Protein AF-A0AAP3MEC4-F1 (afdb_monomer)

Structure (mmCIF, N/CA/C/O backbone):
data_AF-A0AAP3MEC4-F1
#
_entry.id   AF-A0AAP3MEC4-F1
#
loop_
_atom_site.group_PDB
_atom_site.id
_atom_site.type_symbol
_atom_site.label_atom_id
_atom_site.label_alt_id
_atom_site.label_comp_id
_atom_site.label_asym_id
_atom_site.label_entity_id
_atom_site.label_seq_id
_atom_site.pdbx_PDB_ins_code
_atom_site.Cartn_x
_atom_site.Cartn_y
_atom_site.Cartn_z
_atom_site.occupancy
_atom_site.B_iso_or_equiv
_atom_site.auth_seq_id
_atom_site.auth_comp_id
_atom_site.auth_asym_id
_atom_site.auth_atom_id
_atom_site.pdbx_PDB_model_num
ATOM 1 N N . MET A 1 1 ? 10.531 -7.111 -0.355 1.00 53.16 1 MET A N 1
ATOM 2 C CA . MET A 1 1 ? 10.899 -5.673 -0.227 1.00 53.16 1 MET A CA 1
ATOM 3 C C . MET A 1 1 ? 9.683 -4.863 -0.663 1.00 53.16 1 MET A C 1
ATOM 5 O O . MET A 1 1 ? 8.955 -5.371 -1.503 1.00 53.16 1 MET A O 1
ATOM 9 N N . LEU A 1 2 ? 9.410 -3.677 -0.096 1.00 61.38 2 LEU A N 1
ATOM 10 C CA . LEU A 1 2 ? 8.304 -2.836 -0.589 1.00 61.38 2 LEU A CA 1
ATOM 11 C C . LEU A 1 2 ? 8.495 -2.581 -2.088 1.00 61.38 2 LEU A C 1
ATOM 13 O O . LEU A 1 2 ? 9.592 -2.197 -2.493 1.00 61.38 2 LEU A O 1
ATOM 17 N N . SER A 1 3 ? 7.449 -2.799 -2.887 1.00 70.81 3 SER A N 1
ATOM 18 C CA . SER A 1 3 ? 7.512 -2.575 -4.336 1.00 70.81 3 SER A CA 1
ATOM 19 C C . SER A 1 3 ? 7.650 -1.100 -4.692 1.00 70.81 3 SER A C 1
ATOM 21 O O . SER A 1 3 ? 8.146 -0.818 -5.768 1.00 70.81 3 SER A O 1
ATOM 23 N N . LEU A 1 4 ? 7.261 -0.186 -3.798 1.00 84.06 4 LEU A N 1
ATOM 24 C CA . LEU A 1 4 ? 7.435 1.258 -3.927 1.00 84.06 4 LEU A CA 1
ATOM 25 C C . LEU A 1 4 ? 8.267 1.777 -2.751 1.00 84.06 4 LEU A C 1
ATOM 27 O O . LEU A 1 4 ? 7.913 1.544 -1.593 1.00 84.06 4 LEU A O 1
ATOM 31 N N . ARG A 1 5 ? 9.347 2.512 -3.023 1.00 84.81 5 ARG A N 1
ATOM 32 C CA . ARG A 1 5 ? 10.119 3.267 -2.021 1.00 84.81 5 ARG A CA 1
ATOM 33 C C . ARG A 1 5 ? 10.161 4.734 -2.390 1.00 84.81 5 ARG A C 1
ATOM 35 O O . ARG A 1 5 ? 10.256 5.057 -3.563 1.00 84.81 5 ARG A O 1
ATOM 42 N N . VAL A 1 6 ? 10.156 5.602 -1.384 1.00 86.38 6 VAL A N 1
ATOM 43 C CA . VAL A 1 6 ? 10.148 7.046 -1.606 1.00 86.38 6 VAL A CA 1
ATOM 44 C C . VAL A 1 6 ? 11.340 7.707 -0.922 1.00 86.38 6 VAL A C 1
ATOM 46 O O . VAL A 1 6 ? 11.576 7.495 0.271 1.00 86.38 6 VAL A O 1
ATOM 49 N N . LYS A 1 7 ? 12.111 8.503 -1.669 1.00 86.81 7 LYS A N 1
ATOM 50 C CA . LYS A 1 7 ? 13.311 9.202 -1.173 1.00 86.81 7 LYS A CA 1
ATOM 51 C C . LYS A 1 7 ? 13.410 10.618 -1.737 1.00 86.81 7 LYS A C 1
ATOM 53 O O . LYS A 1 7 ? 12.927 10.864 -2.829 1.00 86.81 7 LYS A O 1
ATOM 58 N N . PRO A 1 8 ? 14.043 11.575 -1.042 1.00 88.50 8 PRO A N 1
ATOM 59 C CA . PRO A 1 8 ? 14.341 12.870 -1.645 1.00 88.50 8 PRO A CA 1
ATOM 60 C C . PRO A 1 8 ? 15.383 12.724 -2.764 1.00 88.50 8 PRO A C 1
ATOM 62 O O . PRO A 1 8 ? 16.354 11.973 -2.620 1.00 88.50 8 PRO A O 1
ATOM 65 N N . ILE A 1 9 ? 15.219 13.490 -3.843 1.00 88.50 9 ILE A N 1
ATOM 66 C CA . ILE A 1 9 ? 16.219 13.578 -4.915 1.00 88.50 9 ILE A CA 1
ATOM 67 C C . ILE A 1 9 ? 17.434 14.346 -4.383 1.00 88.50 9 ILE A C 1
ATOM 69 O O . ILE A 1 9 ? 17.306 15.492 -3.956 1.00 88.50 9 ILE A O 1
ATOM 73 N N . LYS A 1 10 ? 18.613 13.709 -4.387 1.00 81.56 10 LYS A N 1
ATOM 74 C CA . LYS A 1 10 ? 19.874 14.333 -3.938 1.00 81.56 10 LYS A CA 1
ATOM 75 C C . LYS A 1 10 ? 20.773 14.769 -5.092 1.00 81.56 10 LYS A C 1
ATOM 77 O O . LYS A 1 10 ? 21.262 15.889 -5.082 1.00 81.56 10 LYS A O 1
ATOM 82 N N . LYS A 1 11 ? 21.021 13.872 -6.050 1.00 84.31 11 LYS A N 1
ATOM 83 C CA . LYS A 1 11 ? 21.886 14.102 -7.215 1.00 84.31 11 LYS A CA 1
ATOM 84 C C . LYS A 1 11 ? 21.183 13.556 -8.461 1.00 84.31 11 LYS A C 1
ATOM 86 O O . LYS A 1 11 ? 21.087 12.337 -8.560 1.00 84.31 11 LYS A O 1
ATOM 91 N N . PRO A 1 12 ? 20.658 14.402 -9.362 1.00 83.50 12 PRO A N 1
ATOM 92 C CA . PRO A 1 12 ? 19.949 13.932 -10.553 1.00 83.50 12 PRO A CA 1
ATOM 93 C C . PRO A 1 12 ? 20.850 13.163 -11.528 1.00 83.50 12 PRO A C 1
ATOM 95 O O . PRO A 1 12 ? 20.453 12.097 -11.988 1.00 83.50 12 PRO A O 1
ATOM 98 N N . GLY A 1 13 ? 22.087 13.624 -11.758 1.00 81.94 13 GLY A N 1
ATOM 99 C CA . GLY A 1 13 ? 23.039 12.936 -12.642 1.00 81.94 13 GLY A CA 1
ATOM 100 C C . GLY A 1 13 ? 23.310 11.473 -12.267 1.00 81.94 13 GLY A C 1
ATOM 101 O O . GLY A 1 13 ? 23.457 10.639 -13.149 1.00 81.94 13 GLY A O 1
ATOM 102 N N . TYR A 1 14 ? 23.229 11.127 -10.974 1.00 84.19 14 TYR A N 1
ATOM 103 C CA . TYR A 1 14 ? 23.438 9.759 -10.481 1.00 84.19 14 TYR A CA 1
ATOM 104 C C . TYR A 1 14 ? 22.519 8.714 -11.149 1.00 84.19 14 TYR A C 1
ATOM 106 O O . TYR A 1 14 ? 22.891 7.550 -11.279 1.00 84.19 14 TYR A O 1
ATOM 114 N N . TYR A 1 15 ? 21.309 9.099 -11.574 1.00 84.38 15 TYR A N 1
ATOM 115 C CA . TYR A 1 15 ? 20.372 8.168 -12.218 1.00 84.38 15 TYR A CA 1
ATOM 116 C C . TYR A 1 15 ? 20.759 7.816 -13.665 1.00 84.38 15 TYR A C 1
ATOM 118 O O . TYR A 1 15 ? 20.197 6.871 -14.215 1.00 84.38 15 TYR A O 1
ATOM 126 N N . PHE A 1 16 ? 21.715 8.540 -14.254 1.00 83.94 16 PHE A N 1
ATOM 127 C CA . PHE A 1 16 ? 22.185 8.378 -15.634 1.00 83.94 16 PHE A CA 1
ATOM 128 C C . PHE A 1 16 ? 23.593 7.782 -15.723 1.00 83.94 16 PHE A C 1
ATOM 130 O O . PHE A 1 16 ? 24.111 7.605 -16.828 1.00 83.94 16 PHE A O 1
ATOM 137 N N . ASP A 1 17 ? 24.213 7.448 -14.586 1.00 78.94 17 ASP A N 1
ATOM 138 C CA . ASP A 1 17 ? 25.516 6.785 -14.577 1.00 78.94 17 ASP A CA 1
ATOM 139 C C . ASP A 1 17 ? 25.410 5.434 -15.307 1.00 78.94 17 ASP A C 1
ATOM 141 O O . ASP A 1 17 ? 24.476 4.662 -15.054 1.00 78.94 17 ASP A O 1
ATOM 145 N N . GLN A 1 18 ? 26.375 5.145 -16.193 1.00 65.56 18 GLN A N 1
ATOM 146 C CA . GLN A 1 18 ? 26.432 3.916 -17.010 1.00 65.56 18 GLN A CA 1
ATOM 147 C C . GLN A 1 18 ? 26.332 2.640 -16.172 1.00 65.56 18 GLN A C 1
ATOM 149 O O . GLN A 1 18 ? 25.799 1.629 -16.619 1.00 65.56 18 GLN A O 1
ATOM 154 N N . GLU A 1 19 ? 26.768 2.710 -14.916 1.00 65.44 19 GLU A N 1
ATOM 155 C CA . GLU A 1 19 ? 26.677 1.614 -13.962 1.00 65.44 19 GLU A CA 1
ATOM 156 C C . GLU A 1 19 ? 25.239 1.182 -13.632 1.00 65.44 19 GLU A C 1
ATOM 158 O O . GLU A 1 19 ? 25.067 0.233 -12.871 1.00 65.44 19 GLU A O 1
ATOM 163 N N . ASN A 1 20 ? 24.196 1.873 -14.099 1.00 65.75 20 ASN A N 1
ATOM 164 C CA . ASN A 1 20 ? 22.805 1.573 -13.748 1.00 65.75 20 ASN A CA 1
ATOM 165 C C . ASN A 1 20 ? 21.967 0.955 -14.890 1.00 65.75 20 ASN A C 1
ATOM 167 O O . ASN A 1 20 ? 20.819 0.586 -14.637 1.00 65.75 20 ASN A O 1
ATOM 171 N N . TYR A 1 21 ? 22.512 0.832 -16.108 1.00 65.50 21 TYR A N 1
ATOM 172 C CA . TYR A 1 21 ? 21.810 0.279 -17.278 1.00 65.50 21 TYR A CA 1
ATOM 173 C C . TYR A 1 21 ? 22.768 -0.534 -18.160 1.00 65.50 21 TYR A C 1
ATOM 175 O O . TYR A 1 21 ? 23.372 -0.035 -19.107 1.00 65.50 21 TYR A O 1
ATOM 183 N N . TYR A 1 22 ? 22.926 -1.814 -17.840 1.00 58.19 22 TYR A N 1
ATOM 184 C CA . TYR A 1 22 ? 23.848 -2.689 -18.565 1.00 58.19 22 TYR A CA 1
ATOM 185 C C . TYR A 1 22 ? 23.200 -3.355 -19.786 1.00 58.19 22 TYR A C 1
ATOM 187 O O . TYR A 1 22 ? 23.869 -3.599 -20.784 1.00 58.19 22 TYR A O 1
ATOM 195 N N . PHE A 1 23 ? 21.906 -3.658 -19.749 1.00 56.38 23 PHE A N 1
ATOM 196 C CA . PHE A 1 23 ? 21.295 -4.610 -20.676 1.00 56.38 23 PHE A CA 1
ATOM 197 C C . PHE A 1 23 ? 20.608 -3.983 -21.884 1.00 56.38 23 PHE A C 1
ATOM 199 O O . PHE A 1 23 ? 20.557 -4.601 -22.946 1.00 56.38 23 PHE A O 1
ATOM 206 N N . THR A 1 24 ? 20.099 -2.759 -21.760 1.00 51.56 24 THR A N 1
ATOM 207 C CA . THR A 1 24 ? 19.329 -2.119 -22.834 1.00 51.56 24 THR A CA 1
ATOM 208 C C . THR A 1 24 ? 20.197 -1.436 -23.894 1.00 51.56 24 THR A C 1
ATOM 210 O O . THR A 1 24 ? 19.646 -0.963 -24.884 1.00 51.56 24 THR A O 1
ATOM 213 N N . ASN A 1 25 ? 21.528 -1.352 -23.717 1.00 53.62 25 ASN A N 1
ATOM 214 C CA . ASN A 1 25 ? 22.492 -0.565 -24.524 1.00 53.62 25 ASN A CA 1
ATOM 215 C C . ASN A 1 25 ? 22.152 0.940 -24.688 1.00 53.62 25 ASN A C 1
ATOM 217 O O . ASN A 1 25 ? 22.976 1.715 -25.168 1.00 53.62 25 ASN A O 1
ATOM 221 N N . GLN A 1 26 ? 20.960 1.359 -24.266 1.00 61.97 26 GLN A N 1
ATOM 222 C CA . GLN A 1 26 ? 20.435 2.713 -24.180 1.00 61.97 26 GLN A CA 1
ATOM 223 C C . GLN A 1 26 ? 19.599 2.801 -22.905 1.00 61.97 26 GLN A C 1
ATOM 225 O O . GLN A 1 26 ? 18.761 1.935 -22.647 1.00 61.97 26 GLN A O 1
ATOM 230 N N . LEU A 1 27 ? 19.824 3.827 -22.090 1.00 74.88 27 LEU A N 1
ATOM 231 C CA . LEU A 1 27 ? 19.025 4.055 -20.893 1.00 74.88 27 LEU A CA 1
ATOM 232 C C . LEU A 1 27 ? 17.573 4.345 -21.303 1.00 74.88 27 LEU A C 1
ATOM 234 O O . LEU A 1 27 ? 17.291 5.351 -21.950 1.00 74.88 27 LEU A O 1
ATOM 238 N N . VAL A 1 28 ? 16.638 3.477 -20.912 1.00 85.81 28 VAL A N 1
ATOM 239 C CA . VAL A 1 28 ? 15.216 3.705 -21.188 1.00 85.81 28 VAL A CA 1
ATOM 240 C C . VAL A 1 28 ? 14.702 4.757 -20.210 1.00 85.81 28 VAL A C 1
ATOM 242 O O . VAL A 1 28 ? 14.559 4.499 -19.011 1.00 85.81 28 VAL A O 1
ATOM 245 N N . THR A 1 29 ? 14.423 5.952 -20.728 1.00 91.62 29 THR A N 1
ATOM 246 C CA . THR A 1 29 ? 13.847 7.056 -19.958 1.00 91.62 29 THR A CA 1
ATOM 247 C C . THR A 1 29 ? 12.611 7.626 -20.635 1.00 91.62 29 THR A C 1
ATOM 249 O O . THR A 1 29 ? 12.490 7.610 -21.860 1.00 91.62 29 THR A O 1
ATOM 252 N N . GLN A 1 30 ? 11.675 8.126 -19.832 1.00 94.69 30 GLN A N 1
ATOM 253 C CA . GLN A 1 30 ? 10.455 8.733 -20.344 1.00 94.69 30 GLN A CA 1
ATOM 254 C C . GLN A 1 30 ? 9.909 9.812 -19.400 1.00 94.69 30 GLN A C 1
ATOM 256 O O . GLN A 1 30 ? 9.805 9.602 -18.189 1.00 94.69 30 GLN A O 1
ATOM 261 N N . TRP A 1 31 ? 9.474 10.937 -19.967 1.00 96.38 31 TRP A N 1
ATOM 262 C CA . TRP A 1 31 ? 8.612 11.897 -19.273 1.00 96.38 31 TRP A CA 1
ATOM 263 C C . TRP A 1 31 ? 7.172 11.384 -19.146 1.00 96.38 31 TRP A C 1
ATOM 265 O O . TRP A 1 31 ? 6.573 10.928 -20.123 1.00 96.38 31 TRP A O 1
ATOM 275 N N . VAL A 1 32 ? 6.601 11.482 -17.944 1.00 96.38 32 VAL A N 1
ATOM 276 C CA . VAL A 1 32 ? 5.237 11.035 -17.630 1.00 96.38 32 VAL A CA 1
ATOM 277 C C . VAL A 1 32 ? 4.489 12.124 -16.855 1.00 96.38 32 VAL A C 1
ATOM 279 O O . VAL A 1 32 ? 5.064 12.796 -15.999 1.00 96.38 32 VAL A O 1
ATOM 282 N N . GLY A 1 33 ? 3.193 12.265 -17.134 1.00 96.25 33 GLY A N 1
ATOM 283 C CA . GLY A 1 33 ? 2.279 13.172 -16.437 1.00 96.25 33 GLY A CA 1
ATOM 284 C C . GLY A 1 33 ? 1.862 14.390 -17.265 1.00 96.25 33 GLY A C 1
ATOM 285 O O . GLY A 1 33 ? 2.528 14.802 -18.219 1.00 96.25 33 GLY A O 1
ATOM 286 N N . LEU A 1 34 ? 0.730 14.974 -16.895 1.00 96.81 34 LEU A N 1
ATOM 287 C CA . LEU A 1 34 ? 0.131 16.140 -17.532 1.00 96.81 34 LEU A CA 1
ATOM 288 C C . LEU A 1 34 ? 1.014 17.379 -17.400 1.00 96.81 34 LEU A C 1
ATOM 290 O O . LEU A 1 34 ? 1.115 18.144 -18.357 1.00 96.81 34 LEU A O 1
ATOM 294 N N . SER A 1 35 ? 1.698 17.577 -16.269 1.00 96.12 35 SER A N 1
ATOM 295 C CA . SER A 1 35 ? 2.605 18.725 -16.127 1.00 96.12 35 SER A CA 1
ATOM 296 C C . SER A 1 35 ? 3.819 18.607 -17.038 1.00 96.12 35 SER A C 1
ATOM 298 O O . SER A 1 35 ? 4.316 19.628 -17.505 1.00 96.12 35 SER A O 1
ATOM 300 N N . ALA A 1 36 ? 4.281 17.383 -17.321 1.00 96.00 36 ALA A N 1
ATOM 301 C CA . ALA A 1 36 ? 5.329 17.163 -18.311 1.00 96.00 36 ALA A CA 1
ATOM 302 C C . ALA A 1 36 ? 4.840 17.594 -19.702 1.00 96.00 36 ALA A C 1
ATOM 304 O O . ALA A 1 36 ? 5.465 18.443 -20.336 1.00 96.00 36 ALA A O 1
ATOM 305 N N . ALA A 1 37 ? 3.659 17.121 -20.116 1.00 95.06 37 ALA A N 1
ATOM 306 C CA . ALA A 1 37 ? 3.052 17.503 -21.390 1.00 95.06 37 ALA A CA 1
ATOM 307 C C . ALA A 1 37 ? 2.840 19.025 -21.517 1.00 95.06 37 ALA A C 1
ATOM 309 O O . ALA A 1 37 ? 3.178 19.608 -22.543 1.00 95.06 37 ALA A O 1
ATOM 310 N N . ARG A 1 38 ? 2.351 19.694 -20.462 1.00 95.19 38 ARG A N 1
ATOM 311 C CA . ARG A 1 38 ? 2.148 21.158 -20.443 1.00 95.19 38 ARG A CA 1
ATOM 312 C C . ARG A 1 38 ? 3.448 21.962 -20.502 1.00 95.19 38 ARG A C 1
ATOM 314 O O . ARG A 1 38 ? 3.441 23.092 -20.974 1.00 95.19 38 ARG A O 1
ATOM 321 N N . GLN A 1 39 ? 4.555 21.379 -20.051 1.00 95.19 39 GLN A N 1
ATOM 322 C CA . GLN A 1 39 ? 5.900 21.943 -20.181 1.00 95.19 39 GLN A CA 1
ATOM 323 C C . GLN A 1 39 ? 6.606 21.502 -21.475 1.00 95.19 39 GLN A C 1
ATOM 325 O O . GLN A 1 39 ? 7.801 21.741 -21.630 1.00 95.19 39 GLN A O 1
ATOM 330 N N . ASN A 1 40 ? 5.883 20.867 -22.409 1.00 94.62 40 ASN A N 1
ATOM 331 C CA . ASN A 1 40 ? 6.415 20.291 -23.650 1.00 94.62 40 ASN A CA 1
ATOM 332 C C . ASN A 1 40 ? 7.550 19.274 -23.421 1.00 94.62 40 ASN A C 1
ATOM 334 O O . ASN A 1 40 ? 8.415 19.079 -24.275 1.00 94.62 40 ASN A O 1
ATOM 338 N N . LEU A 1 41 ? 7.542 18.605 -22.268 1.00 94.56 41 LEU A N 1
ATOM 339 C CA . LEU A 1 41 ? 8.462 17.527 -21.928 1.00 94.56 41 LEU A CA 1
ATOM 340 C C . LEU A 1 41 ? 7.854 16.205 -22.400 1.00 94.56 41 LEU A C 1
ATOM 342 O O . LEU A 1 41 ? 6.830 15.752 -21.888 1.00 94.56 41 LEU A O 1
ATOM 346 N N . SER A 1 42 ? 8.479 15.591 -23.399 1.00 92.38 42 SER A N 1
ATOM 347 C CA . SER A 1 42 ? 8.057 14.307 -23.960 1.00 92.38 42 SER A CA 1
ATOM 348 C C . SER A 1 42 ? 9.269 13.511 -24.440 1.00 92.38 42 SER A C 1
ATOM 350 O O . SER A 1 42 ? 10.343 14.076 -24.635 1.00 92.38 42 SER A O 1
ATOM 352 N N . GLY A 1 43 ? 9.104 12.198 -24.605 1.00 90.69 43 GLY A N 1
ATOM 353 C CA . GLY A 1 43 ? 10.195 11.316 -25.020 1.00 90.69 43 GLY A CA 1
ATOM 354 C C . GLY A 1 43 ? 11.265 11.136 -23.941 1.00 90.69 43 GLY A C 1
ATOM 355 O O . GLY A 1 43 ? 10.940 11.065 -22.752 1.00 90.69 43 GLY A O 1
ATOM 356 N N . GLU A 1 44 ? 12.518 11.027 -24.384 1.00 91.88 44 GLU A N 1
ATOM 357 C CA . GLU A 1 44 ? 13.694 10.763 -23.550 1.00 91.88 44 GLU A CA 1
ATOM 358 C C . GLU A 1 44 ? 13.983 11.917 -22.573 1.00 91.88 44 GLU A C 1
ATOM 360 O O . GLU A 1 44 ? 13.813 13.103 -22.875 1.00 91.88 44 GLU A O 1
ATOM 365 N N . VAL A 1 45 ? 14.436 11.569 -21.373 1.00 92.62 45 VAL A N 1
ATOM 366 C CA . VAL A 1 45 ? 14.784 12.518 -20.318 1.00 92.62 45 VAL A CA 1
ATOM 367 C C . VAL A 1 45 ? 16.218 12.996 -20.522 1.00 92.62 45 VAL A C 1
ATOM 369 O O . VAL A 1 45 ? 17.172 12.246 -20.346 1.00 92.62 45 VAL A O 1
ATOM 372 N N . ASN A 1 46 ? 16.381 14.283 -20.824 1.00 91.38 46 ASN A N 1
ATOM 373 C CA . ASN A 1 46 ? 17.693 14.922 -20.848 1.00 91.38 46 ASN A CA 1
ATOM 374 C C . ASN A 1 46 ? 18.162 15.274 -19.422 1.00 91.38 46 ASN A C 1
ATOM 376 O O . ASN A 1 46 ? 17.417 15.893 -18.657 1.00 91.38 46 ASN A O 1
ATOM 380 N N . VAL A 1 47 ? 19.410 14.927 -19.082 1.00 90.81 47 VAL A N 1
ATOM 381 C CA . VAL A 1 47 ? 19.994 15.165 -17.746 1.00 90.81 47 VAL A CA 1
ATOM 382 C C . VAL A 1 47 ? 20.019 16.644 -17.378 1.00 90.81 47 VAL A C 1
ATOM 384 O O . VAL A 1 47 ? 19.618 16.993 -16.272 1.00 90.81 47 VAL A O 1
ATOM 387 N N . ASN A 1 48 ? 20.418 17.520 -18.302 1.00 91.75 48 ASN A N 1
ATOM 388 C CA . ASN A 1 48 ? 20.496 18.956 -18.034 1.00 91.75 48 ASN A CA 1
ATOM 389 C C . ASN A 1 48 ? 19.099 19.525 -17.765 1.00 91.75 48 ASN A C 1
ATOM 391 O O . ASN A 1 48 ? 18.909 20.288 -16.823 1.00 91.75 48 ASN A O 1
ATOM 395 N N . THR A 1 49 ? 18.095 19.097 -18.539 1.00 92.94 49 THR A N 1
ATOM 396 C CA . THR A 1 49 ? 16.695 19.475 -18.295 1.00 92.94 49 THR A CA 1
ATOM 397 C C . THR A 1 49 ? 16.212 18.986 -16.930 1.00 92.94 49 THR A C 1
ATOM 399 O O . THR A 1 49 ? 15.566 19.739 -16.202 1.00 92.94 49 THR A O 1
ATOM 402 N N . LEU A 1 50 ? 16.540 17.749 -16.547 1.00 93.00 50 LEU A N 1
ATOM 403 C CA . LEU A 1 50 ? 16.205 17.219 -15.228 1.00 93.00 50 LEU A CA 1
ATOM 404 C C . LEU A 1 50 ? 16.874 18.026 -14.104 1.00 93.00 50 LEU A C 1
ATOM 406 O O . LEU A 1 50 ? 16.220 18.345 -13.112 1.00 93.00 50 LEU A O 1
ATOM 410 N N . GLU A 1 51 ? 18.153 18.371 -14.248 1.00 92.06 51 GLU A N 1
ATOM 411 C CA . GLU A 1 51 ? 18.887 19.183 -13.274 1.00 92.06 51 GLU A CA 1
ATOM 412 C C . GLU A 1 51 ? 18.290 20.587 -13.132 1.00 92.06 51 GLU A C 1
ATOM 414 O O . GLU A 1 51 ? 18.060 21.024 -12.001 1.00 92.06 51 GLU A O 1
ATOM 419 N N . SER A 1 52 ? 17.932 21.244 -14.241 1.00 91.88 52 SER A N 1
ATOM 420 C CA . SER A 1 52 ? 17.212 22.525 -14.232 1.00 91.88 52 SER A CA 1
ATOM 421 C C . SER A 1 52 ? 15.868 22.427 -13.501 1.00 91.88 52 SER A C 1
ATOM 423 O O . SER A 1 52 ? 15.586 23.235 -12.614 1.00 91.88 52 SER A O 1
ATOM 425 N N . LEU A 1 53 ? 15.063 21.394 -13.773 1.00 92.62 53 LEU A N 1
ATOM 426 C CA . LEU A 1 53 ? 13.761 21.189 -13.119 1.00 92.62 53 LEU A CA 1
ATOM 427 C C . LEU A 1 53 ? 13.893 20.921 -11.611 1.00 92.62 53 LEU A C 1
ATOM 429 O O . LEU A 1 53 ? 13.140 21.471 -10.793 1.00 92.62 53 LEU A O 1
ATOM 433 N N . VAL A 1 54 ? 14.888 20.122 -11.217 1.00 90.56 54 VAL A N 1
ATOM 434 C CA . VAL A 1 54 ? 15.242 19.892 -9.808 1.00 90.56 54 VAL A CA 1
ATOM 435 C C . VAL A 1 54 ? 15.708 21.204 -9.162 1.00 90.56 54 VAL A C 1
ATOM 437 O O . VAL A 1 54 ? 15.302 21.502 -8.033 1.00 90.56 54 VAL A O 1
ATOM 440 N N . GLY A 1 55 ? 16.454 22.035 -9.895 1.00 88.19 55 GLY A N 1
ATOM 441 C CA . GLY A 1 55 ? 16.827 23.408 -9.530 1.00 88.19 55 GLY A CA 1
ATOM 442 C C . GLY A 1 55 ? 15.646 24.386 -9.457 1.00 88.19 55 GLY A C 1
ATOM 443 O O . GLY A 1 55 ? 15.698 25.361 -8.708 1.00 88.19 55 GLY A O 1
ATOM 444 N N . GLY A 1 56 ? 14.529 24.063 -10.112 1.00 89.69 56 GLY A N 1
ATOM 445 C CA . GLY A 1 56 ? 13.286 24.837 -10.102 1.00 89.69 56 GLY A CA 1
ATOM 446 C C . GLY A 1 56 ? 13.068 25.736 -11.298 1.00 89.69 56 GLY A C 1
ATOM 447 O O . GLY A 1 56 ? 12.146 26.547 -11.254 1.00 89.69 56 GLY A O 1
ATOM 448 N N . GLU A 1 57 ? 13.873 25.576 -12.336 1.00 92.56 57 GLU A N 1
ATOM 449 C CA . GLU A 1 57 ? 13.743 26.273 -13.607 1.00 92.56 57 GLU A CA 1
ATOM 450 C C . GLU A 1 57 ? 12.898 25.422 -14.555 1.00 92.56 57 GLU A C 1
ATOM 452 O O . GLU A 1 57 ? 13.249 24.284 -14.874 1.00 92.56 57 GLU A O 1
ATOM 457 N N . LEU A 1 58 ? 11.747 25.958 -14.957 1.00 93.62 58 LEU A N 1
ATOM 458 C CA . LEU A 1 58 ? 10.826 25.304 -15.882 1.00 93.62 58 LEU A CA 1
ATOM 459 C C . LEU A 1 58 ? 11.170 25.679 -17.333 1.00 93.62 58 LEU A C 1
ATOM 461 O O . LEU A 1 58 ? 11.582 26.814 -17.577 1.00 93.62 58 LEU A O 1
ATOM 465 N N . PRO A 1 59 ? 10.929 24.787 -18.314 1.00 92.06 59 PRO A N 1
ATOM 466 C CA . PRO A 1 59 ? 11.052 25.107 -19.737 1.00 92.06 59 PRO A CA 1
ATOM 467 C C . PRO A 1 59 ? 10.242 26.335 -20.176 1.00 92.06 59 PRO A C 1
ATOM 469 O O . PRO A 1 59 ? 10.654 27.040 -21.093 1.00 92.06 59 PRO A O 1
ATOM 472 N N . SER A 1 60 ? 9.121 26.628 -19.504 1.00 89.44 60 SER A N 1
ATOM 473 C CA . SER A 1 60 ? 8.324 27.844 -19.726 1.00 89.44 60 SER A CA 1
ATOM 474 C C . SER A 1 60 ? 9.027 29.152 -19.326 1.00 89.44 60 SER A C 1
ATOM 476 O O . SER A 1 60 ? 8.519 30.228 -19.633 1.00 89.44 60 SER A O 1
ATOM 478 N N . GLY A 1 61 ? 10.169 29.085 -18.633 1.00 88.88 61 GLY A N 1
ATOM 479 C CA . GLY A 1 61 ? 10.868 30.231 -18.043 1.00 88.88 61 GLY A CA 1
ATOM 480 C C . GLY A 1 61 ? 10.390 30.590 -16.632 1.00 88.88 61 GLY A C 1
ATOM 481 O O . GLY A 1 61 ? 10.971 31.462 -15.984 1.00 88.88 61 GLY A O 1
ATOM 482 N N . ASP A 1 62 ? 9.355 29.914 -16.124 1.00 90.19 62 ASP A N 1
ATOM 483 C CA . ASP A 1 62 ? 8.912 30.057 -14.743 1.00 90.19 62 ASP A CA 1
ATOM 484 C C . ASP A 1 62 ? 9.958 29.506 -13.763 1.00 90.19 62 ASP A C 1
ATOM 486 O O . ASP A 1 62 ? 10.602 28.484 -14.002 1.00 90.19 62 ASP A O 1
ATOM 490 N N . VAL A 1 63 ? 10.086 30.157 -12.603 1.00 89.81 63 VAL A N 1
ATOM 491 C CA . VAL A 1 63 ? 11.001 29.721 -11.539 1.00 89.81 63 VAL A CA 1
ATOM 492 C C . VAL A 1 63 ? 10.224 29.397 -10.270 1.00 89.81 63 VAL A C 1
ATOM 494 O O . VAL A 1 63 ? 9.613 30.269 -9.638 1.00 89.81 63 VAL A O 1
ATOM 497 N N . ILE A 1 64 ? 10.296 28.139 -9.839 1.00 89.44 64 ILE A N 1
ATOM 498 C CA . ILE A 1 64 ? 9.719 27.683 -8.577 1.00 89.44 64 ILE A CA 1
ATOM 499 C C . ILE A 1 64 ? 10.671 28.031 -7.434 1.00 89.44 64 ILE A C 1
ATOM 501 O O . ILE A 1 64 ? 11.680 27.368 -7.187 1.00 89.44 64 ILE A O 1
ATOM 505 N N . LYS A 1 65 ? 10.321 29.076 -6.688 1.00 79.44 65 LYS A N 1
ATOM 506 C CA . LYS A 1 65 ? 11.126 29.560 -5.563 1.00 79.44 65 LYS A CA 1
ATOM 507 C C . LYS A 1 65 ? 11.077 28.589 -4.374 1.00 79.44 65 LYS A C 1
ATOM 509 O O . LYS A 1 65 ? 10.014 28.087 -4.017 1.00 79.44 65 LYS A O 1
ATOM 514 N N . GLY A 1 66 ? 12.237 28.345 -3.759 1.00 72.00 66 GLY A N 1
ATOM 515 C CA . GLY A 1 66 ? 12.361 27.640 -2.478 1.00 72.00 66 GLY A CA 1
ATOM 516 C C . GLY A 1 66 ? 11.951 28.500 -1.275 1.00 72.00 66 GLY A C 1
ATOM 517 O O . GLY A 1 66 ? 11.625 29.680 -1.419 1.00 72.00 66 GLY A O 1
ATOM 518 N N . LEU A 1 67 ? 11.984 27.912 -0.078 1.00 66.50 67 LEU A N 1
ATOM 519 C CA . LEU A 1 67 ? 11.783 28.650 1.171 1.00 66.50 67 LEU A CA 1
ATOM 520 C C . LEU A 1 67 ? 13.114 29.264 1.616 1.00 66.50 67 LEU A C 1
ATOM 522 O O . LEU A 1 67 ? 14.138 28.582 1.615 1.00 66.50 67 LEU A O 1
ATOM 526 N N . LYS A 1 68 ? 13.097 30.531 2.042 1.00 59.25 68 LYS A N 1
ATOM 527 C CA . LYS A 1 68 ? 14.252 31.135 2.719 1.00 59.25 68 LYS A CA 1
ATOM 528 C C . LYS A 1 68 ? 14.395 30.516 4.109 1.00 59.25 68 LYS A C 1
ATOM 530 O O . LYS A 1 68 ? 13.438 30.514 4.883 1.00 59.25 68 LYS A O 1
ATOM 535 N N . SER A 1 69 ? 15.570 29.986 4.418 1.00 60.50 69 SER A N 1
ATOM 536 C CA . SER A 1 69 ? 15.943 29.575 5.768 1.00 60.50 69 SER A CA 1
ATOM 537 C C . SER A 1 69 ? 16.106 30.803 6.675 1.00 60.50 69 SER A C 1
ATOM 539 O O . SER A 1 69 ? 16.235 31.935 6.203 1.00 60.50 69 SER A O 1
ATOM 541 N N . ALA A 1 70 ? 16.170 30.574 7.990 1.00 58.44 70 ALA A N 1
ATOM 542 C CA . ALA A 1 70 ? 16.511 31.616 8.963 1.00 58.44 70 ALA A CA 1
ATOM 543 C C . ALA A 1 70 ? 17.921 32.208 8.742 1.00 58.44 70 ALA A C 1
ATOM 545 O O . ALA A 1 70 ? 18.179 33.334 9.154 1.00 58.44 70 ALA A O 1
ATOM 546 N N . THR A 1 71 ? 18.811 31.472 8.064 1.00 63.84 71 THR A N 1
ATOM 547 C CA . THR A 1 71 ? 20.165 31.912 7.682 1.00 63.84 71 THR A CA 1
ATOM 548 C C . THR A 1 71 ? 20.202 32.665 6.347 1.00 63.84 71 THR A C 1
ATOM 550 O O . THR A 1 71 ? 21.266 33.105 5.926 1.00 63.84 71 THR A O 1
ATOM 553 N N . GLY A 1 72 ? 19.057 32.836 5.672 1.00 57.25 72 GLY A N 1
ATOM 554 C CA . GLY A 1 72 ? 18.956 33.504 4.370 1.00 57.25 72 GLY A CA 1
ATOM 555 C C . GLY A 1 72 ? 19.229 32.600 3.161 1.00 57.25 72 GLY A C 1
ATOM 556 O O . GLY A 1 72 ? 19.040 33.041 2.027 1.00 57.25 72 GLY A O 1
ATOM 557 N N . GLU A 1 73 ? 19.607 31.339 3.379 1.00 62.94 73 GLU A N 1
ATOM 558 C CA . GLU A 1 73 ? 19.806 30.340 2.326 1.00 62.94 73 GLU A CA 1
ATOM 559 C C . GLU A 1 73 ? 18.465 29.864 1.756 1.00 62.94 73 GLU A C 1
ATOM 561 O O . GLU A 1 73 ? 17.505 29.600 2.481 1.00 62.94 73 GLU A O 1
ATOM 566 N N . MET A 1 74 ? 18.377 29.726 0.435 1.00 62.78 74 MET A N 1
ATOM 567 C CA . MET A 1 74 ? 17.185 29.171 -0.205 1.00 62.78 74 MET A CA 1
ATOM 568 C C . MET A 1 74 ? 17.211 27.645 -0.110 1.00 62.78 74 MET A C 1
ATOM 570 O O . MET A 1 74 ? 17.891 26.977 -0.883 1.00 62.78 74 MET A O 1
ATOM 574 N N . ASN A 1 75 ? 16.425 27.083 0.809 1.00 68.75 75 ASN A N 1
ATOM 575 C CA . ASN A 1 75 ? 16.218 25.644 0.902 1.00 68.75 75 ASN A CA 1
ATOM 576 C C . ASN A 1 75 ? 15.099 25.223 -0.054 1.00 68.75 75 ASN A C 1
ATOM 578 O O . ASN A 1 75 ? 13.909 25.478 0.172 1.00 68.75 75 ASN A O 1
ATOM 582 N N . ARG A 1 76 ? 15.490 24.557 -1.143 1.00 72.75 76 ARG A N 1
ATOM 583 C CA . ARG A 1 76 ? 14.575 23.995 -2.137 1.00 72.75 76 ARG A CA 1
ATOM 584 C C . ARG A 1 76 ? 14.502 22.478 -1.996 1.00 72.75 76 ARG A C 1
ATOM 586 O O . ARG A 1 76 ? 15.513 21.793 -1.878 1.00 72.75 76 ARG A O 1
ATOM 593 N N . ARG A 1 77 ? 13.283 21.944 -2.069 1.00 80.88 77 ARG A N 1
ATOM 594 C CA . ARG A 1 77 ? 13.055 20.514 -2.299 1.00 80.88 77 ARG A CA 1
ATOM 595 C C . ARG A 1 77 ? 12.968 20.300 -3.805 1.00 80.88 77 ARG A C 1
ATOM 597 O O . ARG A 1 77 ? 12.037 20.810 -4.419 1.00 80.88 77 ARG A O 1
ATOM 604 N N . GLY A 1 78 ? 13.938 19.602 -4.388 1.00 83.69 78 GLY A N 1
ATOM 605 C CA . GLY A 1 78 ? 13.968 19.364 -5.835 1.00 83.69 78 GLY A CA 1
ATOM 606 C C . GLY A 1 78 ? 12.894 18.386 -6.317 1.00 83.69 78 GLY A C 1
ATOM 607 O O . GLY A 1 78 ? 12.381 18.516 -7.423 1.00 83.69 78 GLY A O 1
ATOM 608 N N . GLY A 1 79 ? 12.498 17.452 -5.452 1.00 91.12 79 GLY A N 1
ATOM 609 C CA . GLY A 1 79 ? 11.501 16.436 -5.752 1.00 91.12 79 GLY A CA 1
ATOM 610 C C . GLY A 1 79 ? 11.740 15.157 -4.961 1.00 91.12 79 GLY A C 1
ATOM 611 O O . GLY A 1 79 ? 12.570 15.122 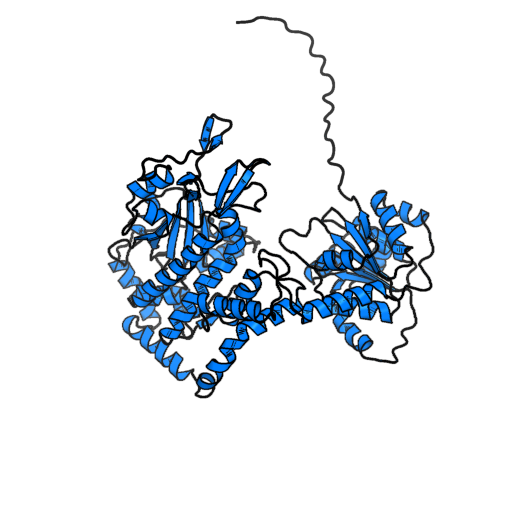-4.040 1.00 91.12 79 GLY A O 1
ATOM 612 N N . TYR A 1 80 ? 11.027 14.105 -5.347 1.00 93.31 80 TYR A N 1
ATOM 613 C CA . TYR A 1 80 ? 11.072 12.802 -4.694 1.00 93.31 80 TYR A CA 1
ATOM 614 C C . TYR A 1 80 ? 11.247 11.682 -5.720 1.00 93.31 80 TYR A C 1
ATOM 616 O O . TYR A 1 80 ? 10.623 11.685 -6.768 1.00 93.31 80 TYR A O 1
ATOM 624 N N . ASP A 1 81 ? 12.103 10.720 -5.417 1.00 94.44 81 ASP A N 1
ATOM 625 C CA . ASP A 1 81 ? 12.278 9.475 -6.152 1.00 94.44 81 ASP A CA 1
ATOM 626 C C . ASP A 1 81 ? 11.263 8.446 -5.651 1.00 94.44 81 ASP A C 1
ATOM 628 O O . ASP A 1 81 ? 11.304 8.070 -4.475 1.00 94.44 81 ASP A O 1
ATOM 632 N N . LEU A 1 82 ? 10.363 8.024 -6.541 1.00 96.19 82 LEU A N 1
ATOM 633 C CA . LEU A 1 82 ? 9.444 6.906 -6.365 1.00 96.19 82 LEU A CA 1
ATOM 634 C C . LEU A 1 82 ? 10.039 5.678 -7.064 1.00 96.19 82 LEU A C 1
ATOM 636 O O . LEU A 1 82 ? 9.893 5.504 -8.272 1.00 96.19 82 LEU A O 1
ATOM 640 N N . THR A 1 83 ? 10.734 4.829 -6.310 1.00 94.88 83 THR A N 1
ATOM 641 C CA . THR A 1 83 ? 11.382 3.635 -6.861 1.00 94.88 83 THR A CA 1
ATOM 642 C C . THR A 1 83 ? 10.417 2.455 -6.871 1.00 94.88 83 THR A C 1
ATOM 644 O O . THR A 1 83 ? 10.077 1.941 -5.800 1.00 94.88 83 THR A O 1
ATOM 647 N N . PHE A 1 84 ? 10.041 1.991 -8.060 1.00 95.56 84 PHE A N 1
ATOM 648 C CA . PHE A 1 84 ? 9.252 0.782 -8.278 1.00 95.56 84 PHE A CA 1
ATOM 649 C C . PHE A 1 84 ? 10.170 -0.402 -8.551 1.00 95.56 84 PHE A C 1
ATOM 651 O O . PHE A 1 84 ? 11.024 -0.302 -9.419 1.00 95.56 84 PHE A O 1
ATOM 658 N N . SER A 1 85 ? 10.033 -1.518 -7.841 1.00 94.38 85 SER A N 1
ATOM 659 C CA . SER A 1 85 ? 10.870 -2.710 -8.048 1.00 94.38 85 SER A CA 1
ATOM 660 C C . SER A 1 85 ? 10.018 -3.921 -8.413 1.00 94.38 85 SER A C 1
ATOM 662 O O . SER A 1 85 ? 9.061 -4.244 -7.703 1.00 94.38 85 SER A O 1
ATOM 664 N N . ALA A 1 86 ? 10.367 -4.589 -9.512 1.00 94.81 86 ALA A N 1
ATOM 665 C CA . ALA A 1 86 ? 9.692 -5.804 -9.949 1.00 94.81 86 ALA A CA 1
ATOM 666 C C . ALA A 1 86 ? 10.021 -7.008 -9.049 1.00 94.81 86 ALA A C 1
ATOM 668 O O . ALA A 1 86 ? 11.097 -7.030 -8.432 1.00 94.81 86 ALA A O 1
ATOM 669 N N . PRO A 1 87 ? 9.123 -8.017 -8.989 1.00 94.12 87 PRO A N 1
ATOM 670 C CA . PRO A 1 87 ? 9.457 -9.330 -8.448 1.00 94.12 87 PRO A CA 1
ATOM 671 C C . PRO A 1 87 ? 10.723 -9.886 -9.095 1.00 94.12 87 PRO A C 1
ATOM 673 O O . PRO A 1 87 ? 11.089 -9.528 -10.228 1.00 94.12 87 PRO A O 1
ATOM 676 N N . LYS A 1 88 ? 11.422 -10.752 -8.369 1.00 94.00 88 LYS A N 1
ATOM 677 C CA . LYS A 1 88 ? 12.726 -11.212 -8.826 1.00 94.00 88 LYS A CA 1
ATOM 678 C C . LYS A 1 88 ? 12.607 -12.152 -10.022 1.00 94.00 88 LYS A C 1
ATOM 680 O O . LYS A 1 88 ? 13.379 -12.019 -10.970 1.00 94.00 88 LYS A O 1
ATOM 685 N N . SER A 1 89 ? 11.592 -13.011 -10.015 1.00 95.94 89 SER A N 1
ATOM 686 C CA . SER A 1 89 ? 11.226 -13.881 -11.137 1.00 95.94 89 SER A CA 1
ATOM 687 C C . SER A 1 89 ? 10.933 -13.091 -12.418 1.00 95.94 89 SER A C 1
ATOM 689 O O . SER A 1 89 ? 11.445 -13.431 -13.481 1.00 95.94 89 SER A O 1
ATOM 691 N N . VAL A 1 90 ? 10.203 -11.975 -12.316 1.00 96.38 90 VAL A N 1
ATOM 692 C CA . VAL A 1 90 ? 9.949 -11.056 -13.443 1.00 96.38 90 VAL A CA 1
ATOM 693 C C . VAL A 1 90 ? 11.248 -10.429 -13.948 1.00 96.38 90 VAL A C 1
ATOM 695 O O . VAL A 1 90 ? 11.484 -10.383 -15.153 1.00 96.38 90 VAL A O 1
ATOM 698 N N . SER A 1 91 ? 12.105 -9.963 -13.033 1.00 95.25 91 SER A N 1
ATOM 699 C CA . SER A 1 91 ? 13.406 -9.385 -13.398 1.00 95.25 91 SER A CA 1
ATOM 700 C C . SER A 1 91 ? 14.281 -10.393 -14.140 1.00 95.25 91 SER A C 1
ATOM 702 O O . SER A 1 91 ? 14.932 -10.034 -15.115 1.00 95.25 91 SER A O 1
ATOM 704 N N . TYR A 1 92 ? 14.271 -11.654 -13.706 1.00 95.50 92 TYR A N 1
ATOM 705 C CA . TYR A 1 92 ? 15.002 -12.734 -14.357 1.00 95.50 92 TYR A CA 1
ATOM 706 C C . TYR A 1 92 ? 14.480 -13.011 -15.772 1.00 95.50 92 TYR A C 1
ATOM 708 O O . TYR A 1 92 ? 15.271 -13.037 -16.710 1.00 95.50 92 TYR A O 1
ATOM 716 N N . LEU A 1 93 ? 13.162 -13.149 -15.952 1.00 95.94 93 LEU A N 1
ATOM 717 C CA . LEU A 1 93 ? 12.584 -13.412 -17.274 1.00 95.94 93 LEU A CA 1
ATOM 718 C C . LEU A 1 93 ? 12.806 -12.248 -18.249 1.00 95.94 93 LEU A C 1
ATOM 720 O O . LEU A 1 93 ? 13.118 -12.478 -19.414 1.00 95.94 93 LEU A O 1
ATOM 724 N N . GLY A 1 94 ? 12.703 -11.004 -17.774 1.00 93.12 94 GLY A N 1
ATOM 725 C CA . GLY A 1 94 ? 12.928 -9.830 -18.616 1.00 93.12 94 GLY A CA 1
ATOM 726 C C . GLY A 1 94 ? 14.391 -9.610 -19.002 1.00 93.12 94 GLY A C 1
ATOM 727 O O . GLY A 1 94 ? 14.668 -9.201 -20.126 1.00 93.12 94 GLY A O 1
ATOM 728 N N . LEU A 1 95 ? 15.325 -9.871 -18.080 1.00 90.75 95 LEU A N 1
ATOM 729 C CA . LEU A 1 95 ? 16.742 -9.541 -18.264 1.00 90.75 95 LEU A CA 1
ATOM 730 C C . LEU A 1 95 ? 17.598 -10.745 -18.658 1.00 90.75 95 LEU A C 1
ATOM 732 O O . LEU A 1 95 ? 18.373 -10.645 -19.593 1.00 90.75 95 LEU A O 1
ATOM 736 N N . VAL A 1 96 ? 17.480 -11.879 -17.966 1.00 92.00 96 VAL A N 1
ATOM 737 C CA . VAL A 1 96 ? 18.337 -13.057 -18.202 1.00 92.00 96 VAL A CA 1
ATOM 738 C C . VAL A 1 96 ? 17.799 -13.914 -19.345 1.00 92.00 96 VAL A C 1
ATOM 740 O O . VAL A 1 96 ? 18.573 -14.393 -20.165 1.00 92.00 96 VAL A O 1
ATOM 743 N N . CYS A 1 97 ? 16.477 -14.089 -19.422 1.00 92.38 97 CYS A N 1
ATOM 744 C CA . CYS A 1 97 ? 15.828 -14.803 -20.528 1.00 92.38 97 CYS A CA 1
ATOM 745 C C . CYS A 1 97 ? 15.509 -13.894 -21.731 1.00 92.38 97 CYS A C 1
ATOM 747 O O . CYS A 1 97 ? 15.014 -14.383 -22.741 1.00 92.38 97 CYS A O 1
ATOM 749 N N . GLU A 1 98 ? 15.769 -12.586 -21.618 1.00 90.75 98 GLU A N 1
ATOM 750 C CA . GLU A 1 98 ? 15.601 -11.582 -22.682 1.00 90.75 98 GLU A CA 1
ATOM 751 C C . GLU A 1 98 ? 14.162 -11.423 -23.226 1.00 90.75 98 GLU A C 1
ATOM 753 O O . GLU A 1 98 ? 13.945 -10.984 -24.360 1.00 90.75 98 GLU A O 1
ATOM 758 N N . HIS A 1 99 ? 13.152 -11.714 -22.402 1.00 93.25 99 HIS A N 1
ATOM 759 C CA . HIS A 1 99 ? 11.741 -11.538 -22.753 1.00 93.25 99 HIS A CA 1
ATOM 760 C C . HIS A 1 99 ? 11.266 -10.099 -22.487 1.00 93.25 99 HIS A C 1
ATOM 762 O O . HIS A 1 99 ? 10.852 -9.742 -21.379 1.00 93.25 99 HIS A O 1
ATOM 768 N N . LYS A 1 100 ? 11.320 -9.246 -23.518 1.00 92.12 100 LYS A N 1
ATOM 769 C CA . LYS A 1 100 ? 10.983 -7.808 -23.430 1.00 92.12 100 LYS A CA 1
ATOM 770 C C . LYS A 1 100 ? 9.567 -7.533 -22.922 1.00 92.12 100 LYS A C 1
ATOM 772 O O . LYS A 1 100 ? 9.355 -6.519 -22.261 1.00 92.12 100 LYS A O 1
ATOM 777 N N . GLU A 1 101 ? 8.628 -8.445 -23.146 1.00 95.19 101 GLU A N 1
ATOM 778 C CA . GLU A 1 101 ? 7.248 -8.323 -22.680 1.00 95.19 101 GLU A CA 1
ATOM 779 C C . GLU A 1 101 ? 7.139 -8.163 -21.149 1.00 95.19 101 GLU A C 1
ATOM 781 O O . GLU A 1 101 ? 6.235 -7.481 -20.668 1.00 95.19 101 GLU A O 1
ATOM 786 N N . PHE A 1 102 ? 8.089 -8.696 -20.368 1.00 95.62 102 PHE A N 1
ATOM 787 C CA . PHE A 1 102 ? 8.128 -8.507 -18.910 1.00 95.62 102 PHE A CA 1
ATOM 788 C C . PHE A 1 102 ? 8.603 -7.103 -18.512 1.00 95.62 102 PHE A C 1
ATOM 790 O O . PHE A 1 102 ? 8.185 -6.578 -17.476 1.00 95.62 102 PHE A O 1
ATOM 797 N N . ILE A 1 103 ? 9.456 -6.480 -19.332 1.00 93.81 103 ILE A N 1
ATOM 798 C CA . ILE A 1 103 ? 9.881 -5.086 -19.155 1.00 93.81 103 ILE A CA 1
ATOM 799 C C . ILE A 1 103 ? 8.706 -4.160 -19.476 1.00 93.81 103 ILE A C 1
ATOM 801 O O . ILE A 1 103 ? 8.404 -3.260 -18.691 1.00 93.81 103 ILE A O 1
ATOM 805 N N . ASP A 1 104 ? 7.997 -4.415 -20.576 1.00 94.38 104 ASP A N 1
ATOM 806 C CA . ASP A 1 104 ? 6.814 -3.640 -20.961 1.00 94.38 104 ASP A CA 1
ATOM 807 C C . ASP A 1 104 ? 5.705 -3.748 -19.909 1.00 94.38 104 ASP A C 1
ATOM 809 O O . ASP A 1 104 ? 5.128 -2.733 -19.508 1.00 94.38 104 ASP A O 1
ATOM 813 N N . LEU A 1 105 ? 5.463 -4.955 -19.385 1.00 95.94 105 LEU A N 1
ATOM 814 C CA . LEU A 1 105 ? 4.544 -5.183 -18.270 1.00 95.94 105 LEU A CA 1
ATOM 815 C C . LEU A 1 105 ? 4.936 -4.355 -17.036 1.00 95.94 105 LEU A C 1
ATOM 817 O O . LEU A 1 105 ? 4.090 -3.664 -16.463 1.00 95.94 105 LEU A O 1
ATOM 821 N N . HIS A 1 106 ? 6.222 -4.355 -16.668 1.00 95.81 106 HIS A N 1
ATOM 822 C CA . HIS A 1 106 ? 6.734 -3.539 -15.567 1.00 95.81 106 HIS A CA 1
ATOM 823 C C . HIS A 1 106 ? 6.480 -2.041 -15.784 1.00 95.81 106 HIS A C 1
ATOM 825 O O . HIS A 1 106 ? 5.948 -1.366 -14.898 1.00 95.81 106 HIS A O 1
ATOM 831 N N . LEU A 1 107 ? 6.813 -1.519 -16.966 1.00 94.81 107 LEU A N 1
ATOM 832 C CA . LEU A 1 107 ? 6.629 -0.107 -17.305 1.00 94.81 107 LEU A CA 1
ATOM 833 C C . LEU A 1 107 ? 5.148 0.297 -17.322 1.00 94.81 107 LEU A C 1
ATOM 835 O O . LEU A 1 107 ? 4.808 1.391 -16.863 1.00 94.81 107 LEU A O 1
ATOM 839 N N . ASN A 1 108 ? 4.266 -0.573 -17.813 1.00 94.81 108 ASN A N 1
ATOM 840 C CA . ASN A 1 108 ? 2.825 -0.332 -17.835 1.00 94.81 108 ASN A CA 1
ATOM 841 C C . ASN A 1 108 ? 2.241 -0.284 -16.419 1.00 94.81 108 ASN A C 1
ATOM 843 O O . ASN A 1 108 ? 1.550 0.682 -16.089 1.00 94.81 108 ASN A O 1
ATOM 847 N N . ALA A 1 109 ? 2.605 -1.231 -15.550 1.00 95.12 109 ALA A N 1
ATOM 848 C CA . ALA A 1 109 ? 2.182 -1.221 -14.150 1.00 95.12 109 ALA A CA 1
ATOM 849 C C . ALA A 1 109 ? 2.654 0.050 -13.414 1.00 95.12 109 ALA A C 1
ATOM 851 O O . ALA A 1 109 ? 1.894 0.651 -12.649 1.00 95.12 109 ALA A O 1
ATOM 852 N N . VAL A 1 110 ? 3.884 0.516 -13.676 1.00 96.50 110 VAL A N 1
ATOM 853 C CA . VAL A 1 110 ? 4.381 1.796 -13.137 1.00 96.50 110 VAL A CA 1
ATOM 854 C C . VAL A 1 110 ? 3.539 2.968 -13.644 1.00 96.50 110 VAL A C 1
ATOM 856 O O . VAL A 1 110 ? 3.105 3.796 -12.843 1.00 96.50 110 VAL A O 1
ATOM 859 N N . LYS A 1 111 ? 3.251 3.036 -14.950 1.00 95.44 111 LYS A N 1
ATOM 860 C CA . LYS A 1 111 ? 2.420 4.099 -15.540 1.00 95.44 111 LYS A CA 1
ATOM 861 C C . LYS A 1 111 ? 1.021 4.154 -14.924 1.00 95.44 111 LYS A C 1
ATOM 863 O O . LYS A 1 111 ? 0.548 5.258 -14.652 1.00 95.44 111 LYS A O 1
ATOM 868 N N . THR A 1 112 ? 0.385 3.010 -14.665 1.00 94.88 112 THR A N 1
ATOM 869 C CA . THR A 1 112 ? -0.924 2.947 -13.992 1.00 94.88 112 THR A CA 1
ATOM 870 C C . THR A 1 112 ? -0.868 3.607 -12.615 1.00 94.88 112 THR A C 1
ATOM 872 O O . THR A 1 112 ? -1.687 4.476 -12.308 1.00 94.88 112 THR A O 1
ATOM 875 N N . VAL A 1 113 ? 0.153 3.294 -11.809 1.00 96.19 113 VAL A N 1
ATOM 876 C CA . VAL A 1 113 ? 0.307 3.913 -10.483 1.00 96.19 113 VAL A CA 1
ATOM 877 C C . VAL A 1 113 ? 0.644 5.402 -10.574 1.00 96.19 113 VAL A C 1
ATOM 879 O O . VAL A 1 113 ? 0.104 6.191 -9.802 1.00 96.19 113 VAL A O 1
ATOM 882 N N . LEU A 1 114 ? 1.488 5.826 -11.518 1.00 97.06 114 LEU A N 1
ATOM 883 C CA . LEU A 1 114 ? 1.813 7.248 -11.687 1.00 97.06 114 LEU A CA 1
ATOM 884 C C . LEU A 1 114 ? 0.587 8.086 -12.074 1.00 97.06 114 LEU A C 1
ATOM 886 O O . LEU A 1 114 ? 0.418 9.180 -11.538 1.00 97.06 114 LEU A O 1
ATOM 890 N N . LYS A 1 115 ? -0.299 7.562 -12.933 1.00 95.69 115 LYS A N 1
ATOM 891 C CA . LYS A 1 115 ? -1.585 8.205 -13.260 1.00 95.69 115 LYS A CA 1
ATOM 892 C C . LYS A 1 115 ? -2.481 8.347 -12.030 1.00 95.69 115 LYS A C 1
ATOM 894 O O . LYS A 1 115 ? -3.091 9.394 -11.830 1.00 95.69 115 LYS A O 1
ATOM 899 N N . LEU A 1 116 ? -2.537 7.315 -11.187 1.00 94.25 116 LEU A N 1
ATOM 900 C CA . LEU A 1 116 ? -3.289 7.358 -9.934 1.00 94.25 116 LEU A CA 1
ATOM 901 C C . LEU A 1 116 ? -2.732 8.423 -8.976 1.00 94.25 116 LEU A C 1
ATOM 903 O O . LEU A 1 116 ? -3.495 9.220 -8.434 1.00 94.25 116 LEU A O 1
ATOM 907 N N . ILE A 1 117 ? -1.407 8.478 -8.806 1.00 96.31 117 ILE A N 1
ATOM 908 C CA . ILE A 1 117 ? -0.744 9.498 -7.978 1.00 96.31 117 ILE A CA 1
ATOM 909 C C . ILE A 1 117 ? -1.022 10.902 -8.527 1.00 96.31 117 ILE A C 1
ATOM 911 O O . ILE A 1 117 ? -1.338 11.807 -7.758 1.00 96.31 117 ILE A O 1
ATOM 915 N N . GLU A 1 118 ? -0.931 11.097 -9.842 1.00 96.62 118 GLU A N 1
ATOM 916 C CA . GLU A 1 118 ? -1.255 12.371 -10.488 1.00 96.62 118 GLU A CA 1
ATOM 917 C C . GLU A 1 118 ? -2.693 12.818 -10.224 1.00 96.62 118 GLU A C 1
ATOM 919 O O . GLU A 1 118 ? -2.921 13.980 -9.886 1.00 96.62 118 GLU A O 1
ATOM 924 N N . LYS A 1 119 ? -3.655 11.901 -10.327 1.00 93.69 119 LYS A N 1
ATOM 925 C CA . LYS A 1 119 ? -5.068 12.201 -10.097 1.00 93.69 119 LYS A CA 1
ATOM 926 C C . LYS A 1 119 ? -5.356 12.553 -8.634 1.00 93.69 119 LYS A C 1
ATOM 928 O O . LYS A 1 119 ? -6.054 13.530 -8.366 1.00 93.69 119 LYS A O 1
ATOM 933 N N . GLU A 1 120 ? -4.832 11.770 -7.691 1.00 91.56 120 GLU A N 1
ATOM 934 C CA . GLU A 1 120 ? -5.259 11.846 -6.288 1.00 91.56 120 GLU A CA 1
ATOM 935 C C . GLU A 1 120 ? -4.381 12.744 -5.412 1.00 91.56 120 GLU A C 1
ATOM 937 O O . GLU A 1 120 ? -4.896 13.440 -4.532 1.00 91.56 120 GLU A O 1
ATOM 942 N N . ALA A 1 121 ? -3.068 12.758 -5.656 1.00 93.88 121 ALA A N 1
ATOM 943 C CA . ALA A 1 121 ? -2.098 13.406 -4.776 1.00 93.88 121 ALA A CA 1
ATOM 944 C C . ALA A 1 121 ? -1.758 14.843 -5.196 1.00 93.88 121 ALA A C 1
ATOM 946 O O . ALA A 1 121 ? -1.251 15.617 -4.383 1.00 93.88 121 ALA A O 1
ATOM 947 N N . ALA A 1 122 ? -1.975 15.215 -6.460 1.00 95.44 122 ALA A N 1
ATOM 948 C CA . ALA A 1 122 ? -1.524 16.496 -6.995 1.00 95.44 122 ALA A CA 1
ATOM 949 C C . ALA A 1 122 ? -2.208 17.681 -6.302 1.00 95.44 122 ALA A C 1
ATOM 951 O O . ALA A 1 122 ? -3.412 17.904 -6.454 1.00 95.44 122 ALA A O 1
ATOM 952 N N . GLN A 1 123 ? -1.429 18.440 -5.531 1.00 94.81 123 GLN A N 1
ATOM 953 C CA . GLN A 1 123 ? -1.922 19.553 -4.733 1.00 94.81 123 GLN A CA 1
ATOM 954 C C . GLN A 1 123 ? -0.928 20.712 -4.724 1.00 94.81 123 GLN A C 1
ATOM 956 O O . GLN A 1 123 ? 0.288 20.518 -4.671 1.00 94.81 123 GLN A O 1
ATOM 961 N N . ALA A 1 124 ? -1.457 21.930 -4.680 1.00 93.62 124 ALA A N 1
ATOM 962 C CA . ALA A 1 124 ? -0.693 23.149 -4.459 1.00 93.62 124 ALA A C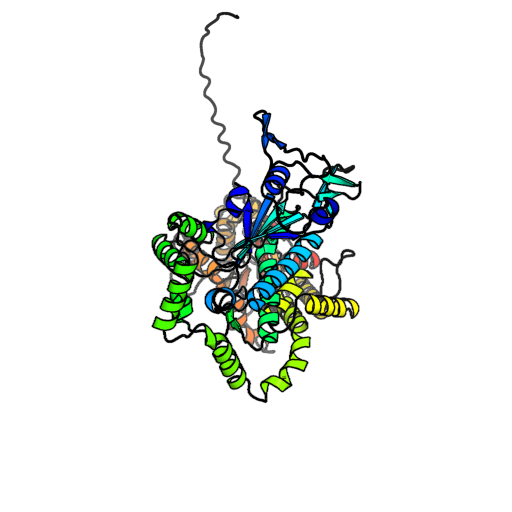A 1
ATOM 963 C C . ALA A 1 124 ? -1.305 23.976 -3.330 1.00 93.62 124 ALA A C 1
ATOM 965 O O . ALA A 1 124 ? -2.511 23.957 -3.089 1.00 93.62 124 ALA A O 1
ATOM 966 N N . ARG A 1 125 ? -0.461 24.750 -2.646 1.00 91.12 125 ARG A N 1
ATOM 967 C CA . ARG A 1 125 ? -0.925 25.694 -1.627 1.00 91.12 125 ARG A CA 1
ATOM 968 C C . ARG A 1 125 ? -1.460 26.971 -2.273 1.00 91.12 125 ARG A C 1
ATOM 970 O O . ARG A 1 125 ? -0.852 27.519 -3.200 1.00 91.12 125 ARG A O 1
ATOM 977 N N . LYS A 1 126 ? -2.551 27.484 -1.717 1.00 88.94 126 LYS A N 1
ATOM 978 C CA . LYS A 1 126 ? -3.171 28.760 -2.079 1.00 88.94 126 LYS A CA 1
ATOM 979 C C . LYS A 1 126 ? -3.427 29.576 -0.817 1.00 88.94 126 LYS A C 1
ATOM 981 O O . LYS A 1 126 ? -3.787 29.027 0.216 1.00 88.94 126 LYS A O 1
ATOM 986 N N . SER A 1 127 ? -3.216 30.886 -0.887 1.00 85.00 127 SER A N 1
ATOM 987 C CA . SER A 1 127 ? -3.669 31.791 0.172 1.00 85.00 127 SER A CA 1
ATOM 988 C C . SER A 1 127 ? -5.149 32.088 -0.054 1.00 85.00 127 SER A C 1
ATOM 990 O O . SER A 1 127 ? -5.502 32.719 -1.051 1.00 85.00 127 SER A O 1
ATOM 992 N N . GLY A 1 128 ? -5.988 31.570 0.835 1.00 79.75 128 GLY A N 1
ATOM 993 C CA . GLY A 1 128 ? -7.420 31.826 0.911 1.00 79.75 128 GLY A CA 1
ATOM 994 C C . GLY A 1 128 ? -7.754 32.982 1.852 1.00 79.75 128 GLY A C 1
ATOM 995 O O . GLY A 1 128 ? -6.864 33.602 2.441 1.00 79.75 128 GLY A O 1
ATOM 996 N N . LYS A 1 129 ? -9.051 33.275 1.999 1.00 77.38 129 LYS A N 1
ATOM 997 C CA . LYS A 1 129 ? -9.535 34.342 2.897 1.00 77.38 129 LYS A CA 1
ATOM 998 C C . LYS A 1 129 ? -9.308 34.004 4.374 1.00 77.38 129 LYS A C 1
ATOM 1000 O O . LYS A 1 129 ? -8.972 34.898 5.142 1.00 77.38 129 LYS A O 1
ATOM 1005 N N . ASP A 1 130 ? -9.409 32.722 4.722 1.00 76.44 130 ASP A N 1
ATOM 1006 C CA . ASP A 1 130 ? -9.315 32.220 6.100 1.00 76.44 130 ASP A CA 1
ATOM 1007 C C . ASP A 1 130 ? -7.953 31.571 6.417 1.00 76.44 130 ASP A C 1
ATOM 1009 O O . ASP A 1 130 ? -7.783 30.912 7.441 1.00 76.44 130 ASP A O 1
ATOM 1013 N N . GLY A 1 131 ? -6.955 31.755 5.544 1.00 83.00 131 GLY A N 1
ATOM 1014 C CA . GLY A 1 131 ? -5.601 31.234 5.733 1.00 83.00 131 GLY A CA 1
ATOM 1015 C C . GLY A 1 131 ? -5.103 30.399 4.559 1.00 83.00 131 GLY A C 1
ATOM 1016 O O . GLY A 1 131 ? -5.355 30.709 3.398 1.00 83.00 131 GLY A O 1
ATOM 1017 N N . MET A 1 132 ? -4.308 29.369 4.848 1.00 84.38 132 MET A N 1
ATOM 1018 C CA . MET A 1 132 ? -3.726 28.510 3.815 1.00 84.38 132 MET A CA 1
ATOM 1019 C C . MET A 1 132 ? -4.702 27.408 3.409 1.00 84.38 132 MET A C 1
ATOM 1021 O O . MET A 1 132 ? -5.092 26.591 4.235 1.00 84.38 132 MET A O 1
ATOM 1025 N N . GLU A 1 133 ? -5.018 27.354 2.122 1.00 89.31 133 GLU A N 1
ATOM 1026 C CA . GLU A 1 133 ? -5.850 26.333 1.491 1.00 89.31 133 GLU A CA 1
ATOM 1027 C C . GLU A 1 133 ? -5.000 25.409 0.603 1.00 89.31 133 GLU A C 1
ATOM 1029 O O . GLU A 1 133 ? -3.898 25.768 0.159 1.00 89.31 133 GLU A O 1
ATOM 1034 N N . TYR A 1 134 ? -5.536 24.222 0.319 1.00 90.81 134 TYR A N 1
ATOM 1035 C CA . TYR A 1 134 ? -4.927 23.210 -0.542 1.00 90.81 134 TYR A CA 1
ATOM 1036 C C . TYR A 1 134 ? -5.817 22.990 -1.766 1.00 90.81 134 TYR A C 1
ATOM 1038 O O . TYR A 1 134 ? -6.954 22.543 -1.652 1.00 90.81 134 TYR A O 1
ATOM 1046 N N . GLU A 1 135 ? -5.303 23.325 -2.944 1.00 92.25 135 GLU A N 1
ATOM 1047 C CA . GLU A 1 135 ? -6.005 23.188 -4.220 1.00 92.25 135 GLU A CA 1
ATOM 1048 C C . GLU A 1 135 ? -5.555 21.878 -4.882 1.00 92.25 135 GLU A C 1
ATOM 1050 O O . GLU A 1 135 ? -4.357 21.709 -5.124 1.00 92.25 135 GLU A O 1
ATOM 1055 N N . LYS A 1 136 ? -6.483 20.947 -5.165 1.00 93.75 136 LYS A N 1
ATOM 1056 C CA . LYS A 1 136 ? -6.192 19.768 -6.000 1.00 93.75 136 LYS A CA 1
ATOM 1057 C C . LYS A 1 136 ? -5.954 20.233 -7.437 1.00 93.75 136 LYS A C 1
ATOM 1059 O O . LYS A 1 136 ? -6.849 20.798 -8.060 1.00 93.75 136 LYS A O 1
ATOM 1064 N N . THR A 1 137 ? -4.751 20.008 -7.950 1.00 95.56 137 THR A N 1
ATOM 1065 C CA . THR A 1 137 ? -4.336 20.479 -9.278 1.00 95.56 137 THR A CA 1
ATOM 1066 C C . THR A 1 137 ? -4.488 19.410 -10.358 1.00 95.56 137 THR A C 1
ATOM 1068 O O . THR A 1 137 ? -4.673 19.743 -11.528 1.00 95.56 137 THR A O 1
ATOM 1071 N N . GLY A 1 138 ? -4.428 18.128 -9.984 1.00 95.31 138 GLY A N 1
ATOM 1072 C CA . GLY A 1 138 ? -4.603 16.993 -10.899 1.00 95.31 138 GLY A CA 1
ATOM 1073 C C . GLY A 1 138 ? -3.539 16.887 -11.996 1.00 95.31 138 GLY A C 1
ATOM 1074 O O . GLY A 1 138 ? -3.825 16.346 -13.057 1.00 95.31 138 GLY A O 1
ATOM 1075 N N . ASN A 1 139 ? -2.348 17.463 -11.798 1.00 97.44 139 ASN A N 1
ATOM 1076 C CA . ASN A 1 139 ? -1.252 17.415 -12.769 1.00 97.44 139 ASN A CA 1
ATOM 1077 C C . ASN A 1 139 ? 0.114 17.327 -12.071 1.00 97.44 139 ASN A C 1
ATOM 1079 O O . ASN A 1 139 ? 0.415 18.136 -11.188 1.00 97.44 139 ASN A O 1
ATOM 1083 N N . LEU A 1 140 ? 0.944 16.360 -12.468 1.00 97.75 140 LEU A N 1
ATOM 1084 C CA . LEU A 1 140 ? 2.303 16.131 -11.965 1.00 97.75 140 LEU A CA 1
ATOM 1085 C C . LEU A 1 140 ? 3.284 15.900 -13.122 1.00 97.75 140 LEU A C 1
ATOM 1087 O O . LEU A 1 140 ? 2.903 15.683 -14.271 1.00 97.75 140 LEU A O 1
ATOM 1091 N N . CYS A 1 141 ? 4.577 15.996 -12.817 1.00 97.44 141 CYS A N 1
ATOM 1092 C CA . CYS A 1 141 ? 5.656 15.699 -13.754 1.00 97.44 141 CYS A CA 1
ATOM 1093 C C . CYS A 1 141 ? 6.580 14.652 -13.134 1.00 97.44 141 CYS A C 1
ATOM 1095 O O . CYS A 1 141 ? 7.107 14.856 -12.034 1.00 97.44 141 CYS A O 1
ATOM 1097 N N . PHE A 1 142 ? 6.782 13.553 -13.854 1.00 97.62 142 PHE A N 1
ATOM 1098 C CA . PHE A 1 142 ? 7.693 12.481 -13.484 1.00 97.62 142 PHE A CA 1
ATOM 1099 C C . PHE A 1 142 ? 8.724 12.252 -14.589 1.00 97.62 142 PHE A C 1
ATOM 1101 O O . PHE A 1 142 ? 8.363 12.155 -15.762 1.00 97.62 142 PHE A O 1
ATOM 1108 N N . ALA A 1 143 ? 9.990 12.082 -14.212 1.00 96.75 143 ALA A N 1
ATOM 1109 C CA . ALA A 1 143 ? 10.984 11.433 -15.065 1.00 96.75 143 ALA A CA 1
ATOM 1110 C C . ALA A 1 143 ? 11.082 9.958 -14.659 1.00 96.75 143 ALA A C 1
ATOM 1112 O O . ALA A 1 143 ? 11.554 9.661 -13.563 1.00 96.75 143 ALA A O 1
ATOM 1113 N N . ALA A 1 144 ? 10.611 9.045 -15.507 1.00 95.56 144 ALA A N 1
ATOM 1114 C CA . ALA A 1 144 ? 10.732 7.606 -15.296 1.00 95.56 144 ALA A CA 1
ATOM 1115 C C . ALA A 1 144 ? 12.038 7.103 -15.920 1.00 95.56 144 ALA A C 1
ATOM 1117 O O . ALA A 1 144 ? 12.257 7.279 -17.117 1.00 95.56 144 ALA A O 1
ATOM 1118 N N . ILE A 1 145 ? 12.897 6.492 -15.108 1.00 94.06 145 ILE A N 1
ATOM 1119 C CA . ILE A 1 145 ? 14.221 6.004 -15.508 1.00 94.06 145 ILE A CA 1
ATOM 1120 C C . ILE A 1 145 ? 14.309 4.524 -15.137 1.00 94.06 145 ILE A C 1
ATOM 1122 O O . ILE A 1 145 ? 14.228 4.184 -13.955 1.00 94.06 145 ILE A O 1
ATOM 1126 N N . LEU A 1 146 ? 14.439 3.649 -16.135 1.00 92.75 146 LEU A N 1
ATOM 1127 C CA . LEU A 1 146 ? 14.543 2.205 -15.931 1.00 92.75 146 LEU A CA 1
ATOM 1128 C C . LEU A 1 146 ? 15.993 1.804 -15.649 1.00 92.75 146 LEU A C 1
ATOM 1130 O O . LEU A 1 146 ? 16.886 2.084 -16.445 1.00 92.75 146 LEU A O 1
ATOM 1134 N N . HIS A 1 147 ? 16.198 1.092 -14.546 1.00 91.31 147 HIS A N 1
ATOM 1135 C CA . HIS A 1 147 ? 17.445 0.427 -14.180 1.00 91.31 147 HIS A CA 1
ATOM 1136 C C . HIS A 1 147 ? 17.229 -1.092 -14.130 1.00 91.31 147 HIS A C 1
ATOM 1138 O O . HIS A 1 147 ? 16.128 -1.578 -13.856 1.00 91.31 147 HIS A O 1
ATOM 1144 N N . ASP A 1 148 ? 18.295 -1.850 -14.376 1.00 88.00 148 ASP A N 1
ATOM 1145 C CA . ASP A 1 148 ? 18.239 -3.304 -14.598 1.00 88.00 148 ASP A CA 1
ATOM 1146 C C . ASP A 1 148 ? 19.087 -4.132 -13.624 1.00 88.00 148 ASP A C 1
ATOM 1148 O O . ASP A 1 148 ? 19.000 -5.359 -13.595 1.00 88.00 148 ASP A O 1
ATOM 1152 N N . THR A 1 149 ? 19.899 -3.489 -12.789 1.00 86.81 149 THR A N 1
ATOM 1153 C CA . THR A 1 149 ? 20.855 -4.186 -11.926 1.00 86.81 149 THR A CA 1
ATOM 1154 C C . THR A 1 149 ? 20.766 -3.743 -10.480 1.00 86.81 149 THR A C 1
ATOM 1156 O O . THR A 1 149 ? 20.657 -2.560 -10.147 1.00 86.81 149 THR A O 1
ATOM 1159 N N . SER A 1 150 ? 20.886 -4.715 -9.581 1.00 86.94 150 SER A N 1
ATOM 1160 C CA . SER A 1 150 ? 21.033 -4.453 -8.156 1.00 86.94 150 SER A CA 1
ATOM 1161 C C . SER A 1 150 ? 22.429 -3.886 -7.842 1.00 86.94 150 SER A C 1
ATOM 1163 O O . SER A 1 150 ? 23.307 -3.771 -8.701 1.00 86.94 150 SER A O 1
ATOM 1165 N N . ARG A 1 151 ? 22.662 -3.524 -6.575 1.00 82.12 151 ARG A N 1
ATOM 1166 C CA . ARG A 1 151 ? 24.005 -3.133 -6.107 1.00 82.12 151 ARG A CA 1
ATOM 1167 C C . ARG A 1 151 ? 25.021 -4.266 -6.181 1.00 82.12 151 ARG A C 1
ATOM 1169 O O . ARG A 1 151 ? 26.180 -3.984 -6.436 1.00 82.12 151 ARG A O 1
ATOM 1176 N N . GLU A 1 152 ? 24.563 -5.502 -6.010 1.00 86.06 152 GLU A N 1
ATOM 1177 C CA . GLU A 1 152 ? 25.385 -6.713 -6.107 1.00 86.06 152 GLU A CA 1
ATOM 1178 C C . GLU A 1 152 ? 25.435 -7.252 -7.547 1.00 86.06 152 GLU A C 1
ATOM 1180 O O . GLU A 1 152 ? 25.824 -8.393 -7.764 1.00 86.06 152 GLU A O 1
ATOM 1185 N N . LEU A 1 153 ? 25.017 -6.441 -8.531 1.00 87.38 153 LEU A N 1
ATOM 1186 C CA . LEU A 1 153 ? 24.961 -6.811 -9.948 1.00 87.38 153 LEU A CA 1
ATOM 1187 C C . LEU A 1 153 ? 24.045 -8.014 -10.228 1.00 87.38 153 LEU A C 1
ATOM 1189 O O . LEU A 1 153 ? 24.238 -8.740 -11.193 1.00 87.38 153 LEU A O 1
ATOM 1193 N N . ASP A 1 154 ? 23.018 -8.224 -9.407 1.00 90.94 154 ASP A N 1
ATOM 1194 C CA . ASP A 1 154 ? 21.972 -9.209 -9.699 1.00 90.94 154 ASP A CA 1
ATOM 1195 C C . ASP A 1 154 ? 20.893 -8.609 -10.624 1.00 90.94 154 ASP A C 1
ATOM 1197 O O . ASP A 1 154 ? 20.647 -7.398 -10.532 1.00 90.94 154 ASP A O 1
ATOM 1201 N N . PRO A 1 155 ? 20.169 -9.418 -11.426 1.00 91.38 155 PRO A N 1
ATOM 1202 C CA . PRO A 1 155 ? 19.138 -8.919 -12.342 1.00 91.38 155 PRO A CA 1
ATOM 1203 C C . PRO A 1 155 ? 17.970 -8.314 -11.560 1.00 91.38 155 PRO A C 1
ATOM 1205 O O . PRO A 1 155 ? 17.279 -9.021 -10.829 1.00 91.38 155 PRO A O 1
ATOM 1208 N N . GLN A 1 156 ? 17.748 -7.008 -11.650 1.00 92.44 156 GLN A N 1
ATOM 1209 C CA . GLN A 1 156 ? 16.728 -6.315 -10.864 1.00 92.44 156 GLN A CA 1
ATOM 1210 C C . GLN A 1 156 ? 16.105 -5.183 -11.675 1.00 92.44 156 GLN A C 1
ATOM 1212 O O . GLN A 1 156 ? 16.623 -4.067 -11.686 1.00 92.44 156 GLN A O 1
ATOM 1217 N N . LEU A 1 157 ? 14.942 -5.446 -12.270 1.00 92.69 157 LEU A N 1
ATOM 1218 C CA . LEU A 1 157 ? 14.149 -4.412 -12.924 1.00 92.69 157 LEU A CA 1
ATOM 1219 C C . LEU A 1 157 ? 13.575 -3.464 -11.872 1.00 92.69 157 LEU A C 1
ATOM 1221 O O . LEU A 1 157 ? 12.898 -3.883 -10.919 1.00 92.69 157 LEU A O 1
ATOM 1225 N N . HIS A 1 158 ? 13.880 -2.181 -12.030 1.00 94.12 158 HIS A N 1
ATOM 1226 C CA . HIS A 1 158 ? 13.284 -1.133 -11.226 1.00 94.12 158 HIS A CA 1
ATOM 1227 C C . HIS A 1 158 ? 13.234 0.201 -11.961 1.00 94.12 158 HIS A C 1
ATOM 1229 O O . HIS A 1 158 ? 14.156 0.567 -12.681 1.00 94.12 158 HIS A O 1
ATOM 1235 N N . VAL A 1 159 ? 12.166 0.956 -11.731 1.00 95.06 159 VAL A N 1
ATOM 1236 C CA . VAL A 1 159 ? 11.997 2.304 -12.272 1.00 95.06 159 VAL A CA 1
ATOM 1237 C C . VAL A 1 159 ? 12.156 3.318 -11.156 1.00 95.06 159 VAL A C 1
ATOM 1239 O O . VAL A 1 159 ? 11.443 3.268 -10.154 1.00 95.06 159 VAL A O 1
ATOM 1242 N N . HIS A 1 160 ? 13.051 4.273 -11.361 1.00 95.06 160 HIS A N 1
ATOM 1243 C CA . HIS A 1 160 ? 13.089 5.519 -10.613 1.00 95.06 160 HIS A CA 1
ATOM 1244 C C . HIS A 1 160 ? 12.133 6.513 -11.271 1.00 95.06 160 HIS A C 1
ATOM 1246 O O . HIS A 1 160 ? 12.458 7.092 -12.305 1.00 95.06 160 HIS A O 1
ATOM 1252 N N . ALA A 1 161 ? 10.943 6.694 -10.698 1.00 96.94 161 ALA A N 1
ATOM 1253 C CA . ALA A 1 161 ? 10.005 7.724 -11.129 1.00 96.94 161 ALA A CA 1
ATOM 1254 C C . ALA A 1 161 ? 10.223 8.988 -10.290 1.00 96.94 161 ALA A C 1
ATOM 1256 O O . ALA A 1 161 ? 9.705 9.138 -9.181 1.00 96.94 161 ALA A O 1
ATOM 1257 N N . LEU A 1 162 ? 11.043 9.895 -10.813 1.00 96.44 162 LEU A N 1
ATOM 1258 C CA . LEU A 1 162 ? 11.420 11.133 -10.147 1.00 96.44 162 LEU A CA 1
ATOM 1259 C C . LEU A 1 162 ? 10.280 12.149 -10.263 1.00 96.44 162 LEU A C 1
ATOM 1261 O O . LEU A 1 162 ? 10.105 12.773 -11.306 1.00 96.44 162 LEU A O 1
ATOM 1265 N N . LEU A 1 163 ? 9.518 12.321 -9.187 1.00 97.00 163 LEU A N 1
ATOM 1266 C CA . LEU A 1 163 ? 8.481 13.336 -9.041 1.00 97.00 163 LEU A CA 1
ATOM 1267 C C . LEU A 1 163 ? 9.115 14.719 -8.878 1.00 97.00 163 LEU A C 1
ATOM 1269 O O . LEU A 1 163 ? 9.752 15.005 -7.858 1.00 97.00 163 LEU A O 1
ATOM 1273 N N . MET A 1 164 ? 8.904 15.586 -9.863 1.00 95.62 164 MET A N 1
ATOM 1274 C CA . MET A 1 164 ? 9.369 16.968 -9.828 1.00 95.62 164 MET A CA 1
ATOM 1275 C C . MET A 1 164 ? 8.500 17.813 -8.895 1.00 95.62 164 MET A C 1
ATOM 1277 O O . MET A 1 164 ? 7.278 17.677 -8.862 1.00 95.62 164 MET A O 1
ATOM 1281 N N . ASN A 1 165 ? 9.120 18.723 -8.138 1.00 94.62 165 ASN A N 1
ATOM 1282 C CA . ASN A 1 165 ? 8.403 19.555 -7.169 1.00 94.62 165 ASN A CA 1
ATOM 1283 C C . ASN A 1 165 ? 7.728 20.782 -7.813 1.00 94.62 165 ASN A C 1
ATOM 1285 O O . ASN A 1 165 ? 8.055 21.929 -7.480 1.00 94.62 165 ASN A O 1
ATOM 1289 N N . PHE A 1 166 ? 6.808 20.546 -8.748 1.00 95.19 166 PHE A N 1
ATOM 1290 C CA . PHE A 1 166 ? 5.960 21.586 -9.316 1.00 95.19 166 PHE A CA 1
ATOM 1291 C C . PHE A 1 166 ? 4.627 21.047 -9.845 1.00 95.19 166 PHE A C 1
ATOM 1293 O O . PHE A 1 166 ? 4.510 19.892 -10.247 1.00 95.19 166 PHE A O 1
ATOM 1300 N N . THR A 1 167 ? 3.624 21.916 -9.867 1.00 96.50 167 THR A N 1
ATOM 1301 C CA . THR A 1 167 ? 2.301 21.667 -10.443 1.00 96.50 167 THR A CA 1
ATOM 1302 C C . THR A 1 167 ? 1.667 22.998 -10.852 1.00 96.50 167 THR A C 1
ATOM 1304 O O . THR A 1 167 ? 2.004 24.054 -10.300 1.00 96.50 167 THR A O 1
ATOM 1307 N N . GLU A 1 168 ? 0.783 22.968 -11.838 1.00 95.69 168 GLU A N 1
ATOM 1308 C CA . GLU A 1 168 ? 0.044 24.133 -12.305 1.00 95.69 168 GLU A CA 1
ATOM 1309 C C . GLU A 1 168 ? -1.293 24.230 -11.579 1.00 95.69 168 GLU A C 1
ATOM 1311 O O . GLU A 1 168 ? -2.087 23.284 -11.553 1.00 95.69 168 GLU A O 1
ATOM 1316 N N . ARG A 1 169 ? -1.544 25.396 -10.991 1.00 94.94 169 ARG A N 1
ATOM 1317 C CA . ARG A 1 169 ? -2.812 25.713 -10.340 1.00 94.94 169 ARG A CA 1
ATOM 1318 C C . ARG A 1 169 ? -3.906 26.053 -11.346 1.00 94.94 169 ARG A C 1
ATOM 1320 O O . ARG A 1 169 ? -3.637 26.350 -12.505 1.00 94.94 169 ARG A O 1
ATOM 1327 N N . LEU A 1 170 ? -5.150 26.097 -10.872 1.00 92.19 170 LEU A N 1
ATOM 1328 C CA . LEU A 1 170 ? -6.312 26.478 -11.689 1.00 92.19 170 LEU A CA 1
ATOM 1329 C C . LEU A 1 170 ? -6.224 27.914 -12.237 1.00 92.19 170 LEU A C 1
ATOM 1331 O O . LEU A 1 170 ? -6.900 28.246 -13.204 1.00 92.19 170 LEU A O 1
ATOM 1335 N N . ASP A 1 171 ? -5.393 28.767 -11.630 1.00 92.69 171 ASP A N 1
ATOM 1336 C CA . ASP A 1 171 ? -5.111 30.130 -12.098 1.00 92.69 171 ASP A CA 1
ATOM 1337 C C . ASP A 1 171 ? -3.995 30.205 -13.163 1.00 92.69 171 ASP A C 1
ATOM 1339 O O . ASP A 1 171 ? -3.541 31.303 -13.490 1.00 92.69 171 ASP A O 1
ATOM 1343 N N . GLY A 1 172 ? -3.538 29.057 -13.677 1.00 92.75 172 GLY A N 1
ATOM 1344 C CA . GLY A 1 172 ? -2.485 28.940 -14.691 1.00 92.75 172 GLY A CA 1
ATOM 1345 C C . GLY A 1 172 ? -1.072 29.181 -14.157 1.00 92.75 172 GLY A C 1
ATOM 1346 O O . GLY A 1 172 ? -0.117 29.271 -14.925 1.00 92.75 172 GLY A O 1
ATOM 1347 N N . LYS A 1 173 ? -0.901 29.345 -12.838 1.00 93.50 173 LYS A N 1
ATOM 1348 C CA . LYS A 1 173 ? 0.412 29.622 -12.247 1.00 93.50 173 LYS A CA 1
ATOM 1349 C C . LYS A 1 173 ? 1.074 28.346 -11.751 1.00 93.50 173 LYS A C 1
ATOM 1351 O O . LYS A 1 173 ? 0.503 27.589 -10.964 1.00 93.50 173 LYS A O 1
ATOM 1356 N N . TRP A 1 174 ? 2.348 28.191 -12.088 1.00 94.50 174 TRP A N 1
ATOM 1357 C CA . TRP A 1 174 ? 3.185 27.117 -11.568 1.00 94.50 174 TRP A CA 1
ATOM 1358 C C . TRP A 1 174 ? 3.581 27.362 -10.110 1.00 94.50 174 TRP A C 1
ATOM 1360 O O . TRP A 1 174 ? 4.003 28.459 -9.718 1.00 94.50 174 TRP A O 1
ATOM 1370 N N . ARG A 1 175 ? 3.416 26.344 -9.268 1.00 93.31 175 ARG A N 1
ATOM 1371 C CA . ARG A 1 175 ? 3.747 26.373 -7.838 1.00 93.31 175 ARG A CA 1
ATOM 1372 C C . ARG A 1 175 ? 4.452 25.091 -7.429 1.00 93.31 175 ARG A C 1
ATOM 1374 O O . ARG A 1 175 ? 4.352 24.079 -8.108 1.00 93.31 175 ARG A O 1
ATOM 1381 N N . ALA A 1 176 ? 5.159 25.149 -6.303 1.00 93.31 176 ALA A N 1
ATOM 1382 C CA . ALA A 1 176 ? 5.660 23.946 -5.651 1.00 93.31 176 ALA A CA 1
ATOM 1383 C C . ALA A 1 176 ? 4.491 23.062 -5.193 1.00 93.31 176 ALA A C 1
ATOM 1385 O O . ALA A 1 176 ? 3.408 23.575 -4.884 1.00 93.31 176 ALA A O 1
ATOM 1386 N N . LEU A 1 177 ? 4.739 21.754 -5.107 1.00 94.00 177 LEU A N 1
ATOM 1387 C CA . LEU A 1 177 ? 3.776 20.816 -4.543 1.00 94.00 177 LEU A CA 1
ATOM 1388 C C . LEU A 1 177 ? 3.486 21.181 -3.085 1.00 94.00 177 LEU A C 1
ATOM 1390 O O . LEU A 1 177 ? 4.354 21.665 -2.347 1.00 94.00 177 LEU A O 1
ATOM 1394 N N . ALA A 1 178 ? 2.243 20.966 -2.673 1.00 91.00 178 ALA A N 1
ATOM 1395 C CA . ALA A 1 178 ? 1.823 21.215 -1.310 1.00 91.00 178 ALA A CA 1
ATOM 1396 C C . ALA A 1 178 ? 2.496 20.248 -0.326 1.00 91.00 178 ALA A C 1
ATOM 1398 O O . ALA A 1 178 ? 2.711 19.077 -0.630 1.00 91.00 178 ALA A O 1
ATOM 1399 N N . SER A 1 179 ? 2.788 20.765 0.867 1.00 87.19 179 SER A N 1
ATOM 1400 C CA . SER A 1 179 ? 3.251 20.015 2.036 1.00 87.19 179 SER A CA 1
ATOM 1401 C C . SER A 1 179 ? 2.814 20.772 3.291 1.00 87.19 179 SER A C 1
ATOM 1403 O O . SER A 1 179 ? 2.800 22.014 3.291 1.00 87.19 179 SER A O 1
ATOM 1405 N N . ASP A 1 180 ? 2.451 20.027 4.333 1.00 82.69 180 ASP A N 1
ATOM 1406 C CA . ASP A 1 180 ? 1.945 20.535 5.609 1.00 82.69 180 ASP A CA 1
ATOM 1407 C C . ASP A 1 180 ? 2.724 19.943 6.795 1.00 82.69 180 ASP A C 1
ATOM 1409 O O . ASP A 1 180 ? 3.040 18.755 6.833 1.00 82.69 180 ASP A O 1
ATOM 1413 N N . ILE A 1 181 ? 2.973 20.766 7.816 1.00 74.62 181 ILE A N 1
ATOM 1414 C CA . ILE A 1 181 ? 3.557 20.350 9.098 1.00 74.62 181 ILE A CA 1
ATOM 1415 C C . ILE A 1 181 ? 2.627 19.368 9.819 1.00 74.62 181 ILE A C 1
ATOM 1417 O O . ILE A 1 181 ? 3.109 18.436 10.462 1.00 74.62 181 ILE A O 1
ATOM 1421 N N . SER A 1 182 ? 1.306 19.549 9.689 1.00 72.31 182 SER A N 1
ATOM 1422 C CA . SER A 1 182 ? 0.319 18.650 10.302 1.00 72.31 182 SER A CA 1
ATOM 1423 C C . SER A 1 182 ? 0.314 17.245 9.684 1.00 72.31 182 SER A C 1
ATOM 1425 O O . SER A 1 182 ? -0.273 16.334 10.260 1.00 72.31 182 SER A O 1
ATOM 1427 N N . ARG A 1 183 ? 0.980 17.073 8.529 1.00 75.56 183 ARG A N 1
ATOM 1428 C CA . ARG A 1 183 ? 1.006 15.863 7.694 1.00 75.56 183 ARG A CA 1
ATOM 1429 C C . ARG A 1 183 ? -0.358 15.381 7.190 1.00 75.56 183 ARG A C 1
ATOM 1431 O O . ARG A 1 183 ? -0.430 14.301 6.626 1.00 75.56 183 ARG A O 1
ATOM 1438 N N . ASN A 1 184 ? -1.411 16.183 7.337 1.00 74.38 184 ASN A N 1
ATOM 1439 C CA . ASN A 1 184 ? -2.751 15.818 6.871 1.00 74.38 184 ASN A CA 1
ATOM 1440 C C . ASN A 1 184 ? -2.999 16.182 5.400 1.00 74.38 184 ASN A C 1
ATOM 1442 O O . ASN A 1 184 ? -3.915 15.647 4.787 1.00 74.38 184 ASN A O 1
ATOM 1446 N N . ASN A 1 185 ? -2.219 17.116 4.848 1.00 82.25 185 ASN A N 1
ATOM 1447 C CA . ASN A 1 185 ? -2.386 17.631 3.492 1.00 82.25 185 ASN A CA 1
ATOM 1448 C C . ASN A 1 185 ? -1.035 17.723 2.782 1.00 82.25 185 ASN A C 1
ATOM 1450 O O . ASN A 1 185 ? -0.011 18.003 3.411 1.00 82.25 185 ASN A O 1
ATOM 1454 N N . GLY A 1 186 ? -1.053 17.565 1.461 1.00 89.25 186 GLY A N 1
ATOM 1455 C CA . GLY A 1 186 ? 0.129 17.641 0.617 1.00 89.25 186 GLY A CA 1
ATOM 1456 C C . GLY A 1 186 ? 0.338 16.393 -0.229 1.00 89.25 186 GLY A C 1
ATOM 1457 O O . GLY A 1 186 ? -0.058 15.281 0.124 1.00 89.25 186 GLY A O 1
ATOM 1458 N N . THR A 1 187 ? 0.978 16.591 -1.378 1.00 92.69 187 THR A N 1
ATOM 1459 C CA . THR A 1 187 ? 1.189 15.531 -2.370 1.00 92.69 187 THR A CA 1
ATOM 1460 C C . THR A 1 187 ? 2.074 14.425 -1.822 1.00 92.69 187 THR A C 1
ATOM 1462 O O . THR A 1 187 ? 1.792 13.242 -1.992 1.00 92.69 187 THR A O 1
ATOM 1465 N N . MET A 1 188 ? 3.148 14.806 -1.138 1.00 90.31 188 MET A N 1
ATOM 1466 C CA . MET A 1 188 ? 4.113 13.858 -0.600 1.00 90.31 188 MET A CA 1
ATOM 1467 C C . MET A 1 188 ? 3.557 13.108 0.613 1.00 90.31 188 MET A C 1
ATOM 1469 O O . MET A 1 188 ? 3.781 11.908 0.758 1.00 90.31 188 MET A O 1
ATOM 1473 N N . GLU A 1 189 ? 2.841 13.819 1.478 1.00 89.81 189 GLU A N 1
ATOM 1474 C CA . GLU A 1 189 ? 2.146 13.281 2.640 1.00 89.81 189 GLU A CA 1
ATOM 1475 C C . GLU A 1 189 ? 1.151 12.204 2.198 1.00 89.81 189 GLU A C 1
ATOM 1477 O O . GLU A 1 189 ? 1.237 11.073 2.674 1.00 89.81 189 GLU A O 1
ATOM 1482 N N . TRP A 1 190 ? 0.331 12.498 1.184 1.00 91.69 190 TRP A N 1
ATOM 1483 C CA . TRP A 1 190 ? -0.596 11.525 0.611 1.00 91.69 190 TRP A CA 1
ATOM 1484 C C . TRP A 1 190 ? 0.123 10.306 0.014 1.00 91.69 190 TRP A C 1
ATOM 1486 O O . TRP A 1 190 ? -0.278 9.175 0.278 1.00 91.69 190 TRP A O 1
ATOM 1496 N N . ILE A 1 191 ? 1.202 10.492 -0.759 1.00 92.50 191 ILE A N 1
ATOM 1497 C CA . ILE A 1 191 ? 1.961 9.362 -1.333 1.00 92.50 191 ILE A CA 1
ATOM 1498 C C . ILE A 1 191 ? 2.533 8.468 -0.225 1.00 92.50 191 ILE A C 1
ATOM 1500 O O . ILE A 1 191 ? 2.511 7.243 -0.346 1.00 92.50 191 ILE A O 1
ATOM 1504 N N . MET A 1 192 ? 3.048 9.070 0.848 1.00 87.88 192 MET A N 1
ATOM 1505 C CA . MET A 1 192 ? 3.627 8.343 1.976 1.00 87.88 192 MET A CA 1
ATOM 1506 C C . MET A 1 192 ? 2.581 7.562 2.765 1.00 87.88 192 MET A C 1
ATOM 1508 O O . MET A 1 192 ? 2.803 6.388 3.066 1.00 87.88 192 MET A O 1
ATOM 1512 N N . ASP A 1 193 ? 1.438 8.179 3.052 1.00 86.38 193 ASP A N 1
ATOM 1513 C CA . ASP A 1 193 ? 0.349 7.531 3.785 1.00 86.38 193 ASP A CA 1
ATOM 1514 C C . ASP A 1 193 ? -0.271 6.381 2.971 1.00 86.38 193 ASP A C 1
ATOM 1516 O O . ASP A 1 193 ? -0.746 5.396 3.537 1.00 86.38 193 ASP A O 1
ATOM 1520 N N . ASN A 1 194 ? -0.168 6.449 1.638 1.00 89.75 194 ASN A N 1
ATOM 1521 C CA . ASN A 1 194 ? -0.720 5.464 0.708 1.00 89.75 194 ASN A CA 1
ATOM 1522 C C . ASN A 1 194 ? 0.328 4.549 0.061 1.00 89.75 194 ASN A C 1
ATOM 1524 O O . ASN A 1 194 ? 0.010 3.802 -0.864 1.00 89.75 194 ASN A O 1
ATOM 1528 N N . GLN A 1 195 ? 1.570 4.533 0.553 1.00 89.81 195 GLN A N 1
ATOM 1529 C CA . GLN A 1 195 ? 2.673 3.779 -0.057 1.00 89.81 195 GLN A CA 1
ATOM 1530 C C . GLN A 1 195 ? 2.370 2.276 -0.211 1.00 89.81 195 GLN A C 1
ATOM 1532 O O . GLN A 1 195 ? 2.718 1.667 -1.226 1.00 89.81 195 GLN A O 1
ATOM 1537 N N . ILE A 1 196 ? 1.712 1.666 0.783 1.00 86.81 196 ILE A N 1
ATOM 1538 C CA . ILE A 1 196 ? 1.334 0.242 0.750 1.00 86.81 196 ILE A CA 1
ATOM 1539 C C . ILE A 1 196 ? 0.266 -0.007 -0.319 1.00 86.81 196 ILE A C 1
ATOM 1541 O O . ILE A 1 196 ? 0.396 -0.959 -1.091 1.00 86.81 196 ILE A O 1
ATOM 1545 N N . PHE A 1 197 ? -0.748 0.861 -0.378 1.00 90.00 197 PHE A N 1
ATOM 1546 C CA . PHE A 1 197 ? -1.829 0.806 -1.358 1.00 90.00 197 PHE A CA 1
ATOM 1547 C C . PHE A 1 197 ? -1.297 0.979 -2.785 1.00 90.00 197 PHE A C 1
ATOM 1549 O O . PHE A 1 197 ? -1.525 0.116 -3.625 1.00 90.00 197 PHE A O 1
ATOM 1556 N N . LEU A 1 198 ? -0.490 2.011 -3.038 1.00 93.38 198 LEU A N 1
ATOM 1557 C CA . LEU A 1 198 ? 0.147 2.248 -4.339 1.00 93.38 198 LEU A CA 1
ATOM 1558 C C . LEU A 1 198 ? 1.016 1.060 -4.771 1.00 93.38 198 LEU A C 1
ATOM 1560 O O . LEU A 1 198 ? 0.995 0.643 -5.929 1.00 93.38 198 LEU A O 1
ATOM 1564 N N . GLY A 1 199 ? 1.751 0.468 -3.825 1.00 92.31 199 GLY A N 1
ATOM 1565 C CA . GLY A 1 199 ? 2.507 -0.750 -4.079 1.00 92.31 199 GLY A CA 1
ATOM 1566 C C . GLY A 1 199 ? 1.618 -1.946 -4.435 1.00 92.31 199 GLY A C 1
ATOM 1567 O O . GLY A 1 199 ? 2.030 -2.766 -5.253 1.00 92.31 199 GLY A O 1
ATOM 1568 N N . LEU A 1 200 ? 0.433 -2.060 -3.830 1.00 91.06 200 LEU A N 1
ATOM 1569 C CA . LEU A 1 200 ? -0.531 -3.125 -4.114 1.00 91.06 200 LEU A CA 1
ATOM 1570 C C . LEU A 1 200 ? -1.168 -2.959 -5.494 1.00 91.06 200 LEU A C 1
ATOM 1572 O O . LEU A 1 200 ? -1.248 -3.945 -6.216 1.00 91.06 200 LEU A O 1
ATOM 1576 N N . VAL A 1 201 ? -1.527 -1.733 -5.888 1.00 92.56 201 VAL A N 1
ATOM 1577 C CA . VAL A 1 201 ? -2.005 -1.434 -7.249 1.00 92.56 201 VAL A CA 1
ATOM 1578 C C . VAL A 1 201 ? -0.964 -1.880 -8.277 1.00 92.56 201 VAL A C 1
ATOM 1580 O O . VAL A 1 201 ? -1.280 -2.670 -9.157 1.00 92.56 201 VAL A O 1
ATOM 1583 N N . TYR A 1 202 ? 0.305 -1.491 -8.098 1.00 94.69 202 TYR A N 1
ATOM 1584 C CA . TYR A 1 202 ? 1.403 -1.955 -8.957 1.00 94.69 202 TYR A CA 1
ATOM 1585 C C . TYR A 1 202 ? 1.467 -3.491 -9.050 1.00 94.69 202 TYR A C 1
ATOM 1587 O O . TYR A 1 202 ? 1.615 -4.048 -10.133 1.00 94.69 202 TYR A O 1
ATOM 1595 N N . ARG A 1 203 ? 1.359 -4.191 -7.914 1.00 92.75 203 ARG A N 1
ATOM 1596 C CA . ARG A 1 203 ? 1.433 -5.659 -7.873 1.00 92.75 203 ARG A CA 1
ATOM 1597 C C . ARG A 1 203 ? 0.226 -6.329 -8.526 1.00 92.75 203 ARG A C 1
ATOM 1599 O O . ARG A 1 203 ? 0.413 -7.351 -9.172 1.00 92.75 203 ARG A O 1
ATOM 1606 N N . SER A 1 204 ? -0.969 -5.765 -8.383 1.00 91.44 204 SER A N 1
ATOM 1607 C CA . SER A 1 204 ? -2.184 -6.265 -9.035 1.00 91.44 204 SER A CA 1
ATOM 1608 C C . SER A 1 204 ? -2.069 -6.185 -10.557 1.00 91.44 204 SER A C 1
ATOM 1610 O O . SER A 1 204 ? -2.288 -7.196 -11.218 1.00 91.44 204 SER A O 1
ATOM 1612 N N . GLU A 1 205 ? -1.602 -5.055 -11.095 1.00 92.88 205 GLU A N 1
ATOM 1613 C CA . GLU A 1 205 ? -1.368 -4.890 -12.538 1.00 92.88 205 GLU A CA 1
ATOM 1614 C C . GLU A 1 205 ? -0.309 -5.872 -13.065 1.00 92.88 205 GLU A C 1
ATOM 1616 O O . GLU A 1 205 ? -0.501 -6.519 -14.093 1.00 92.88 205 GLU A O 1
ATOM 1621 N N . MET A 1 206 ? 0.791 -6.048 -12.323 1.00 94.38 206 MET A N 1
ATOM 1622 C CA . MET A 1 206 ? 1.816 -7.041 -12.661 1.00 94.38 206 MET A CA 1
ATOM 1623 C C . MET A 1 206 ? 1.255 -8.466 -12.663 1.00 94.38 206 MET A C 1
ATOM 1625 O O . MET A 1 206 ? 1.514 -9.227 -13.588 1.00 94.38 206 MET A O 1
ATOM 1629 N N . ALA A 1 207 ? 0.509 -8.841 -11.624 1.00 93.06 207 ALA A N 1
ATOM 1630 C CA . ALA A 1 207 ? -0.042 -10.182 -11.487 1.00 93.06 207 ALA A CA 1
ATOM 1631 C C . ALA A 1 207 ? -1.059 -10.495 -12.595 1.00 93.06 207 ALA A C 1
ATOM 1633 O O . ALA A 1 207 ? -1.023 -11.591 -13.153 1.00 93.06 207 ALA A O 1
ATOM 1634 N N . LEU A 1 208 ? -1.908 -9.526 -12.955 1.00 91.56 208 LEU A N 1
ATOM 1635 C CA . LEU A 1 208 ? -2.866 -9.677 -14.048 1.00 91.56 208 LEU A CA 1
ATOM 1636 C C . LEU A 1 208 ? -2.148 -9.895 -15.385 1.00 91.56 208 LEU A C 1
ATOM 1638 O O . LEU A 1 208 ? -2.446 -10.857 -16.089 1.00 91.56 208 LEU A O 1
ATOM 1642 N N . GLY A 1 209 ? -1.149 -9.068 -15.706 1.00 94.25 209 GLY A N 1
ATOM 1643 C CA . GLY A 1 209 ? -0.400 -9.233 -16.952 1.00 94.25 209 GLY A CA 1
ATOM 1644 C C . GLY A 1 209 ? 0.382 -10.549 -17.020 1.00 94.25 209 GLY A C 1
ATOM 1645 O O . GLY A 1 209 ? 0.458 -11.164 -18.080 1.00 94.25 209 GLY A O 1
ATOM 1646 N N . LEU A 1 210 ? 0.907 -11.049 -15.894 1.00 95.31 210 LEU A N 1
ATOM 1647 C CA . LEU A 1 210 ? 1.524 -12.383 -15.842 1.00 95.31 210 LEU A CA 1
ATOM 1648 C C . LEU A 1 210 ? 0.510 -13.495 -16.135 1.00 95.31 210 LEU A C 1
ATOM 1650 O O . LEU A 1 210 ? 0.824 -14.431 -16.875 1.00 95.31 210 LEU A O 1
ATOM 1654 N N . LYS A 1 211 ? -0.711 -13.370 -15.608 1.00 92.00 211 LYS A N 1
ATOM 1655 C CA . LYS A 1 211 ? -1.804 -14.302 -15.892 1.00 92.00 211 LYS A CA 1
ATOM 1656 C C . LYS A 1 211 ? -2.184 -14.305 -17.369 1.00 92.00 211 LYS A C 1
ATOM 1658 O O . LYS A 1 211 ? -2.287 -15.375 -17.968 1.00 92.00 211 LYS A O 1
ATOM 1663 N N . GLU A 1 212 ? -2.305 -13.131 -17.985 1.00 91.56 212 GLU A N 1
ATOM 1664 C CA . GLU A 1 212 ? -2.551 -12.990 -19.429 1.00 91.56 212 GLU A CA 1
ATOM 1665 C C . GLU A 1 212 ? -1.429 -13.611 -20.280 1.00 91.56 212 GLU A C 1
ATOM 1667 O O . GLU A 1 212 ? -1.679 -14.149 -21.359 1.00 91.56 212 GLU A O 1
ATOM 1672 N N . MET A 1 213 ? -0.193 -13.624 -19.770 1.00 94.38 213 MET A N 1
ATOM 1673 C CA . MET A 1 213 ? 0.944 -14.304 -20.401 1.00 94.38 213 MET A CA 1
ATOM 1674 C C . MET A 1 213 ? 0.936 -15.834 -20.221 1.00 94.38 213 MET A C 1
ATOM 1676 O O . MET A 1 213 ? 1.798 -16.512 -20.799 1.00 94.38 213 MET A O 1
ATOM 1680 N N . GLY A 1 214 ? -0.024 -16.393 -19.478 1.00 93.19 214 GLY A N 1
ATOM 1681 C CA . GLY A 1 214 ? -0.165 -17.828 -19.214 1.00 93.19 214 GLY A CA 1
ATOM 1682 C C . GLY A 1 214 ? 0.700 -18.335 -18.060 1.00 93.19 214 GLY A C 1
ATOM 1683 O O . GLY A 1 214 ? 1.161 -19.476 -18.107 1.00 93.19 214 GLY A O 1
ATOM 1684 N N . LEU A 1 215 ? 0.968 -17.479 -17.072 1.00 94.81 215 LEU A N 1
ATOM 1685 C CA . LEU A 1 215 ? 1.711 -17.802 -15.855 1.00 94.81 215 LEU A CA 1
ATOM 1686 C C . LEU A 1 215 ? 0.808 -17.656 -14.626 1.00 94.81 215 LEU A C 1
ATOM 1688 O O . LEU A 1 215 ? -0.150 -16.893 -14.632 1.00 94.81 215 LEU A O 1
ATOM 1692 N N . GLU A 1 216 ? 1.148 -18.348 -13.546 1.00 91.94 216 GLU A N 1
ATOM 1693 C CA . GLU A 1 216 ? 0.505 -18.171 -12.242 1.00 91.94 216 GLU A CA 1
ATOM 1694 C C . GLU A 1 216 ? 1.456 -17.499 -11.250 1.00 91.94 216 GLU A C 1
ATOM 1696 O O . GLU A 1 216 ? 2.679 -17.570 -11.394 1.00 91.94 216 GLU A O 1
ATOM 1701 N N . ILE A 1 217 ? 0.898 -16.861 -10.221 1.00 92.69 217 ILE A N 1
ATOM 1702 C CA . ILE A 1 217 ? 1.666 -16.280 -9.117 1.00 92.69 217 ILE A CA 1
ATOM 1703 C C . ILE A 1 217 ? 1.575 -17.157 -7.863 1.00 92.69 217 ILE A C 1
ATOM 1705 O O . ILE A 1 217 ? 0.587 -17.852 -7.636 1.00 92.69 217 ILE A O 1
ATOM 1709 N N . GLU A 1 218 ? 2.606 -17.108 -7.026 1.00 91.00 218 GLU A N 1
ATOM 1710 C CA . GLU A 1 218 ? 2.627 -17.694 -5.687 1.00 91.00 218 GLU A CA 1
ATOM 1711 C C . GLU A 1 218 ? 2.957 -16.597 -4.668 1.00 91.00 218 GLU A C 1
ATOM 1713 O O . GLU A 1 218 ? 3.958 -15.885 -4.788 1.00 91.00 218 GLU A O 1
ATOM 1718 N N . HIS A 1 219 ? 2.109 -16.443 -3.650 1.00 88.25 219 HIS A N 1
ATOM 1719 C CA . HIS A 1 219 ? 2.336 -15.467 -2.589 1.00 88.25 219 HIS A CA 1
ATOM 1720 C C . HIS A 1 219 ? 3.545 -15.848 -1.734 1.00 88.25 219 HIS A C 1
ATOM 1722 O O . HIS A 1 219 ? 3.669 -16.983 -1.278 1.00 88.25 219 HIS A O 1
ATOM 1728 N N . THR A 1 220 ? 4.382 -14.865 -1.398 1.00 82.75 220 THR A N 1
ATOM 1729 C CA . THR A 1 220 ? 5.569 -15.100 -0.554 1.00 82.75 220 THR A CA 1
ATOM 1730 C C . THR A 1 220 ? 5.268 -15.131 0.953 1.00 82.75 220 THR A C 1
ATOM 1732 O O . THR A 1 220 ? 6.183 -15.166 1.773 1.00 82.75 220 THR A O 1
ATOM 1735 N N . GLY A 1 221 ? 3.984 -15.132 1.333 1.00 67.06 221 GLY A N 1
ATOM 1736 C CA . GLY A 1 221 ? 3.517 -15.258 2.720 1.00 67.06 221 GLY A CA 1
ATOM 1737 C C . GLY A 1 221 ? 3.399 -13.946 3.505 1.00 67.06 221 GLY A C 1
ATOM 1738 O O . GLY A 1 221 ? 3.123 -13.972 4.703 1.00 67.06 221 GLY A O 1
ATOM 1739 N N . ASP A 1 222 ? 3.595 -12.791 2.872 1.00 69.00 222 ASP A N 1
ATOM 1740 C CA . ASP A 1 222 ? 3.442 -11.486 3.510 1.00 69.00 222 ASP A CA 1
ATOM 1741 C C . ASP A 1 222 ? 2.001 -10.946 3.425 1.00 69.00 222 ASP A C 1
ATOM 1743 O O . ASP A 1 222 ? 1.268 -11.148 2.456 1.00 69.00 222 ASP A O 1
ATOM 1747 N N . ALA A 1 223 ? 1.614 -10.162 4.433 1.00 65.75 223 ALA A N 1
ATOM 1748 C CA . ALA A 1 223 ? 0.301 -9.517 4.503 1.00 65.75 223 ALA A CA 1
ATOM 1749 C C . ALA A 1 223 ? 0.112 -8.365 3.493 1.00 65.75 223 ALA A C 1
ATOM 1751 O O . ALA A 1 223 ? -0.929 -7.712 3.495 1.00 65.75 223 ALA A O 1
ATOM 1752 N N . HIS A 1 224 ? 1.114 -8.064 2.663 1.00 75.19 224 HIS A N 1
ATOM 1753 C CA . HIS A 1 224 ? 1.071 -6.975 1.691 1.00 75.19 224 HIS A CA 1
ATOM 1754 C C . HIS A 1 224 ? 0.907 -7.487 0.255 1.00 75.19 224 HIS A C 1
ATOM 1756 O O . HIS A 1 224 ? 0.824 -6.675 -0.664 1.00 75.19 224 HIS A O 1
ATOM 1762 N N . GLY A 1 225 ? 0.804 -8.799 0.041 1.00 79.81 225 GLY A N 1
ATOM 1763 C CA . GLY A 1 225 ? 0.582 -9.377 -1.281 1.00 79.81 225 GLY A CA 1
ATOM 1764 C C . GLY A 1 225 ? 1.816 -9.287 -2.176 1.00 79.81 225 GLY A C 1
ATOM 1765 O O . GLY A 1 225 ? 1.679 -8.959 -3.354 1.00 79.81 225 GLY A O 1
ATOM 1766 N N . LEU A 1 226 ? 3.022 -9.504 -1.637 1.00 88.69 226 LEU A N 1
ATOM 1767 C CA . LEU A 1 226 ? 4.181 -9.816 -2.473 1.00 88.69 226 LEU A CA 1
ATOM 1768 C C . LEU A 1 226 ? 4.037 -11.247 -3.011 1.00 88.69 226 LEU A C 1
ATOM 1770 O O . LEU A 1 226 ? 3.482 -12.143 -2.367 1.00 88.69 226 LEU A O 1
ATOM 1774 N N . PHE A 1 227 ? 4.543 -11.447 -4.219 1.00 92.44 227 PHE A N 1
ATOM 1775 C CA . PHE A 1 227 ? 4.463 -12.710 -4.929 1.00 92.44 227 PHE A CA 1
ATOM 1776 C C . PHE A 1 227 ? 5.711 -12.903 -5.788 1.00 92.44 227 PHE A C 1
ATOM 1778 O O . PHE A 1 227 ? 6.406 -11.938 -6.119 1.00 92.44 227 PHE A O 1
ATOM 1785 N N . GLU A 1 228 ? 5.945 -14.146 -6.178 1.00 94.62 228 GLU A N 1
ATOM 1786 C CA . GLU A 1 228 ? 6.826 -14.523 -7.281 1.00 94.62 228 GLU A CA 1
ATOM 1787 C C . GLU A 1 228 ? 6.026 -15.372 -8.282 1.00 94.62 228 GLU A C 1
ATOM 1789 O O . GLU A 1 228 ? 4.900 -15.785 -7.995 1.00 94.62 228 GLU A O 1
ATOM 1794 N N . ILE A 1 229 ? 6.561 -15.604 -9.480 1.00 95.75 229 ILE A N 1
ATOM 1795 C CA . ILE A 1 229 ? 5.933 -16.514 -10.446 1.00 95.75 229 ILE A CA 1
ATOM 1796 C C . ILE A 1 229 ? 5.947 -17.934 -9.861 1.00 95.75 229 ILE A C 1
ATOM 1798 O O . ILE A 1 229 ? 6.966 -18.405 -9.354 1.00 95.75 229 ILE A O 1
ATOM 1802 N N . LYS A 1 230 ? 4.809 -18.623 -9.918 1.00 94.12 230 LYS A N 1
ATOM 1803 C CA . LYS A 1 230 ? 4.660 -19.999 -9.442 1.00 94.12 230 LYS A CA 1
ATOM 1804 C C . LYS A 1 230 ? 5.532 -20.946 -10.274 1.00 94.12 230 LYS A C 1
ATOM 1806 O O . LYS A 1 230 ? 5.793 -20.703 -11.449 1.00 94.12 230 LYS A O 1
ATOM 1811 N N . HIS A 1 231 ? 5.986 -22.040 -9.663 1.00 93.94 231 HIS A N 1
ATOM 1812 C CA . HIS A 1 231 ? 6.900 -23.032 -10.263 1.00 93.94 231 HIS A CA 1
ATOM 1813 C C . HIS A 1 231 ? 8.315 -22.530 -10.578 1.00 93.94 231 HIS A C 1
ATOM 1815 O O . HIS A 1 231 ? 9.119 -23.292 -11.127 1.00 93.94 231 HIS A O 1
ATOM 1821 N N . PHE A 1 232 ? 8.631 -21.289 -10.212 1.00 94.94 232 PHE A N 1
ATOM 1822 C CA . PHE A 1 232 ? 9.976 -20.754 -10.325 1.00 94.94 232 PHE A CA 1
ATOM 1823 C C . PHE A 1 232 ? 10.920 -21.476 -9.352 1.00 94.94 232 PHE A C 1
ATOM 1825 O O . PHE A 1 232 ? 10.540 -21.859 -8.243 1.00 94.94 232 PHE A O 1
ATOM 1832 N N . ASP A 1 233 ? 12.157 -21.697 -9.784 1.00 94.38 233 ASP A N 1
ATOM 1833 C CA . ASP A 1 233 ? 13.154 -22.430 -9.018 1.00 94.38 233 ASP A CA 1
ATOM 1834 C C . ASP A 1 233 ? 13.609 -21.596 -7.812 1.00 94.38 233 ASP A C 1
ATOM 1836 O O . ASP A 1 233 ? 14.105 -20.473 -7.950 1.00 94.38 233 ASP A O 1
ATOM 1840 N N . LYS A 1 234 ? 13.403 -22.136 -6.606 1.00 92.38 234 LYS A N 1
ATOM 1841 C CA . LYS A 1 234 ? 13.690 -21.421 -5.355 1.00 92.38 234 LYS A CA 1
ATOM 1842 C C . LYS A 1 234 ? 15.189 -21.204 -5.151 1.00 92.38 234 LYS A C 1
ATOM 1844 O O . LYS A 1 234 ? 15.573 -20.125 -4.706 1.00 92.38 234 LYS A O 1
ATOM 1849 N N . ALA A 1 235 ? 16.022 -22.181 -5.515 1.00 92.94 235 ALA A N 1
ATOM 1850 C CA . ALA A 1 235 ? 17.473 -22.063 -5.391 1.00 92.94 235 ALA A CA 1
ATOM 1851 C C . ALA A 1 235 ? 18.010 -20.985 -6.340 1.00 92.94 235 ALA A C 1
ATOM 1853 O O . ALA A 1 235 ? 18.859 -20.185 -5.949 1.00 92.94 235 ALA A O 1
ATOM 1854 N N . LEU A 1 236 ? 17.451 -20.895 -7.549 1.00 93.12 236 LEU A N 1
ATOM 1855 C CA . LEU A 1 236 ? 17.770 -19.832 -8.491 1.00 93.12 236 LEU A CA 1
ATOM 1856 C C . LEU A 1 236 ? 17.383 -18.465 -7.930 1.00 93.12 236 LEU A C 1
ATOM 1858 O O . LEU A 1 236 ? 18.228 -17.575 -7.941 1.00 93.12 236 LEU A O 1
ATOM 1862 N N . LEU A 1 237 ? 16.161 -18.295 -7.402 1.00 92.12 237 LEU A N 1
ATOM 1863 C CA . LEU A 1 237 ? 15.725 -17.028 -6.790 1.00 92.12 237 LEU A CA 1
ATOM 1864 C C . LEU A 1 237 ? 16.651 -16.578 -5.659 1.00 92.12 237 LEU A C 1
ATOM 1866 O O . LEU A 1 237 ? 16.976 -15.390 -5.581 1.00 92.12 237 LEU A O 1
ATOM 1870 N N . GLU A 1 238 ? 17.075 -17.503 -4.800 1.00 90.75 238 GLU A N 1
ATOM 1871 C CA . GLU A 1 238 ? 18.018 -17.232 -3.713 1.00 90.75 238 GLU A CA 1
ATOM 1872 C C . GLU A 1 238 ? 19.395 -16.823 -4.254 1.00 90.75 238 GLU A C 1
ATOM 1874 O O . GLU A 1 238 ? 19.933 -15.793 -3.834 1.00 90.75 238 GLU A O 1
ATOM 1879 N N . GLN A 1 239 ? 19.915 -17.564 -5.239 1.00 90.25 239 GLN A N 1
ATOM 1880 C CA . GLN A 1 239 ? 21.207 -17.319 -5.886 1.00 90.25 239 GLN A CA 1
ATOM 1881 C C . GLN A 1 239 ? 21.289 -15.915 -6.497 1.00 90.25 239 GLN A C 1
ATOM 1883 O O . GLN A 1 239 ? 22.292 -15.220 -6.326 1.00 90.25 239 GLN A O 1
ATOM 1888 N N . ILE A 1 240 ? 20.217 -15.463 -7.154 1.00 89.75 240 ILE A N 1
ATOM 1889 C CA . ILE A 1 240 ? 20.150 -14.131 -7.769 1.00 89.75 240 ILE A CA 1
ATOM 1890 C C . ILE A 1 240 ? 19.699 -13.039 -6.784 1.00 89.75 240 ILE A C 1
ATOM 1892 O O . ILE A 1 240 ? 19.494 -11.899 -7.191 1.00 89.75 240 ILE A O 1
ATOM 1896 N N . SER A 1 241 ? 19.523 -13.334 -5.492 1.00 90.06 241 SER A N 1
ATOM 1897 C CA . SER A 1 241 ? 19.044 -12.382 -4.472 1.00 90.06 241 SER A CA 1
ATOM 1898 C C . SER A 1 241 ? 20.100 -12.053 -3.410 1.00 90.06 241 SER A C 1
ATOM 1900 O O . SER A 1 241 ? 19.776 -11.845 -2.234 1.00 90.06 241 SER A O 1
ATOM 1902 N N . LYS A 1 242 ? 21.369 -11.914 -3.814 1.00 89.75 242 LYS A N 1
ATOM 1903 C CA . LYS A 1 242 ? 22.533 -11.752 -2.916 1.00 89.75 242 LYS A CA 1
ATOM 1904 C C . LYS A 1 242 ? 22.364 -10.580 -1.954 1.00 89.75 242 LYS A C 1
ATOM 1906 O O . LYS A 1 242 ? 22.634 -10.686 -0.754 1.00 89.75 242 LYS A O 1
ATOM 1911 N N . ARG A 1 243 ? 21.818 -9.462 -2.450 1.00 85.88 243 ARG A N 1
ATOM 1912 C CA . ARG A 1 243 ? 21.579 -8.267 -1.627 1.00 85.88 243 ARG A CA 1
ATOM 1913 C C . ARG A 1 243 ? 20.631 -8.538 -0.458 1.00 85.88 243 ARG A C 1
ATOM 1915 O O . ARG A 1 243 ? 20.839 -7.978 0.618 1.00 85.88 243 ARG A O 1
ATOM 1922 N N . ARG A 1 244 ? 19.589 -9.351 -0.659 1.00 84.38 244 ARG A N 1
ATOM 1923 C CA . ARG A 1 244 ? 18.596 -9.669 0.375 1.00 84.38 244 ARG A CA 1
ATOM 1924 C C . ARG A 1 244 ? 19.227 -10.503 1.485 1.00 84.38 244 ARG A C 1
ATOM 1926 O O . ARG A 1 244 ? 19.071 -10.129 2.646 1.00 84.38 244 ARG A O 1
ATOM 1933 N N . ALA A 1 245 ? 19.999 -11.525 1.119 1.00 85.44 245 ALA A N 1
ATOM 1934 C CA . ALA A 1 245 ? 20.726 -12.368 2.064 1.00 85.44 245 ALA A CA 1
ATOM 1935 C C . ALA A 1 245 ? 21.663 -11.542 2.966 1.00 85.44 245 ALA A C 1
ATOM 1937 O O . ALA A 1 245 ? 21.659 -11.702 4.185 1.00 85.44 245 ALA A O 1
ATOM 1938 N N . GLN A 1 246 ? 22.385 -10.571 2.394 1.00 85.50 246 GLN A N 1
ATOM 1939 C CA . GLN A 1 246 ? 23.240 -9.659 3.166 1.00 85.50 246 GLN A CA 1
ATOM 1940 C C . GLN A 1 246 ? 22.457 -8.793 4.170 1.00 85.50 246 GLN A C 1
ATOM 1942 O O . GLN A 1 246 ? 22.927 -8.584 5.287 1.00 85.50 246 GLN A O 1
ATOM 1947 N N . VAL A 1 247 ? 21.280 -8.265 3.793 1.00 84.00 247 VAL A N 1
ATOM 1948 C CA . VAL A 1 247 ? 20.445 -7.478 4.726 1.00 84.00 247 VAL A CA 1
ATOM 1949 C C . VAL A 1 247 ? 19.945 -8.357 5.866 1.00 84.00 247 VAL A C 1
ATOM 1951 O O . VAL A 1 247 ? 20.001 -7.939 7.020 1.00 84.00 247 VAL A O 1
ATOM 1954 N N . GLU A 1 248 ? 19.444 -9.549 5.550 1.00 85.38 248 GLU A N 1
ATOM 1955 C CA . GLU A 1 248 ? 18.899 -10.467 6.553 1.00 85.38 248 GLU A CA 1
ATOM 1956 C C . GLU A 1 248 ? 19.969 -10.915 7.546 1.00 85.38 248 GLU A C 1
ATOM 1958 O O . GLU A 1 248 ? 19.719 -10.912 8.750 1.00 85.38 248 GLU A O 1
ATOM 1963 N N . GLU A 1 249 ? 21.179 -11.206 7.069 1.00 86.06 249 GLU A N 1
ATOM 1964 C CA . GLU A 1 249 ? 22.296 -11.558 7.942 1.00 86.06 249 GLU A CA 1
ATOM 1965 C C . GLU A 1 249 ? 22.706 -10.390 8.847 1.00 86.06 249 GLU A C 1
ATOM 1967 O O . GLU A 1 249 ? 22.885 -10.558 10.053 1.00 86.06 249 GLU A O 1
ATOM 1972 N N . HIS A 1 250 ? 22.757 -9.172 8.305 1.00 83.75 250 HIS A N 1
ATOM 1973 C CA . HIS A 1 250 ? 23.082 -7.990 9.097 1.00 83.75 250 HIS A CA 1
ATOM 1974 C C . HIS A 1 250 ? 22.013 -7.683 10.164 1.00 83.75 250 HIS A C 1
ATOM 1976 O O . HIS A 1 250 ? 22.344 -7.258 11.272 1.00 83.75 250 HIS A O 1
ATOM 1982 N N . ILE A 1 251 ? 20.732 -7.942 9.870 1.00 82.75 251 ILE A N 1
ATOM 1983 C CA . ILE A 1 251 ? 19.626 -7.748 10.821 1.00 82.75 251 ILE A CA 1
ATOM 1984 C C . ILE A 1 251 ? 19.697 -8.713 11.999 1.00 82.75 251 ILE A C 1
ATOM 1986 O O . ILE A 1 251 ? 19.431 -8.292 13.129 1.00 82.75 251 ILE A O 1
ATOM 1990 N N . LYS A 1 252 ? 20.110 -9.968 11.777 1.00 84.12 252 LYS A N 1
ATOM 1991 C CA . LYS A 1 252 ? 20.324 -10.925 12.876 1.00 84.12 252 LYS A CA 1
ATOM 1992 C C . LYS A 1 252 ? 21.304 -10.374 13.920 1.00 84.12 252 LYS A C 1
ATOM 1994 O O . LYS A 1 252 ? 21.111 -10.616 15.109 1.00 84.12 252 LYS A O 1
ATOM 1999 N N . GLY A 1 253 ? 22.287 -9.573 13.496 1.00 79.81 253 GLY A N 1
ATOM 2000 C CA . GLY A 1 253 ? 23.243 -8.899 14.380 1.00 79.81 253 GLY A CA 1
ATOM 2001 C C . GLY A 1 253 ? 22.728 -7.635 15.088 1.00 79.81 253 GLY A C 1
ATOM 2002 O O . GLY A 1 253 ? 23.344 -7.194 16.053 1.00 79.81 253 GLY A O 1
ATOM 2003 N N . MET A 1 254 ? 21.609 -7.037 14.658 1.00 79.69 254 MET A N 1
ATOM 2004 C CA . MET A 1 254 ? 21.108 -5.754 15.191 1.00 79.69 254 MET A CA 1
ATOM 2005 C C . MET A 1 254 ? 20.156 -5.886 16.393 1.00 79.69 254 MET A C 1
ATOM 2007 O O . MET A 1 254 ? 19.738 -4.865 16.942 1.00 79.69 254 MET A O 1
ATOM 2011 N N . HIS A 1 255 ? 19.774 -7.108 16.795 1.00 75.75 255 HIS A N 1
ATOM 2012 C CA . HIS A 1 255 ? 18.789 -7.389 17.860 1.00 75.75 255 HIS A CA 1
ATOM 2013 C C . HIS A 1 255 ? 17.482 -6.563 17.757 1.00 75.75 255 HIS A C 1
ATOM 2015 O O . HIS A 1 255 ? 16.795 -6.325 18.751 1.00 75.75 255 HIS A O 1
ATOM 2021 N N . SER A 1 256 ? 17.123 -6.108 16.552 1.00 74.44 256 SER A N 1
ATOM 2022 C CA . SER A 1 256 ? 15.954 -5.273 16.276 1.00 74.44 256 SER A CA 1
ATOM 2023 C C . SER A 1 256 ? 15.374 -5.636 14.917 1.00 74.44 256 SER A C 1
ATOM 2025 O O . SER A 1 256 ? 16.066 -5.579 13.906 1.00 74.44 256 SER A O 1
ATOM 2027 N N . ASN A 1 257 ? 14.076 -5.944 14.891 1.00 71.69 257 ASN A N 1
ATOM 2028 C CA . ASN A 1 257 ? 13.329 -6.274 13.671 1.00 71.69 257 ASN A CA 1
ATOM 2029 C C . ASN A 1 257 ? 12.471 -5.096 13.172 1.00 71.69 257 ASN A C 1
ATOM 2031 O O . ASN A 1 257 ? 11.488 -5.289 12.462 1.00 71.69 257 ASN A O 1
ATOM 2035 N N . SER A 1 258 ? 12.799 -3.865 13.577 1.00 73.75 258 SER A N 1
ATOM 2036 C CA . SER A 1 258 ? 12.055 -2.673 13.151 1.00 73.75 258 SER A CA 1
ATOM 2037 C C . SER A 1 258 ? 12.375 -2.275 11.704 1.00 73.75 258 SER A C 1
ATOM 2039 O O . SER A 1 258 ? 13.492 -2.482 11.235 1.00 73.75 258 SER A O 1
ATOM 2041 N N . LEU A 1 259 ? 11.441 -1.616 11.005 1.00 70.25 259 LEU A N 1
ATOM 2042 C CA . LEU A 1 259 ? 11.679 -1.089 9.647 1.00 70.25 259 LEU A CA 1
ATOM 2043 C C . LEU A 1 259 ? 12.909 -0.166 9.583 1.00 70.25 259 LEU A C 1
ATOM 2045 O O . LEU A 1 259 ? 13.706 -0.259 8.657 1.00 70.25 259 LEU A O 1
ATOM 2049 N N . LYS A 1 260 ? 13.119 0.659 10.618 1.00 72.44 260 LYS A N 1
ATOM 2050 C CA . LYS A 1 260 ? 14.307 1.520 10.731 1.00 72.44 260 LYS A CA 1
ATOM 2051 C C . LYS A 1 260 ? 15.606 0.718 10.846 1.00 72.44 260 LYS A C 1
ATOM 2053 O O . LYS A 1 260 ? 16.625 1.150 10.315 1.00 72.44 260 LYS A O 1
ATOM 2058 N N . ALA A 1 261 ? 15.577 -0.430 11.528 1.00 76.50 261 ALA A N 1
ATOM 2059 C CA . ALA A 1 261 ? 16.722 -1.333 11.579 1.00 76.50 261 ALA A CA 1
ATOM 2060 C C . ALA A 1 261 ? 17.002 -1.918 10.189 1.00 76.50 261 ALA A C 1
ATOM 2062 O O . ALA A 1 261 ? 18.145 -1.881 9.750 1.00 76.50 261 ALA A O 1
ATOM 2063 N N . TYR A 1 262 ? 15.971 -2.346 9.452 1.00 77.25 262 TYR A N 1
ATOM 2064 C CA . TYR A 1 262 ? 16.113 -2.815 8.065 1.00 77.25 262 TYR A CA 1
ATOM 2065 C C . TYR A 1 262 ? 16.673 -1.743 7.119 1.00 77.25 262 TYR A C 1
ATOM 2067 O O . TYR A 1 262 ? 17.552 -2.047 6.308 1.00 77.25 262 TYR A O 1
ATOM 2075 N N . ASP A 1 263 ? 16.222 -0.492 7.231 1.00 77.00 263 ASP A N 1
ATOM 2076 C CA . ASP A 1 263 ? 16.766 0.623 6.444 1.00 77.00 263 ASP A CA 1
ATOM 2077 C C . ASP A 1 263 ? 18.245 0.856 6.754 1.00 77.00 263 ASP A C 1
ATOM 2079 O O . ASP A 1 263 ? 19.060 1.010 5.839 1.00 77.00 263 ASP A O 1
ATOM 2083 N N . ARG A 1 264 ? 18.604 0.828 8.041 1.00 78.81 264 ARG A N 1
ATOM 2084 C CA . ARG A 1 264 ? 19.989 0.977 8.481 1.00 78.81 264 ARG A CA 1
ATOM 2085 C C . ARG A 1 264 ? 20.858 -0.185 8.013 1.00 78.81 264 ARG A C 1
ATOM 2087 O O . ARG A 1 264 ? 21.875 0.059 7.379 1.00 78.81 264 ARG A O 1
ATOM 2094 N N . ALA A 1 265 ? 20.419 -1.424 8.209 1.00 79.88 265 ALA A N 1
ATOM 2095 C CA . ALA A 1 265 ? 21.102 -2.611 7.705 1.00 79.88 265 ALA A CA 1
ATOM 2096 C C . ALA A 1 265 ? 21.304 -2.553 6.186 1.00 79.88 265 ALA A C 1
ATOM 2098 O O . ALA A 1 265 ? 22.349 -2.958 5.679 1.00 79.88 265 ALA A O 1
ATOM 2099 N N . THR A 1 266 ? 20.335 -2.000 5.450 1.00 80.56 266 THR A N 1
ATOM 2100 C CA . THR A 1 266 ? 20.435 -1.809 3.997 1.00 80.56 266 THR A CA 1
ATOM 2101 C C . THR A 1 266 ? 21.509 -0.784 3.603 1.00 80.56 266 THR A C 1
ATOM 2103 O O . THR A 1 266 ? 22.084 -0.877 2.514 1.00 80.56 266 THR A O 1
ATOM 2106 N N . LEU A 1 267 ? 21.787 0.207 4.446 1.00 80.56 267 LEU A N 1
ATOM 2107 C CA . LEU A 1 267 ? 22.853 1.182 4.210 1.00 80.56 267 LEU A CA 1
ATOM 2108 C C . LEU A 1 267 ? 24.212 0.659 4.686 1.00 80.56 267 LEU A C 1
ATOM 2110 O O . LEU A 1 267 ? 25.179 0.770 3.941 1.00 80.56 267 LEU A O 1
ATOM 2114 N N . ASP A 1 268 ? 24.262 0.040 5.863 1.00 81.75 268 ASP A N 1
ATOM 2115 C CA . ASP A 1 268 ? 25.501 -0.376 6.528 1.00 81.75 268 ASP A CA 1
ATOM 2116 C C . ASP A 1 268 ? 26.153 -1.590 5.837 1.00 81.75 268 ASP A C 1
ATOM 2118 O O . ASP A 1 268 ? 27.372 -1.662 5.730 1.00 81.75 268 ASP A O 1
ATOM 2122 N N . SER A 1 269 ? 25.359 -2.522 5.289 1.00 79.44 269 SER A N 1
ATOM 2123 C CA . SER A 1 269 ? 25.884 -3.680 4.534 1.00 79.44 269 SER A CA 1
ATOM 2124 C C . SER A 1 269 ? 26.245 -3.369 3.075 1.00 79.44 269 SER A C 1
ATOM 2126 O O . SER A 1 269 ? 26.594 -4.272 2.317 1.00 79.44 269 SER A O 1
ATOM 2128 N N . ARG A 1 270 ? 26.122 -2.110 2.641 1.00 76.44 270 ARG A N 1
ATOM 2129 C CA . ARG A 1 270 ? 26.279 -1.732 1.235 1.00 76.44 270 ARG A CA 1
ATOM 2130 C C . ARG A 1 270 ? 27.753 -1.563 0.859 1.00 76.44 270 ARG A C 1
ATOM 2132 O O . ARG A 1 270 ? 28.439 -0.712 1.417 1.00 76.44 270 ARG A O 1
ATOM 2139 N N . LYS A 1 271 ? 28.197 -2.287 -0.170 1.00 74.69 271 LYS A N 1
ATOM 2140 C CA . LYS A 1 271 ? 29.480 -2.048 -0.847 1.00 74.69 271 LYS A CA 1
ATOM 2141 C C . LYS A 1 271 ? 29.332 -1.042 -1.996 1.00 74.69 271 LYS A C 1
ATOM 2143 O O . LYS A 1 271 ? 28.220 -0.754 -2.457 1.00 74.69 271 LYS A O 1
ATOM 2148 N N . SER A 1 272 ? 30.454 -0.468 -2.433 1.00 72.25 272 SER A N 1
ATOM 2149 C CA . SER A 1 272 ? 30.521 0.260 -3.705 1.00 72.25 272 SER A CA 1
ATOM 2150 C C . SER A 1 272 ? 30.227 -0.698 -4.857 1.00 72.25 272 SER A C 1
ATOM 2152 O O . SER A 1 272 ? 30.612 -1.863 -4.793 1.00 72.25 272 SER A O 1
ATOM 2154 N N . LYS A 1 273 ? 29.530 -0.213 -5.889 1.00 68.69 273 LYS A N 1
ATOM 2155 C CA . LYS A 1 273 ? 29.235 -1.021 -7.074 1.00 68.69 273 LYS A CA 1
ATOM 2156 C C . LYS A 1 273 ? 30.535 -1.203 -7.863 1.00 68.69 273 LYS A C 1
ATOM 2158 O O . LYS A 1 273 ? 31.297 -0.251 -8.001 1.00 68.69 273 LYS A O 1
ATOM 2163 N N . GLU A 1 274 ? 30.802 -2.420 -8.314 1.00 75.31 274 GLU A N 1
ATOM 2164 C CA . GLU A 1 274 ? 31.912 -2.704 -9.226 1.00 75.31 274 GLU A CA 1
ATOM 2165 C C . GLU A 1 274 ? 31.461 -2.443 -10.669 1.00 75.31 274 GLU A C 1
ATOM 2167 O O . GLU A 1 274 ? 30.314 -2.737 -11.018 1.00 75.31 274 GLU A O 1
ATOM 2172 N N . MET A 1 275 ? 32.351 -1.897 -11.504 1.00 69.38 275 MET A N 1
ATOM 2173 C CA . MET A 1 275 ? 32.101 -1.767 -12.942 1.00 69.38 275 MET A CA 1
ATOM 2174 C C . MET A 1 275 ? 32.457 -3.077 -13.643 1.00 69.38 275 MET A C 1
ATOM 2176 O O . MET A 1 275 ? 33.612 -3.497 -13.629 1.00 69.38 275 MET A O 1
ATOM 2180 N N . VAL A 1 276 ? 31.456 -3.708 -14.252 1.00 78.00 276 VAL A N 1
ATOM 2181 C CA . VAL A 1 276 ? 31.572 -4.962 -15.014 1.00 78.00 276 VAL A CA 1
ATOM 2182 C C . VAL A 1 276 ? 30.936 -4.730 -16.378 1.00 78.00 276 VAL A C 1
ATOM 2184 O O . VAL A 1 276 ? 29.933 -4.028 -16.455 1.00 78.00 276 VAL A O 1
ATOM 2187 N N . SER A 1 277 ? 31.486 -5.280 -17.460 1.00 78.12 277 SER A N 1
ATOM 2188 C CA . SER A 1 277 ? 30.877 -5.069 -18.779 1.00 78.12 277 SER A CA 1
ATOM 2189 C C . SER A 1 277 ? 29.502 -5.762 -18.889 1.00 78.12 277 SER A C 1
ATOM 2191 O O . SER A 1 277 ? 29.284 -6.810 -18.270 1.00 78.12 277 SER A O 1
ATOM 2193 N N . PRO A 1 278 ? 28.553 -5.217 -19.679 1.00 73.50 278 PRO A N 1
ATOM 2194 C CA . PRO A 1 278 ? 27.271 -5.870 -19.941 1.00 73.50 278 PRO A CA 1
ATOM 2195 C C . PRO A 1 278 ? 27.370 -7.336 -20.371 1.00 73.50 278 PRO A C 1
ATOM 2197 O O . PRO A 1 278 ? 26.603 -8.177 -19.903 1.00 73.50 278 PRO A O 1
ATOM 2200 N N . ASP A 1 279 ? 28.327 -7.645 -21.247 1.00 78.69 279 ASP A N 1
ATOM 2201 C CA . ASP A 1 279 ? 28.508 -8.984 -21.813 1.00 78.69 279 ASP A CA 1
ATOM 2202 C C . ASP A 1 279 ? 29.060 -9.973 -20.782 1.00 78.69 279 ASP A C 1
ATOM 2204 O O . ASP A 1 279 ? 28.624 -11.127 -20.718 1.00 78.69 279 ASP A O 1
ATOM 2208 N N . GLU A 1 280 ? 29.959 -9.517 -19.908 1.00 84.56 280 GLU A N 1
ATOM 2209 C CA . GLU A 1 280 ? 30.416 -10.309 -18.764 1.00 84.56 280 GLU A CA 1
ATOM 2210 C C . GLU A 1 280 ? 29.271 -10.601 -17.794 1.00 84.56 280 GLU A C 1
ATOM 2212 O O . GLU A 1 280 ? 29.170 -11.715 -17.273 1.00 84.56 280 GLU A O 1
ATOM 2217 N N . LEU A 1 281 ? 28.391 -9.624 -17.558 1.00 84.69 281 LEU A N 1
ATOM 2218 C CA . LEU A 1 281 ? 27.270 -9.793 -16.642 1.00 84.69 281 LEU A CA 1
ATOM 2219 C C . LEU A 1 281 ? 26.212 -10.757 -17.197 1.00 84.69 281 LEU A C 1
ATOM 2221 O O . LEU A 1 281 ? 25.746 -11.633 -16.466 1.00 84.69 281 LEU A O 1
ATOM 2225 N N . ARG A 1 282 ? 25.917 -10.662 -18.501 1.00 80.62 282 ARG A N 1
ATOM 2226 C CA . ARG A 1 282 ? 25.122 -11.643 -19.262 1.00 80.62 282 ARG A CA 1
ATOM 2227 C C . ARG A 1 282 ? 25.653 -13.057 -19.087 1.00 80.62 282 ARG A C 1
ATOM 2229 O O . ARG A 1 282 ? 24.929 -13.958 -18.665 1.00 80.62 282 ARG A O 1
ATOM 2236 N N . THR A 1 283 ? 26.943 -13.222 -19.365 1.00 87.69 283 THR A N 1
ATOM 2237 C CA . THR A 1 283 ? 27.624 -14.516 -19.282 1.00 87.69 283 THR A CA 1
ATOM 2238 C C . THR A 1 283 ? 27.557 -15.075 -17.862 1.00 87.69 283 THR A C 1
ATOM 2240 O O . THR A 1 283 ? 27.269 -16.255 -17.671 1.00 87.69 283 THR A O 1
ATOM 2243 N N . ARG A 1 284 ? 27.752 -14.219 -16.850 1.00 90.38 284 ARG A N 1
ATOM 2244 C CA . ARG A 1 284 ? 27.660 -14.599 -15.437 1.00 90.38 284 ARG A CA 1
ATOM 2245 C C . ARG A 1 284 ? 26.266 -15.094 -15.065 1.00 90.38 284 ARG A C 1
ATOM 2247 O O . ARG A 1 284 ? 26.162 -16.152 -14.455 1.00 90.38 284 ARG A O 1
ATOM 2254 N N . TRP A 1 285 ? 25.209 -14.364 -15.419 1.00 90.62 285 TRP A N 1
ATOM 2255 C CA . TRP A 1 285 ? 23.840 -14.769 -15.083 1.00 90.62 285 TRP A CA 1
ATOM 2256 C C . TRP A 1 285 ? 23.415 -16.054 -15.803 1.00 90.62 285 TRP A C 1
ATOM 2258 O O . TRP A 1 285 ? 22.747 -16.891 -15.191 1.00 90.62 285 TRP A O 1
ATOM 2268 N N . SER A 1 286 ? 23.840 -16.251 -17.059 1.00 89.25 286 SER A N 1
ATOM 2269 C CA . SER A 1 286 ? 23.610 -17.518 -17.771 1.00 89.25 286 SER A CA 1
ATOM 2270 C C . SER A 1 286 ? 24.312 -18.674 -17.061 1.00 89.25 286 SER A C 1
ATOM 2272 O O . SER A 1 286 ? 23.669 -19.665 -16.728 1.00 89.25 286 SER A O 1
ATOM 2274 N N . ALA A 1 287 ? 25.594 -18.509 -16.716 1.00 92.06 287 ALA A N 1
ATOM 2275 C CA . ALA A 1 287 ? 26.366 -19.533 -16.017 1.00 92.06 287 ALA A CA 1
ATOM 2276 C C . ALA A 1 287 ? 25.797 -19.864 -14.623 1.00 92.06 287 ALA A C 1
ATOM 2278 O O . ALA A 1 287 ? 25.725 -21.034 -14.252 1.00 92.06 287 ALA A O 1
ATOM 2279 N N . GLU A 1 288 ? 25.358 -18.857 -13.856 1.00 91.81 288 GLU A N 1
ATOM 2280 C CA . GLU A 1 288 ? 24.691 -19.058 -12.558 1.00 91.81 288 GLU A CA 1
ATOM 2281 C C . GLU A 1 288 ? 23.384 -19.857 -12.704 1.00 91.81 288 GLU A C 1
ATOM 2283 O O . GLU A 1 288 ? 23.070 -20.679 -11.844 1.00 91.81 288 GLU A O 1
ATOM 2288 N N . SER A 1 289 ? 22.646 -19.654 -13.800 1.00 92.19 289 SER A N 1
ATOM 2289 C CA . SER A 1 289 ? 21.406 -20.384 -14.096 1.00 92.19 289 SER A CA 1
ATOM 2290 C C . SER A 1 289 ? 21.679 -21.828 -14.520 1.00 92.19 289 SER A C 1
ATOM 2292 O O . SER A 1 289 ? 21.084 -22.768 -13.988 1.00 92.19 289 SER A O 1
ATOM 2294 N N . GLU A 1 290 ? 22.627 -22.015 -15.439 1.00 93.00 290 GLU A N 1
ATOM 2295 C CA . GLU A 1 290 ? 23.017 -23.322 -15.972 1.00 93.00 290 GLU A CA 1
ATOM 2296 C C . GLU A 1 290 ? 23.619 -24.225 -14.890 1.00 93.00 290 GLU A C 1
ATOM 2298 O O . GLU A 1 290 ? 23.352 -25.427 -14.877 1.00 93.00 290 GLU A O 1
ATOM 2303 N N . ALA A 1 291 ? 24.354 -23.653 -13.929 1.00 93.50 291 ALA A N 1
ATOM 2304 C CA . ALA A 1 291 ? 24.879 -24.377 -12.770 1.00 93.50 291 ALA A CA 1
ATOM 2305 C C . ALA A 1 291 ? 23.778 -25.014 -11.900 1.00 93.50 291 ALA A C 1
ATOM 2307 O O . ALA A 1 291 ? 24.033 -26.003 -11.213 1.00 93.50 291 ALA A O 1
ATOM 2308 N N . LEU A 1 292 ? 22.556 -24.474 -11.947 1.00 93.31 292 LEU A N 1
ATOM 2309 C CA . LEU A 1 292 ? 21.373 -25.004 -11.265 1.00 93.31 292 LEU A CA 1
ATOM 2310 C C . LEU A 1 292 ? 20.483 -25.854 -12.190 1.00 93.31 292 LEU A C 1
ATOM 2312 O O . LEU A 1 292 ? 19.386 -26.250 -11.803 1.00 93.31 292 LEU A O 1
ATOM 2316 N N . GLY A 1 293 ? 20.936 -26.147 -13.414 1.00 92.50 293 GLY A N 1
ATOM 2317 C CA . GLY A 1 293 ? 20.173 -26.908 -14.405 1.00 92.50 293 GLY A CA 1
ATOM 2318 C C . GLY A 1 293 ? 19.040 -26.116 -15.064 1.00 92.50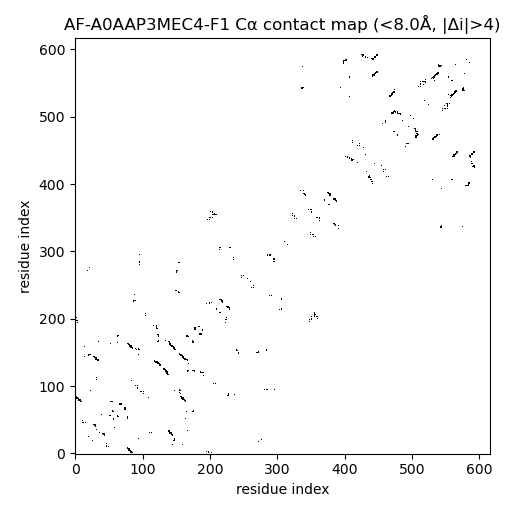 293 GLY A C 1
ATOM 2319 O O . GLY A 1 293 ? 18.175 -26.709 -15.710 1.00 92.50 293 GLY A O 1
ATOM 2320 N N . VAL A 1 294 ? 19.028 -24.787 -14.920 1.00 93.94 294 VAL A N 1
ATOM 2321 C CA . VAL A 1 294 ? 18.038 -23.906 -15.543 1.00 93.94 294 VAL A CA 1
ATOM 2322 C C . VAL A 1 294 ? 18.621 -23.315 -16.818 1.00 93.94 294 VAL A C 1
ATOM 2324 O O . VAL A 1 294 ? 19.587 -22.562 -16.775 1.00 93.94 294 VAL A O 1
ATOM 2327 N N . ASN A 1 295 ? 18.015 -23.632 -17.963 1.00 94.12 295 ASN A N 1
ATOM 2328 C CA . ASN A 1 295 ? 18.390 -23.038 -19.243 1.00 94.12 295 ASN A CA 1
ATOM 2329 C C . ASN A 1 295 ? 17.575 -21.751 -19.488 1.00 94.12 295 ASN A C 1
ATOM 2331 O O . ASN A 1 295 ? 16.367 -21.861 -19.735 1.00 94.12 295 ASN A O 1
ATOM 2335 N N . PRO A 1 296 ? 18.202 -20.555 -19.502 1.00 93.25 296 PRO A N 1
ATOM 2336 C CA . PRO A 1 296 ? 17.488 -19.286 -19.652 1.00 93.25 296 PRO A CA 1
ATOM 2337 C C . PRO A 1 296 ? 16.612 -19.202 -20.908 1.00 93.25 296 PRO A C 1
ATOM 2339 O O . PRO A 1 296 ? 15.510 -18.667 -20.845 1.00 93.25 296 PRO A O 1
ATOM 2342 N N . THR A 1 297 ? 17.047 -19.783 -22.030 1.00 92.94 297 THR A N 1
ATOM 2343 C CA . THR A 1 297 ? 16.342 -19.674 -23.325 1.00 92.94 297 THR A CA 1
ATOM 2344 C C . THR A 1 297 ? 15.030 -20.457 -23.385 1.00 92.94 297 THR A C 1
ATOM 2346 O O . THR A 1 297 ? 14.141 -20.124 -24.163 1.00 92.94 297 THR A O 1
ATOM 2349 N N . THR A 1 298 ? 14.890 -21.503 -22.568 1.00 95.12 298 THR A N 1
ATOM 2350 C CA . THR A 1 298 ? 13.705 -22.383 -22.564 1.00 95.12 298 THR A CA 1
ATOM 2351 C C . THR A 1 298 ? 12.862 -22.229 -21.304 1.00 95.12 298 THR A C 1
ATOM 2353 O O . THR A 1 298 ? 11.742 -22.734 -21.245 1.00 95.12 298 THR A O 1
ATOM 2356 N N . TYR A 1 299 ? 13.358 -21.497 -20.303 1.00 95.62 299 TYR A N 1
ATOM 2357 C CA . TYR A 1 299 ? 12.763 -21.481 -18.974 1.00 95.62 299 TYR A CA 1
ATOM 2358 C C . TYR A 1 299 ? 11.329 -20.948 -18.945 1.00 95.62 299 TYR A C 1
ATOM 2360 O O . TYR A 1 299 ? 10.474 -21.531 -18.277 1.00 95.62 299 TYR A O 1
ATOM 2368 N N . LEU A 1 300 ? 11.024 -19.901 -19.721 1.00 96.38 300 LEU A N 1
ATOM 2369 C CA . LEU A 1 300 ? 9.658 -19.387 -19.833 1.00 96.38 300 LEU A CA 1
ATOM 2370 C C . LEU A 1 300 ? 8.686 -20.455 -20.356 1.00 96.38 300 LEU A C 1
ATOM 2372 O O . LEU A 1 300 ? 7.577 -20.580 -19.837 1.00 96.38 300 LEU A O 1
ATOM 2376 N N . ALA A 1 301 ? 9.092 -21.232 -21.365 1.00 95.75 301 ALA A N 1
ATOM 2377 C CA . ALA A 1 301 ? 8.263 -22.303 -21.913 1.00 95.75 301 ALA A CA 1
ATOM 2378 C C . ALA A 1 301 ? 7.990 -23.377 -20.850 1.00 95.75 301 ALA A C 1
ATOM 2380 O O . ALA A 1 301 ? 6.834 -23.749 -20.657 1.00 95.75 301 ALA A O 1
ATOM 2381 N N . THR A 1 302 ? 9.017 -23.769 -20.092 1.00 95.38 302 THR A N 1
ATOM 2382 C CA . THR A 1 302 ? 8.898 -24.703 -18.963 1.00 95.38 302 THR A CA 1
ATOM 2383 C C . THR A 1 302 ? 7.927 -24.199 -17.891 1.00 95.38 302 THR A C 1
ATOM 2385 O O . THR A 1 302 ? 7.116 -24.970 -17.380 1.00 95.38 302 THR A O 1
ATOM 2388 N N . LEU A 1 303 ? 7.971 -22.908 -17.539 1.00 95.44 303 LEU A N 1
ATOM 2389 C CA . LEU A 1 303 ? 7.038 -22.324 -16.564 1.00 95.44 303 LEU A CA 1
ATOM 2390 C C . LEU A 1 303 ? 5.594 -22.344 -17.081 1.00 95.44 303 LEU A C 1
ATOM 2392 O O . LEU A 1 303 ? 4.680 -22.715 -16.340 1.00 95.44 303 LEU A O 1
ATOM 2396 N N . LYS A 1 304 ? 5.381 -21.994 -18.356 1.00 95.50 304 LYS A N 1
ATOM 2397 C CA . LYS A 1 304 ? 4.051 -22.041 -18.984 1.00 95.50 304 LYS A CA 1
ATOM 2398 C C . LYS A 1 304 ? 3.513 -23.468 -19.084 1.00 95.50 304 LYS A C 1
ATOM 2400 O O . LYS A 1 304 ? 2.322 -23.676 -18.878 1.00 95.50 304 LYS A O 1
ATOM 2405 N N . GLU A 1 305 ? 4.361 -24.448 -19.385 1.00 94.44 305 GLU A N 1
ATOM 2406 C CA . GLU A 1 305 ? 3.982 -25.864 -19.425 1.00 94.44 305 GLU A CA 1
ATOM 2407 C C . GLU A 1 305 ? 3.535 -26.358 -18.044 1.00 94.44 305 GLU A C 1
ATOM 2409 O O . GLU A 1 305 ? 2.404 -26.817 -17.905 1.00 94.44 305 GLU A O 1
ATOM 2414 N N . LYS A 1 306 ? 4.339 -26.124 -16.998 1.00 93.12 306 LYS A N 1
ATOM 2415 C CA . LYS A 1 306 ? 3.975 -26.468 -15.610 1.00 93.12 306 LYS A CA 1
ATOM 2416 C C . LYS A 1 306 ? 2.694 -25.780 -15.132 1.00 93.12 306 LYS A C 1
ATOM 2418 O O . LYS A 1 306 ? 1.910 -26.375 -14.392 1.00 93.12 306 LYS A O 1
ATOM 2423 N N . THR A 1 307 ? 2.476 -24.536 -15.562 1.00 91.50 307 THR A N 1
ATOM 2424 C CA . THR A 1 307 ? 1.239 -23.797 -15.267 1.00 91.50 307 THR A CA 1
ATOM 2425 C C . THR A 1 307 ? 0.037 -24.487 -15.919 1.00 91.50 307 THR A C 1
ATOM 2427 O O . THR A 1 307 ? -0.961 -24.747 -15.254 1.00 91.50 307 THR A O 1
ATOM 2430 N N . LYS A 1 308 ? 0.145 -24.879 -17.196 1.00 90.31 308 LYS A N 1
ATOM 2431 C CA . LYS A 1 308 ? -0.916 -25.622 -17.901 1.00 90.31 308 LYS A CA 1
ATOM 2432 C C . LYS A 1 308 ? -1.205 -26.986 -17.281 1.00 90.31 308 LYS A C 1
ATOM 2434 O O . LYS A 1 308 ? -2.368 -27.363 -17.205 1.00 90.31 308 LYS A O 1
ATOM 2439 N N . GLU A 1 309 ? -0.178 -27.713 -16.847 1.00 87.44 309 GLU A N 1
ATOM 2440 C CA . GLU A 1 309 ? -0.336 -29.008 -16.170 1.00 87.44 309 GLU A CA 1
ATOM 2441 C C . GLU A 1 309 ? -1.016 -28.880 -14.801 1.00 87.44 309 GLU A C 1
ATOM 2443 O O . GLU A 1 309 ? -1.711 -29.800 -14.369 1.00 87.44 309 GLU A O 1
ATOM 2448 N N . SER A 1 310 ? -0.831 -27.742 -14.128 1.00 79.62 310 SER A N 1
ATOM 2449 C CA . SER A 1 310 ? -1.432 -27.470 -12.818 1.00 79.62 310 SER A CA 1
ATOM 2450 C C . SER A 1 310 ? -2.909 -27.076 -12.901 1.00 79.62 310 SER A C 1
ATOM 2452 O O . SER A 1 310 ? -3.630 -27.274 -11.927 1.00 79.62 310 SER A O 1
ATOM 2454 N N . LEU A 1 311 ? -3.372 -26.562 -14.046 1.00 71.94 311 LEU A N 1
ATOM 2455 C CA . LEU A 1 311 ? -4.766 -26.177 -14.269 1.00 71.94 311 LEU A CA 1
ATOM 2456 C C . LEU A 1 311 ? -5.642 -27.421 -14.467 1.00 71.94 311 LEU A C 1
ATOM 2458 O O . LEU A 1 311 ? -5.693 -28.008 -15.553 1.00 71.94 311 LEU A O 1
ATOM 2462 N N . THR A 1 312 ? -6.390 -27.823 -13.438 1.00 60.12 312 THR A N 1
ATOM 2463 C CA . THR A 1 312 ? -7.402 -28.872 -13.615 1.00 60.12 312 THR A CA 1
ATOM 2464 C C . THR A 1 312 ? -8.618 -28.323 -14.386 1.00 60.12 312 THR A C 1
ATOM 2466 O O . THR A 1 312 ? -8.991 -27.159 -14.219 1.00 60.12 312 THR A O 1
ATOM 2469 N N . PRO A 1 313 ? -9.337 -29.141 -15.186 1.00 56.09 313 PRO A N 1
ATOM 2470 C CA . PRO A 1 313 ? -10.521 -28.684 -15.933 1.00 56.09 313 PRO A CA 1
ATOM 2471 C C . PRO A 1 313 ? -11.648 -28.094 -15.064 1.00 56.09 313 PRO A C 1
ATOM 2473 O O . PRO A 1 313 ? -12.521 -27.397 -15.576 1.00 56.09 313 PRO A O 1
ATOM 2476 N N . LYS A 1 314 ? -11.650 -28.372 -13.752 1.00 52.06 314 LYS A N 1
ATOM 2477 C CA . LYS A 1 314 ? -12.629 -27.835 -12.795 1.00 52.06 314 LYS A CA 1
ATOM 2478 C C . LYS A 1 314 ? -12.354 -26.378 -12.401 1.00 52.06 314 LYS A C 1
ATOM 2480 O O . LYS A 1 314 ? -13.310 -25.651 -12.152 1.00 52.06 314 LYS A O 1
ATOM 2485 N N . GLU A 1 315 ? -11.096 -25.947 -12.376 1.00 53.59 315 GLU A N 1
ATOM 2486 C CA . GLU A 1 315 ? -10.698 -24.595 -11.945 1.00 53.59 315 GLU A CA 1
ATOM 2487 C C . GLU A 1 315 ? -10.961 -23.548 -13.040 1.00 53.59 315 GLU A C 1
ATOM 2489 O O . GLU A 1 315 ? -11.413 -22.441 -12.756 1.00 53.59 315 GLU A O 1
ATOM 2494 N N . ALA A 1 316 ? -10.827 -23.926 -14.316 1.00 51.19 316 ALA A N 1
ATOM 2495 C CA . ALA A 1 316 ? -11.106 -23.038 -15.449 1.00 51.19 316 ALA A CA 1
ATOM 2496 C C . ALA A 1 316 ? -12.593 -22.635 -15.585 1.00 51.19 316 ALA A C 1
ATOM 2498 O O . ALA A 1 316 ? -12.894 -21.591 -16.160 1.00 51.19 316 ALA A O 1
ATOM 2499 N N . MET A 1 317 ? -13.526 -23.443 -15.060 1.00 45.19 317 MET A N 1
ATOM 2500 C CA . MET A 1 317 ? -14.977 -23.218 -15.175 1.00 45.19 317 MET A CA 1
ATOM 2501 C C 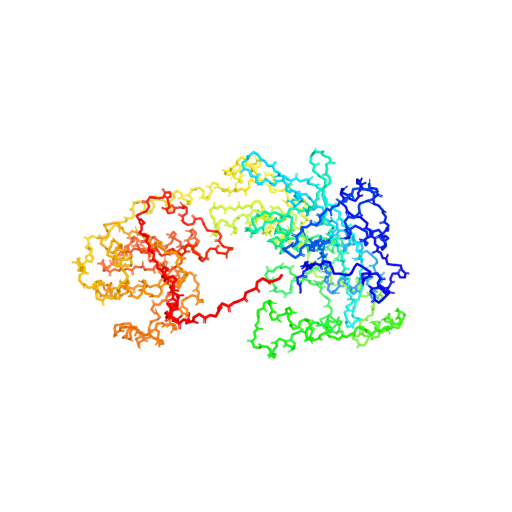. MET A 1 317 ? -15.583 -22.471 -13.968 1.00 45.19 317 MET A C 1
ATOM 2503 O O . MET A 1 317 ? -16.666 -21.907 -14.102 1.00 45.19 317 MET A O 1
ATOM 2507 N N . SER A 1 318 ? -14.887 -22.433 -12.820 1.00 48.09 318 SER A N 1
ATOM 2508 C CA . SER A 1 318 ? -15.306 -21.721 -11.593 1.00 48.09 318 SER A CA 1
ATOM 2509 C C . SER A 1 318 ? -14.915 -20.233 -11.600 1.00 48.09 318 SER A C 1
ATOM 2511 O O . SER A 1 318 ? -15.674 -19.381 -11.133 1.00 48.09 318 SER A O 1
ATOM 2513 N N . ASN A 1 319 ? -13.785 -19.896 -12.237 1.00 52.66 319 ASN A N 1
ATOM 2514 C CA . ASN A 1 319 ? -13.193 -18.554 -12.181 1.00 52.66 319 ASN A CA 1
ATOM 2515 C C . ASN A 1 319 ? -14.124 -17.418 -12.651 1.00 52.66 319 ASN A C 1
ATOM 2517 O O . ASN A 1 319 ? -14.102 -16.343 -12.066 1.00 52.66 319 ASN A O 1
ATOM 2521 N N . ASN A 1 320 ? -15.000 -17.625 -13.642 1.00 47.28 320 ASN A N 1
ATOM 2522 C CA . ASN A 1 320 ? -15.842 -16.530 -14.156 1.00 47.28 320 ASN A CA 1
ATOM 2523 C C . ASN A 1 320 ? -16.969 -16.077 -13.205 1.00 47.28 320 ASN A C 1
ATOM 2525 O O . ASN A 1 320 ? -17.426 -14.946 -13.332 1.00 47.28 320 ASN A O 1
ATOM 2529 N N . GLN A 1 321 ? -17.421 -16.916 -12.263 1.00 51.06 321 GLN A N 1
ATOM 2530 C CA . GLN A 1 321 ? -18.428 -16.523 -11.258 1.00 51.06 321 GLN A CA 1
ATOM 2531 C C . GLN A 1 321 ? -17.798 -16.038 -9.941 1.00 51.06 321 GLN A C 1
ATOM 2533 O O . GLN A 1 321 ? -18.437 -15.288 -9.205 1.00 51.06 321 GLN A O 1
ATOM 2538 N N . GLU A 1 322 ? -16.556 -16.434 -9.647 1.00 57.31 322 GLU A N 1
ATOM 2539 C CA . GLU A 1 322 ? -15.827 -16.028 -8.435 1.00 57.31 322 GLU A CA 1
ATOM 2540 C C . GLU A 1 322 ? -15.186 -14.636 -8.555 1.00 57.31 322 GLU A C 1
ATOM 2542 O O . GLU A 1 322 ? -15.027 -13.952 -7.543 1.00 57.31 322 GLU A O 1
ATOM 2547 N N . LEU A 1 323 ? -14.919 -14.161 -9.778 1.00 55.50 323 LEU A N 1
ATOM 2548 C CA . LEU A 1 323 ? -14.384 -12.819 -10.027 1.00 55.50 323 LEU A CA 1
ATOM 2549 C C . LEU A 1 323 ? -15.310 -11.719 -9.464 1.00 55.50 323 LEU A C 1
ATOM 2551 O O . LEU A 1 323 ? -14.864 -10.877 -8.692 1.00 55.50 323 LEU A O 1
ATOM 2555 N N . ASP A 1 324 ? -16.620 -11.757 -9.705 1.00 61.81 324 ASP A N 1
ATOM 2556 C CA . ASP A 1 324 ? -17.539 -10.703 -9.227 1.00 61.81 324 ASP A CA 1
ATOM 2557 C C . ASP A 1 324 ? -17.679 -10.602 -7.692 1.00 61.81 324 ASP A C 1
ATOM 2559 O O . ASP A 1 324 ? -18.239 -9.624 -7.178 1.00 61.81 324 ASP A O 1
ATOM 2563 N N . ARG A 1 325 ? -17.180 -11.596 -6.949 1.00 79.12 325 ARG A N 1
ATOM 2564 C CA . ARG A 1 325 ? -17.363 -11.710 -5.500 1.00 79.12 325 ARG A CA 1
ATOM 2565 C C . ARG A 1 325 ? -16.300 -10.977 -4.682 1.00 79.12 325 ARG A C 1
ATOM 2567 O O . ARG A 1 325 ? -16.578 -10.635 -3.538 1.00 79.12 325 ARG A O 1
ATOM 2574 N N . SER A 1 326 ? -15.139 -10.658 -5.256 1.00 85.19 326 SER A N 1
ATOM 2575 C CA . SER A 1 326 ? -14.005 -10.071 -4.518 1.00 85.19 326 SER A CA 1
ATOM 2576 C C . SER A 1 326 ? -14.352 -8.768 -3.791 1.00 85.19 326 SER A C 1
ATOM 2578 O O . SER A 1 326 ? -13.985 -8.597 -2.630 1.00 85.19 326 SER A O 1
ATOM 2580 N N . VAL A 1 327 ? -15.110 -7.875 -4.439 1.00 89.12 327 VAL A N 1
ATOM 2581 C CA . VAL A 1 327 ? -15.583 -6.618 -3.837 1.00 89.12 327 VAL A CA 1
ATOM 2582 C C . VAL A 1 327 ? -16.581 -6.890 -2.712 1.00 89.12 327 VAL A C 1
ATOM 2584 O O . VAL A 1 327 ? -16.502 -6.264 -1.660 1.00 89.12 327 VAL A O 1
ATOM 2587 N N . LEU A 1 328 ? -17.492 -7.850 -2.890 1.00 89.38 328 LEU A N 1
ATOM 2588 C CA . LEU A 1 328 ? -18.466 -8.215 -1.857 1.00 89.38 328 LEU A CA 1
ATOM 2589 C C . LEU A 1 328 ? -17.786 -8.870 -0.648 1.00 89.38 328 LEU A C 1
ATOM 2591 O O . LEU A 1 328 ? -18.107 -8.532 0.489 1.00 89.38 328 LEU A O 1
ATOM 2595 N N . ASP A 1 329 ? -16.816 -9.751 -0.883 1.00 89.94 329 ASP A N 1
ATOM 2596 C CA . ASP A 1 329 ? -16.024 -10.386 0.170 1.00 89.94 329 ASP A CA 1
ATOM 2597 C C . ASP A 1 329 ? -15.147 -9.348 0.892 1.00 89.94 329 ASP A C 1
ATOM 2599 O O . ASP A 1 329 ? -15.015 -9.392 2.116 1.00 89.94 329 ASP A O 1
ATOM 2603 N N . ALA A 1 330 ? -14.603 -8.362 0.168 1.00 91.00 330 ALA A N 1
ATOM 2604 C CA . ALA A 1 330 ? -13.881 -7.230 0.745 1.00 91.00 330 ALA A CA 1
ATOM 2605 C C . ALA A 1 330 ? -14.780 -6.360 1.632 1.00 91.00 330 ALA A C 1
ATOM 2607 O O . ALA A 1 330 ? -14.383 -6.020 2.748 1.00 91.00 330 ALA A O 1
ATOM 2608 N N . ILE A 1 331 ? -15.994 -6.038 1.173 1.00 90.94 331 ILE A N 1
ATOM 2609 C CA . ILE A 1 331 ? -16.992 -5.320 1.974 1.00 90.94 331 ILE A CA 1
ATOM 2610 C C . ILE A 1 331 ? -17.313 -6.131 3.230 1.00 90.94 331 ILE A C 1
ATOM 2612 O O . ILE A 1 331 ? -17.133 -5.616 4.329 1.00 90.94 331 ILE A O 1
ATOM 2616 N N . ALA A 1 332 ? -17.677 -7.409 3.096 1.00 90.25 332 ALA A N 1
ATOM 2617 C CA . ALA A 1 332 ? -17.985 -8.279 4.232 1.00 90.25 332 ALA A CA 1
ATOM 2618 C C . ALA A 1 332 ? -16.820 -8.359 5.239 1.00 90.25 332 ALA A C 1
ATOM 2620 O O . ALA A 1 332 ? -17.032 -8.267 6.447 1.00 90.25 332 ALA A O 1
ATOM 2621 N N . HIS A 1 333 ? -15.577 -8.447 4.757 1.00 89.62 333 HIS A N 1
ATOM 2622 C CA . HIS A 1 333 ? -14.388 -8.440 5.610 1.00 89.62 333 HIS A CA 1
ATOM 2623 C C . HIS A 1 333 ? -14.204 -7.123 6.380 1.00 89.62 333 HIS A C 1
ATOM 2625 O O . HIS A 1 333 ? -13.773 -7.125 7.538 1.00 89.62 333 HIS A O 1
ATOM 2631 N N . LEU A 1 334 ? -14.512 -5.987 5.751 1.00 89.62 334 LEU A N 1
ATOM 2632 C CA . LEU A 1 334 ? -14.486 -4.682 6.408 1.00 89.62 334 LEU A CA 1
ATOM 2633 C C . LEU A 1 334 ? -15.638 -4.540 7.413 1.00 89.62 334 LEU A C 1
ATOM 2635 O O . LEU A 1 334 ? -15.413 -4.007 8.501 1.00 89.62 334 LEU A O 1
ATOM 2639 N N . GLU A 1 335 ? -16.823 -5.079 7.107 1.00 88.31 335 GLU A N 1
ATOM 2640 C CA . GLU A 1 335 ? -18.007 -5.057 7.981 1.00 88.31 335 GLU A CA 1
ATOM 2641 C C . GLU A 1 335 ? -17.829 -5.827 9.304 1.00 88.31 335 GLU A C 1
ATOM 2643 O O . GLU A 1 335 ? -18.536 -5.571 10.287 1.00 88.31 335 GLU A O 1
ATOM 2648 N N . GLU A 1 336 ? -16.905 -6.788 9.354 1.00 83.00 336 GLU A N 1
ATOM 2649 C CA . GLU A 1 336 ? -16.528 -7.475 10.599 1.00 83.00 336 GLU A CA 1
ATOM 2650 C C . GLU A 1 336 ? -15.731 -6.560 11.540 1.00 83.00 336 GLU A C 1
ATOM 2652 O O . GLU A 1 336 ? -15.760 -6.716 12.764 1.00 83.00 336 GLU A O 1
ATOM 2657 N N . LYS A 1 337 ? -14.995 -5.596 10.977 1.00 81.75 337 LYS A N 1
ATOM 2658 C CA . LYS A 1 337 ? -13.995 -4.807 11.707 1.00 81.75 337 LYS A CA 1
ATOM 2659 C C . LYS A 1 337 ? -14.433 -3.373 11.972 1.00 81.75 337 LYS A C 1
ATOM 2661 O O . LYS A 1 337 ? -13.976 -2.793 12.957 1.00 81.75 337 LYS A O 1
ATOM 2666 N N . LYS A 1 338 ? -15.271 -2.802 11.105 1.00 85.31 338 LYS A N 1
ATOM 2667 C CA . LYS A 1 338 ? -15.612 -1.374 11.080 1.00 85.31 338 LYS A CA 1
ATOM 2668 C C . LYS A 1 338 ? -17.098 -1.148 10.785 1.00 85.31 338 LYS A C 1
ATOM 2670 O O . LYS A 1 338 ? -17.755 -1.993 10.188 1.00 85.31 338 LYS A O 1
ATOM 2675 N N . LEU A 1 339 ? -17.613 0.003 11.212 1.00 85.69 339 LEU A N 1
ATOM 2676 C CA . LEU A 1 339 ? -18.944 0.532 10.879 1.00 85.69 339 LEU A CA 1
ATOM 2677 C C . LEU A 1 339 ? -18.898 1.522 9.711 1.00 85.69 339 LEU A C 1
ATOM 2679 O O . LEU A 1 339 ? -19.912 1.734 9.040 1.00 85.69 339 LEU A O 1
ATOM 2683 N N . THR A 1 340 ? -17.734 2.129 9.482 1.00 87.88 340 THR A N 1
ATOM 2684 C CA . THR A 1 340 ? -17.487 2.994 8.331 1.00 87.88 340 THR A CA 1
ATOM 2685 C C . THR A 1 340 ? -16.168 2.632 7.665 1.00 87.88 340 THR A C 1
ATOM 2687 O O . THR A 1 340 ? -15.208 2.209 8.316 1.00 87.88 340 THR A O 1
AT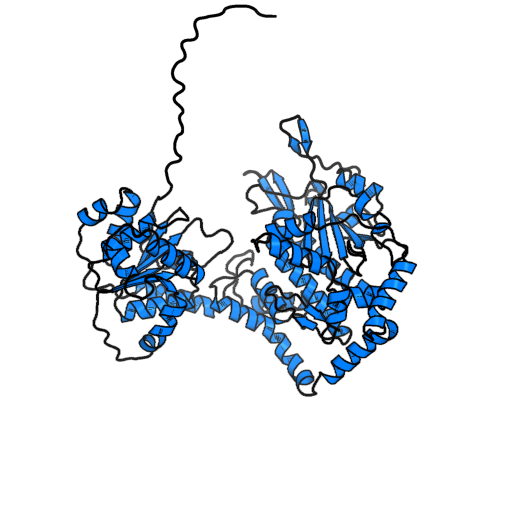OM 2690 N N . PHE A 1 341 ? -16.116 2.768 6.347 1.00 88.62 341 PHE A N 1
ATOM 2691 C CA . PHE A 1 341 ? -14.898 2.545 5.578 1.00 88.62 341 PHE A CA 1
ATOM 2692 C C . PHE A 1 341 ? -14.833 3.499 4.388 1.00 88.62 341 PHE A C 1
ATOM 2694 O O . PHE A 1 341 ? -15.838 4.008 3.895 1.00 88.62 341 PHE A O 1
ATOM 2701 N N . THR A 1 342 ? -13.620 3.776 3.938 1.00 89.19 342 THR A N 1
ATOM 2702 C CA . THR A 1 342 ? -13.342 4.652 2.796 1.00 89.19 342 THR A CA 1
ATOM 2703 C C . THR A 1 342 ? -13.354 3.866 1.486 1.00 89.19 342 THR A C 1
ATOM 2705 O O . THR A 1 342 ? -13.108 2.658 1.476 1.00 89.19 342 THR A O 1
ATOM 2708 N N . TYR A 1 343 ? -13.561 4.557 0.359 1.00 89.19 343 TYR A N 1
ATOM 2709 C CA . TYR A 1 343 ? -13.445 3.956 -0.980 1.00 89.19 343 TYR A CA 1
ATOM 2710 C C . TYR A 1 343 ? -12.113 3.211 -1.158 1.00 89.19 343 TYR A C 1
ATOM 2712 O O . TYR A 1 343 ? -12.060 2.085 -1.650 1.00 89.19 343 TYR A O 1
ATOM 2720 N N . GLN A 1 344 ? -11.025 3.825 -0.686 1.00 87.44 344 GLN A N 1
ATOM 2721 C CA . GLN A 1 344 ? -9.687 3.259 -0.780 1.00 87.44 344 GLN A CA 1
ATOM 2722 C C . GLN A 1 344 ? -9.535 1.965 0.026 1.00 87.44 344 GLN A C 1
ATOM 2724 O O . GLN A 1 344 ? -8.851 1.055 -0.428 1.00 87.44 344 GLN A O 1
ATOM 2729 N N . GLU A 1 345 ? -10.159 1.850 1.200 1.00 89.19 345 GLU A N 1
ATOM 2730 C CA . GLU A 1 345 ? -10.097 0.623 2.004 1.00 89.19 345 GLU A CA 1
ATOM 2731 C C . GLU A 1 345 ? -10.821 -0.540 1.326 1.00 89.19 345 GLU A C 1
ATOM 2733 O O . GLU A 1 345 ? -10.291 -1.657 1.316 1.00 89.19 345 GLU A O 1
ATOM 2738 N N . VAL A 1 346 ? -11.983 -0.280 0.717 1.00 91.19 346 VAL A N 1
ATOM 2739 C CA . VAL A 1 346 ? -12.707 -1.283 -0.083 1.00 91.19 346 VAL A CA 1
ATOM 2740 C C . VAL A 1 346 ? -11.844 -1.720 -1.257 1.00 91.19 346 VAL A C 1
ATOM 2742 O O . VAL A 1 346 ? -11.622 -2.916 -1.446 1.00 91.19 346 VAL A O 1
ATOM 2745 N N . LEU A 1 347 ? -11.281 -0.764 -1.998 1.00 90.88 347 LEU A N 1
ATOM 2746 C CA . LEU A 1 347 ? -10.439 -1.043 -3.157 1.00 90.88 347 LEU A CA 1
ATOM 2747 C C . LEU A 1 347 ? -9.159 -1.797 -2.782 1.00 90.88 347 LEU A C 1
ATOM 2749 O O . LEU A 1 347 ? -8.823 -2.787 -3.421 1.00 90.88 347 LEU A O 1
ATOM 2753 N N . GLN A 1 348 ? -8.467 -1.383 -1.720 1.00 89.81 348 GLN A N 1
ATOM 2754 C CA . GLN A 1 348 ? -7.256 -2.045 -1.237 1.00 89.81 348 GLN A CA 1
ATOM 2755 C C . GLN A 1 348 ? -7.535 -3.486 -0.796 1.00 89.81 348 GLN A C 1
ATOM 2757 O O . GLN A 1 348 ? -6.756 -4.383 -1.114 1.00 89.81 348 GLN A O 1
ATOM 2762 N N . THR A 1 349 ? -8.634 -3.715 -0.075 1.00 89.75 349 THR A N 1
ATOM 2763 C CA . THR A 1 349 ? -9.020 -5.062 0.374 1.00 89.75 349 THR A CA 1
ATOM 2764 C C . THR A 1 349 ? -9.427 -5.930 -0.818 1.00 89.75 349 THR A C 1
ATOM 2766 O O . THR A 1 349 ? -8.993 -7.076 -0.910 1.00 89.75 349 THR A O 1
ATOM 2769 N N . SER A 1 350 ? -10.163 -5.362 -1.779 1.00 90.62 350 SER A N 1
ATOM 2770 C CA . SER A 1 350 ? -10.558 -6.049 -3.016 1.00 90.62 350 SER A CA 1
ATOM 2771 C C . SER A 1 350 ? -9.336 -6.467 -3.836 1.00 90.62 350 SER A C 1
ATOM 2773 O O . SER A 1 350 ? -9.205 -7.638 -4.172 1.00 90.62 350 SER A O 1
ATOM 2775 N N . LEU A 1 351 ? -8.387 -5.549 -4.061 1.00 89.25 351 LEU A N 1
ATOM 2776 C CA . LEU A 1 351 ? -7.119 -5.824 -4.752 1.00 89.25 351 LEU A CA 1
ATOM 2777 C C . LEU A 1 351 ? -6.311 -6.934 -4.077 1.00 89.25 351 LEU A C 1
ATOM 2779 O O . LEU A 1 351 ? -5.636 -7.705 -4.753 1.00 89.25 351 LEU A O 1
ATOM 2783 N N . TYR A 1 352 ? -6.345 -6.991 -2.745 1.00 87.38 352 TYR A N 1
ATOM 2784 C CA . TYR A 1 352 ? -5.654 -8.032 -1.995 1.00 87.38 352 TYR A CA 1
ATOM 2785 C C . TYR A 1 352 ? -6.318 -9.403 -2.186 1.00 87.38 352 TYR A C 1
ATOM 2787 O O . TYR A 1 352 ? -5.612 -10.388 -2.381 1.00 87.38 352 TYR A O 1
ATOM 2795 N N . PHE A 1 353 ? -7.653 -9.468 -2.169 1.00 86.56 353 PHE A N 1
ATOM 2796 C CA . PHE A 1 353 ? -8.403 -10.716 -2.359 1.00 86.56 353 PHE A CA 1
ATOM 2797 C C . PHE A 1 353 ? -8.409 -11.217 -3.805 1.00 86.56 353 PHE A C 1
ATOM 2799 O O . PHE A 1 353 ? -8.494 -12.421 -4.018 1.00 86.56 353 PHE A O 1
ATOM 2806 N N . SER A 1 354 ? -8.290 -10.325 -4.790 1.00 86.88 354 SER A N 1
ATOM 2807 C CA . SER A 1 354 ? -8.296 -10.669 -6.217 1.00 86.88 354 SER A CA 1
ATOM 2808 C C . SER A 1 354 ? -6.944 -10.433 -6.896 1.00 86.88 354 SER A C 1
ATOM 2810 O O . SER A 1 354 ? -6.897 -10.026 -8.063 1.00 86.88 354 SER A O 1
ATOM 2812 N N . LEU A 1 355 ? -5.833 -10.618 -6.176 1.00 85.50 355 LEU A N 1
ATOM 2813 C CA . LEU A 1 355 ? -4.503 -10.366 -6.728 1.00 85.50 355 LEU A CA 1
ATOM 2814 C C . LEU A 1 355 ? -4.234 -11.295 -7.923 1.00 85.50 355 LEU A C 1
ATOM 2816 O O . LEU A 1 355 ? -4.226 -12.511 -7.775 1.00 85.50 355 LEU A O 1
ATOM 2820 N N . GLY A 1 356 ? -4.004 -10.714 -9.104 1.00 77.06 356 GLY A N 1
ATOM 2821 C CA . GLY A 1 356 ? -3.810 -11.461 -10.355 1.00 77.06 356 GLY A CA 1
ATOM 2822 C C . GLY A 1 356 ? -5.097 -11.899 -11.053 1.00 77.06 356 GLY A C 1
ATOM 2823 O O . GLY A 1 356 ? -5.036 -12.422 -12.159 1.00 77.06 356 GLY A O 1
ATOM 2824 N N . GLU A 1 357 ? -6.253 -11.641 -10.448 1.00 81.56 357 GLU A N 1
ATOM 2825 C CA . GLU A 1 357 ? -7.561 -12.030 -10.972 1.00 81.56 357 GLU A CA 1
ATOM 2826 C C . GLU A 1 357 ? -8.276 -10.863 -11.659 1.00 81.56 357 GLU A C 1
ATOM 2828 O O . GLU A 1 357 ? -8.847 -11.029 -12.735 1.00 81.56 357 GLU A O 1
ATOM 2833 N N . GLN A 1 358 ? -8.212 -9.669 -11.062 1.00 81.31 358 GLN A N 1
ATOM 2834 C CA . GLN A 1 358 ? -8.785 -8.445 -11.624 1.00 81.31 358 GLN A CA 1
ATOM 2835 C C . GLN A 1 358 ? -7.814 -7.276 -11.555 1.00 81.31 358 GLN A C 1
ATOM 2837 O O . GLN A 1 358 ? -7.035 -7.147 -10.607 1.00 81.31 358 GLN A O 1
ATOM 2842 N N . GLY A 1 359 ? -7.910 -6.412 -12.564 1.00 80.62 359 GLY A N 1
ATOM 2843 C CA . GLY A 1 359 ? -7.152 -5.170 -12.650 1.00 80.62 359 GLY A CA 1
ATOM 2844 C C . GLY A 1 359 ? -7.761 -4.053 -11.812 1.00 80.62 359 GLY A C 1
ATOM 2845 O O . GLY A 1 359 ? -8.944 -4.073 -11.452 1.00 80.62 359 GLY A O 1
ATOM 2846 N N . PHE A 1 360 ? -6.945 -3.040 -11.549 1.00 86.69 360 PHE A N 1
ATOM 2847 C CA . PHE A 1 360 ? -7.305 -1.885 -10.737 1.00 86.69 360 PHE A CA 1
ATOM 2848 C C . PHE A 1 360 ? -8.551 -1.152 -11.252 1.00 86.69 360 PHE A C 1
ATOM 2850 O O . PHE A 1 360 ? -9.462 -0.852 -10.479 1.00 86.69 360 PHE A O 1
ATOM 2857 N N . GLU A 1 361 ? -8.619 -0.892 -12.560 1.00 86.88 361 GLU A N 1
ATOM 2858 C CA . GLU A 1 361 ? -9.727 -0.146 -13.171 1.00 86.88 361 GLU A CA 1
ATOM 2859 C C . GLU A 1 361 ? -11.055 -0.912 -13.125 1.00 86.88 361 GLU A C 1
ATOM 2861 O O . GLU A 1 361 ? -12.101 -0.317 -12.860 1.00 86.88 361 GLU A O 1
ATOM 2866 N N . ALA A 1 362 ? -11.016 -2.235 -13.309 1.00 87.00 362 ALA A N 1
ATOM 2867 C CA . ALA A 1 362 ? -12.206 -3.082 -13.254 1.00 87.00 362 ALA A CA 1
ATOM 2868 C C . ALA A 1 362 ? -12.819 -3.103 -11.844 1.00 87.00 362 ALA A C 1
ATOM 2870 O O . ALA A 1 362 ? -14.032 -2.953 -11.689 1.00 87.00 362 ALA A O 1
ATOM 2871 N N . LEU A 1 363 ? -11.975 -3.210 -10.812 1.00 89.12 363 LEU A N 1
ATOM 2872 C CA . LEU A 1 363 ? -12.417 -3.168 -9.418 1.00 89.12 363 LEU A CA 1
ATOM 2873 C C . LEU A 1 363 ? -13.005 -1.808 -9.041 1.00 89.12 363 LEU A C 1
ATOM 2875 O O . LEU A 1 363 ? -14.023 -1.769 -8.355 1.00 89.12 363 LEU A O 1
ATOM 2879 N N . MET A 1 364 ? -12.417 -0.703 -9.512 1.00 89.88 364 MET A N 1
ATOM 2880 C CA . MET A 1 364 ? -13.000 0.627 -9.305 1.00 89.88 364 MET A CA 1
ATOM 2881 C C . MET A 1 364 ? -14.412 0.715 -9.893 1.00 89.88 364 MET A C 1
ATOM 2883 O O . MET A 1 364 ? -15.356 1.024 -9.170 1.00 89.88 364 MET A O 1
ATOM 2887 N N . ALA A 1 365 ? -14.583 0.335 -11.163 1.00 89.81 365 ALA A N 1
ATOM 2888 C CA . ALA A 1 365 ? -15.894 0.344 -11.812 1.00 89.81 365 ALA A CA 1
ATOM 2889 C C . ALA A 1 365 ? -16.912 -0.568 -11.098 1.00 89.81 365 ALA A C 1
ATOM 2891 O O . ALA A 1 365 ? -18.104 -0.259 -11.024 1.00 89.81 365 ALA A O 1
ATOM 2892 N N . ARG A 1 366 ? -16.453 -1.695 -10.539 1.00 90.31 366 ARG A N 1
ATOM 2893 C CA . ARG A 1 366 ? -17.296 -2.606 -9.758 1.00 90.31 366 ARG A CA 1
ATOM 2894 C C . ARG A 1 366 ? -17.748 -1.996 -8.432 1.00 90.31 366 ARG A C 1
ATOM 2896 O O . ARG A 1 366 ? -18.904 -2.215 -8.064 1.00 90.31 366 ARG A O 1
ATOM 2903 N N . ILE A 1 367 ? -16.870 -1.270 -7.735 1.00 90.94 367 ILE A N 1
ATOM 2904 C CA . ILE A 1 367 ? -17.198 -0.545 -6.497 1.00 90.94 367 ILE A CA 1
ATOM 2905 C C . ILE A 1 367 ? -18.176 0.589 -6.805 1.00 90.94 367 ILE A C 1
ATOM 2907 O O . ILE A 1 367 ? -19.182 0.708 -6.110 1.00 90.94 367 ILE A O 1
ATOM 2911 N N . ASP A 1 368 ? -17.948 1.353 -7.875 1.00 90.69 368 ASP A N 1
ATOM 2912 C CA . ASP A 1 368 ? -18.867 2.411 -8.314 1.00 90.69 368 ASP A CA 1
ATOM 2913 C C . ASP A 1 368 ? -20.276 1.854 -8.571 1.00 90.69 368 ASP A C 1
ATOM 2915 O O . ASP A 1 368 ? -21.266 2.419 -8.113 1.00 90.69 368 ASP A O 1
ATOM 2919 N N . LYS A 1 369 ? -20.381 0.660 -9.168 1.00 90.88 369 LYS A N 1
ATOM 2920 C CA . LYS A 1 369 ? -21.665 -0.039 -9.333 1.00 90.88 369 LYS A CA 1
ATOM 2921 C C . LYS A 1 369 ? -22.341 -0.403 -8.000 1.00 90.88 369 LYS A C 1
ATOM 2923 O O . LYS A 1 369 ? -23.567 -0.391 -7.928 1.00 90.88 369 LYS A O 1
ATOM 2928 N N . GLU A 1 370 ? -21.583 -0.742 -6.955 1.00 90.62 370 GLU A N 1
ATOM 2929 C CA . GLU A 1 370 ? -22.137 -0.992 -5.610 1.00 90.62 370 GLU A CA 1
ATOM 2930 C C . GLU A 1 370 ? -22.604 0.299 -4.920 1.00 90.62 370 GLU A C 1
ATOM 2932 O O . GLU A 1 370 ? -23.565 0.266 -4.144 1.00 90.62 370 GLU A O 1
ATOM 2937 N N . ILE A 1 371 ? -21.957 1.429 -5.222 1.00 91.00 371 ILE A N 1
ATOM 2938 C CA . ILE A 1 371 ? -22.379 2.762 -4.774 1.00 91.00 371 ILE A CA 1
ATOM 2939 C C . ILE A 1 371 ? -23.685 3.156 -5.478 1.00 91.00 371 ILE A C 1
ATOM 2941 O O . ILE A 1 371 ? -24.656 3.518 -4.812 1.00 91.00 371 ILE 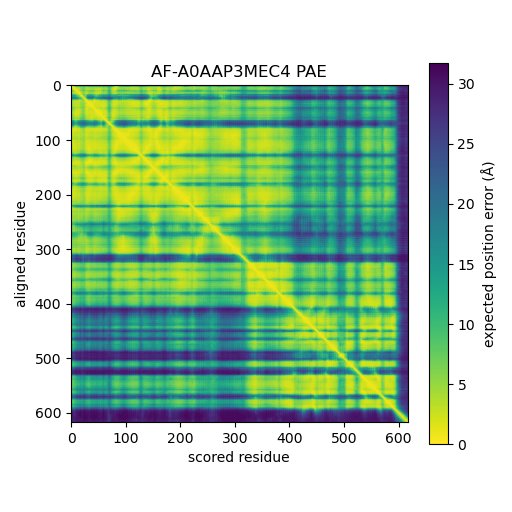A O 1
ATOM 2945 N N . ASP A 1 372 ? -23.751 3.003 -6.803 1.00 90.25 372 ASP A N 1
ATOM 2946 C CA . ASP A 1 372 ? -24.946 3.294 -7.605 1.00 90.25 372 ASP A CA 1
ATOM 2947 C C . ASP A 1 372 ? -26.142 2.416 -7.201 1.00 90.25 372 ASP A C 1
ATOM 2949 O O . ASP A 1 372 ? -27.284 2.880 -7.162 1.00 90.25 372 ASP A O 1
ATOM 2953 N N . ALA A 1 373 ? -25.884 1.152 -6.850 1.00 89.69 373 ALA A N 1
ATOM 2954 C CA . ALA A 1 373 ? -26.889 0.217 -6.348 1.00 89.69 373 ALA A CA 1
ATOM 2955 C C . ALA A 1 373 ? -27.322 0.483 -4.891 1.00 89.69 373 ALA A C 1
ATOM 2957 O O . ALA A 1 373 ? -28.219 -0.199 -4.399 1.00 89.69 373 ALA A O 1
ATOM 2958 N N . GLN A 1 374 ? -26.707 1.452 -4.200 1.00 88.44 374 GLN A N 1
ATOM 2959 C CA . GLN A 1 374 ? -26.931 1.772 -2.781 1.00 88.44 374 GLN A CA 1
ATOM 2960 C C . GLN A 1 374 ? -26.623 0.627 -1.800 1.00 88.44 374 GLN A C 1
ATOM 2962 O O . GLN A 1 374 ? -27.076 0.650 -0.653 1.00 88.44 374 GLN A O 1
ATOM 2967 N N . ASN A 1 375 ? -25.811 -0.349 -2.211 1.00 87.62 375 ASN A N 1
ATOM 2968 C CA . ASN A 1 375 ? -25.256 -1.348 -1.296 1.00 87.62 375 ASN A CA 1
ATOM 2969 C C . ASN A 1 375 ? -24.116 -0.738 -0.462 1.00 87.62 375 ASN A C 1
ATOM 2971 O O . ASN A 1 375 ? -23.980 -1.040 0.726 1.00 87.62 375 ASN A O 1
ATOM 2975 N N . LEU A 1 376 ? -23.347 0.171 -1.075 1.00 89.50 376 LEU A N 1
ATOM 2976 C CA . LEU A 1 376 ? -22.429 1.085 -0.402 1.00 89.50 376 LEU A CA 1
ATOM 2977 C C . LEU A 1 376 ? -23.069 2.470 -0.286 1.00 89.50 376 LEU A C 1
ATOM 2979 O O . LEU A 1 376 ? -23.201 3.206 -1.260 1.00 89.50 376 LEU A O 1
ATOM 2983 N N . ILE A 1 377 ? -23.460 2.837 0.929 1.00 90.44 377 ILE A N 1
ATOM 2984 C CA . ILE A 1 377 ? -24.184 4.071 1.225 1.00 90.44 377 ILE A CA 1
ATOM 2985 C C . ILE A 1 377 ? -23.177 5.146 1.634 1.00 90.44 377 ILE A C 1
ATOM 2987 O O . ILE A 1 377 ? -22.518 5.023 2.668 1.00 90.44 377 ILE A O 1
ATOM 2991 N N . ALA A 1 378 ? -23.069 6.211 0.842 1.00 88.31 378 ALA A N 1
ATOM 2992 C CA . ALA A 1 378 ? -22.216 7.351 1.162 1.00 88.31 378 ALA A CA 1
ATOM 2993 C C . ALA A 1 378 ? -22.743 8.127 2.384 1.00 88.31 378 ALA A C 1
ATOM 2995 O O . ALA A 1 378 ? -23.928 8.453 2.474 1.00 88.31 378 ALA A O 1
ATOM 2996 N N . LEU A 1 379 ? -21.850 8.452 3.322 1.00 85.19 379 LEU A N 1
ATOM 2997 C CA . LEU A 1 379 ? -22.166 9.202 4.547 1.00 85.19 379 LEU A CA 1
ATOM 2998 C C . LEU A 1 379 ? -21.946 10.714 4.411 1.00 85.19 379 LEU A C 1
ATOM 3000 O O . LEU A 1 379 ? -22.337 11.479 5.292 1.00 85.19 379 LEU A O 1
ATOM 3004 N N . ASN A 1 380 ? -21.296 11.156 3.336 1.00 79.75 380 ASN A N 1
ATOM 3005 C CA . ASN A 1 380 ? -21.019 12.560 3.074 1.00 79.75 380 ASN A CA 1
ATOM 3006 C C . ASN A 1 380 ? -21.163 12.895 1.588 1.00 79.75 380 ASN A C 1
ATOM 3008 O O . ASN A 1 380 ? -21.110 12.027 0.724 1.00 79.75 380 ASN A O 1
ATOM 3012 N N . THR A 1 381 ? -21.325 14.185 1.296 1.00 72.69 381 THR A N 1
ATOM 3013 C CA . THR A 1 381 ? -21.483 14.708 -0.072 1.00 72.69 381 THR A CA 1
ATOM 3014 C C . THR A 1 381 ? -20.234 14.539 -0.935 1.00 72.69 381 THR A C 1
ATOM 3016 O O . THR A 1 381 ? -20.309 14.662 -2.151 1.00 72.69 381 THR A O 1
ATOM 3019 N N . GLU A 1 382 ? -19.084 14.287 -0.310 1.00 72.12 382 GLU A N 1
ATOM 3020 C CA . GLU A 1 382 ? -17.798 14.073 -0.976 1.00 72.12 382 GLU A CA 1
ATOM 3021 C C . GLU A 1 382 ? -17.543 12.598 -1.330 1.00 72.12 382 GLU A C 1
ATOM 3023 O O . GLU A 1 382 ? -16.503 12.298 -1.912 1.00 72.12 382 GLU A O 1
ATOM 3028 N N . ASN A 1 383 ? -18.454 11.679 -0.973 1.00 73.62 383 ASN A N 1
ATOM 3029 C CA . ASN A 1 383 ? -18.307 10.231 -1.160 1.00 73.62 383 ASN A CA 1
ATOM 3030 C C . ASN A 1 383 ? -16.959 9.687 -0.643 1.00 73.62 383 ASN A C 1
ATOM 3032 O O . ASN A 1 383 ? -16.342 8.816 -1.253 1.00 73.62 383 ASN A O 1
ATOM 3036 N N . SER A 1 384 ? -16.472 10.213 0.484 1.00 76.75 384 SER A N 1
ATOM 3037 C CA . SER A 1 384 ? -15.191 9.798 1.073 1.00 76.75 384 SER A CA 1
ATOM 3038 C C . SER A 1 384 ? -15.337 8.752 2.180 1.00 76.75 384 SER A C 1
ATOM 3040 O O . SER A 1 384 ? -14.363 8.071 2.505 1.00 76.75 384 SER A O 1
ATOM 3042 N N . SER A 1 385 ? -16.543 8.581 2.728 1.00 86.19 385 SER A N 1
ATOM 3043 C CA . SER A 1 385 ? -16.862 7.565 3.736 1.00 86.19 385 SER A CA 1
ATOM 3044 C C . SER A 1 385 ? -18.173 6.860 3.404 1.00 86.19 385 SER A C 1
ATOM 3046 O O . 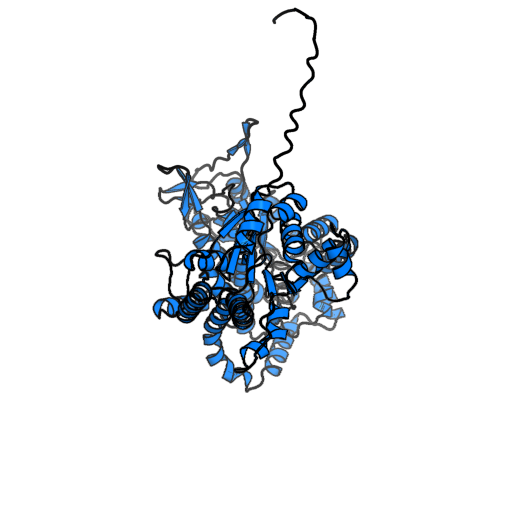SER A 1 385 ? -19.153 7.511 3.033 1.00 86.19 385 SER A O 1
ATOM 3048 N N . PHE A 1 386 ? -18.180 5.539 3.559 1.00 89.88 386 PHE A N 1
ATOM 3049 C CA . PHE A 1 386 ? -19.281 4.651 3.212 1.00 89.88 386 PHE A CA 1
ATOM 3050 C C . PHE A 1 386 ? -19.672 3.764 4.393 1.00 89.88 386 PHE A C 1
ATOM 3052 O O . PHE A 1 386 ? -18.871 3.469 5.284 1.00 89.88 386 PHE A O 1
ATOM 3059 N N . THR A 1 387 ? -20.923 3.320 4.370 1.00 90.81 387 THR A N 1
ATOM 3060 C CA . THR A 1 387 ? -21.474 2.280 5.240 1.00 90.81 387 THR A CA 1
ATOM 3061 C C . THR A 1 387 ? -22.372 1.350 4.421 1.00 90.81 387 THR A C 1
ATOM 3063 O O . THR A 1 387 ? -22.539 1.541 3.218 1.00 90.81 387 THR A O 1
ATOM 3066 N N . THR A 1 388 ? -22.977 0.353 5.057 1.00 92.12 388 THR A N 1
ATOM 3067 C CA . THR A 1 388 ? -23.951 -0.549 4.426 1.00 92.12 388 THR A CA 1
ATOM 3068 C C . THR A 1 388 ? -25.221 -0.628 5.265 1.00 92.12 388 THR A C 1
ATOM 3070 O O . THR A 1 388 ? -25.226 -0.289 6.452 1.00 92.12 388 THR A O 1
ATOM 3073 N N . SER A 1 389 ? -26.317 -1.124 4.686 1.00 90.12 389 SER A N 1
ATOM 3074 C CA . SER A 1 389 ? -27.548 -1.383 5.447 1.00 90.12 389 SER A CA 1
ATOM 3075 C C . SER A 1 389 ? -27.313 -2.332 6.627 1.00 90.12 389 SER A C 1
ATOM 3077 O O . SER A 1 389 ? -27.903 -2.163 7.696 1.00 90.12 389 SER A O 1
ATOM 3079 N N . THR A 1 390 ? -26.424 -3.315 6.455 1.00 89.50 390 THR A N 1
ATOM 3080 C CA . THR A 1 390 ? -26.026 -4.259 7.505 1.00 89.50 390 THR A CA 1
ATOM 3081 C C . THR A 1 390 ? -25.351 -3.529 8.662 1.00 89.50 390 THR A C 1
ATOM 3083 O O . THR A 1 390 ? -25.718 -3.739 9.819 1.00 89.50 390 THR A O 1
ATOM 3086 N N . LEU A 1 391 ? -24.410 -2.631 8.363 1.00 90.25 391 LEU A N 1
ATOM 3087 C CA . LEU A 1 391 ? -23.690 -1.854 9.370 1.00 90.25 391 LEU A CA 1
ATOM 3088 C C . LEU A 1 391 ? -24.580 -0.844 10.090 1.00 90.25 391 LEU A C 1
ATOM 3090 O O . LEU A 1 391 ? -24.468 -0.716 11.308 1.00 90.25 391 LEU A O 1
ATOM 3094 N N . ILE A 1 392 ? -25.518 -0.204 9.387 1.00 90.38 392 ILE A N 1
ATOM 3095 C CA . ILE A 1 392 ? -26.522 0.673 10.010 1.00 90.38 392 ILE A CA 1
ATOM 3096 C C . ILE A 1 392 ? -27.350 -0.114 11.035 1.00 90.38 392 ILE A C 1
ATOM 3098 O O . ILE A 1 392 ? -27.539 0.343 12.164 1.00 90.38 392 ILE A O 1
ATOM 3102 N N . ASN A 1 393 ? -27.806 -1.319 10.678 1.00 90.94 393 ASN A N 1
ATOM 3103 C CA . ASN A 1 393 ? -28.551 -2.175 11.601 1.00 90.94 393 ASN A CA 1
ATOM 3104 C C . ASN A 1 393 ? -27.687 -2.596 12.800 1.00 90.94 393 ASN A C 1
ATOM 3106 O O . ASN A 1 393 ? -28.144 -2.486 13.940 1.00 90.94 393 ASN A O 1
ATOM 3110 N N . LYS A 1 394 ? -26.427 -3.002 12.570 1.00 89.19 394 LYS A N 1
ATOM 3111 C CA . LYS A 1 394 ? -25.472 -3.330 13.645 1.00 89.19 394 LYS A CA 1
ATOM 3112 C C . LYS A 1 394 ? -25.248 -2.145 14.591 1.00 89.19 394 LYS A C 1
ATOM 3114 O O . LYS A 1 394 ? -25.287 -2.320 15.809 1.00 89.19 394 LYS A O 1
ATOM 3119 N N . GLU A 1 395 ? -25.042 -0.942 14.054 1.00 90.81 395 GLU A N 1
ATOM 3120 C CA . GLU A 1 395 ? -24.866 0.280 14.844 1.00 90.81 395 GLU A CA 1
ATOM 3121 C C . GLU A 1 395 ? -26.110 0.565 15.698 1.00 90.81 395 GLU A C 1
ATOM 3123 O O . GLU A 1 395 ? -25.997 0.786 16.907 1.00 90.81 395 GLU A O 1
ATOM 3128 N N . GLN A 1 396 ? -27.308 0.495 15.110 1.00 91.75 396 GLN A N 1
ATOM 3129 C CA . GLN A 1 396 ? -28.561 0.700 15.840 1.00 91.75 396 GLN A CA 1
ATOM 3130 C C . GLN A 1 396 ? -28.777 -0.340 16.947 1.00 91.75 396 GLN A C 1
ATOM 3132 O O . GLN A 1 396 ? -29.233 0.014 18.037 1.00 91.75 396 GLN A O 1
ATOM 3137 N N . GLU A 1 397 ? -28.473 -1.615 16.694 1.00 91.19 397 GLU A N 1
ATOM 3138 C CA . GLU A 1 397 ? -28.560 -2.674 17.704 1.00 91.19 397 GLU A CA 1
ATOM 3139 C C . GLU A 1 397 ? -27.591 -2.440 18.864 1.00 91.19 397 GLU A C 1
ATOM 3141 O O . GLU A 1 397 ? -27.984 -2.566 20.029 1.00 91.19 397 GLU A O 1
ATOM 3146 N N . LEU A 1 398 ? -26.350 -2.052 18.566 1.00 90.69 398 LEU A N 1
ATOM 3147 C CA . LEU A 1 398 ? -25.346 -1.718 19.572 1.00 90.69 398 LEU A CA 1
ATOM 3148 C C . LEU A 1 398 ? -25.774 -0.520 20.423 1.00 90.69 398 LEU A C 1
ATOM 3150 O O . LEU A 1 398 ? -25.725 -0.604 21.651 1.00 90.69 398 LEU A O 1
ATOM 3154 N N . ILE A 1 399 ? -26.260 0.559 19.800 1.00 91.62 399 ILE A N 1
ATOM 3155 C CA . ILE A 1 399 ? -26.779 1.733 20.516 1.00 91.62 399 ILE A CA 1
ATOM 3156 C C . ILE A 1 399 ? -27.938 1.326 21.430 1.00 91.62 399 ILE A C 1
ATOM 3158 O O . ILE A 1 399 ? -27.913 1.627 22.624 1.00 91.62 399 ILE A O 1
ATOM 3162 N N . LYS A 1 400 ? -28.925 0.579 20.913 1.00 91.56 400 LYS A N 1
ATOM 3163 C CA . LYS A 1 400 ? -30.057 0.081 21.715 1.00 91.56 400 LYS A CA 1
ATOM 3164 C C . LYS A 1 400 ? -29.586 -0.773 22.890 1.00 91.56 400 LYS A C 1
ATOM 3166 O O . LYS A 1 400 ? -30.148 -0.660 23.977 1.00 91.56 400 LYS A O 1
ATOM 3171 N N . LYS A 1 401 ? -28.568 -1.613 22.693 1.00 90.62 401 LYS A N 1
ATOM 3172 C CA . LYS A 1 401 ? -28.008 -2.471 23.743 1.00 90.62 401 LYS A CA 1
ATOM 3173 C C . LYS A 1 401 ? -27.296 -1.671 24.829 1.00 90.62 401 LYS A C 1
ATOM 3175 O O . LYS A 1 401 ? -27.440 -2.010 25.996 1.00 90.62 401 LYS A O 1
ATOM 3180 N N . ILE A 1 402 ? -26.567 -0.617 24.465 1.00 90.19 402 ILE A N 1
ATOM 3181 C CA . ILE A 1 402 ? -25.911 0.276 25.430 1.00 90.19 402 ILE A CA 1
ATOM 3182 C C . ILE A 1 402 ? -26.959 1.058 26.229 1.00 90.19 402 ILE A C 1
ATOM 3184 O O . ILE A 1 402 ? -26.891 1.090 27.455 1.00 90.19 402 ILE A O 1
ATOM 3188 N N . VAL A 1 403 ? -27.953 1.640 25.551 1.00 88.38 403 VAL A N 1
ATOM 3189 C CA . VAL A 1 403 ? -29.004 2.454 26.187 1.00 88.38 403 VAL A CA 1
ATOM 3190 C C . VAL A 1 403 ? -29.885 1.617 27.120 1.00 88.38 403 VAL A C 1
ATOM 3192 O O . VAL A 1 403 ? -30.208 2.057 28.221 1.00 88.38 403 VAL A O 1
ATOM 3195 N N . ASN A 1 404 ? -30.247 0.398 26.711 1.00 88.94 404 ASN A N 1
ATOM 3196 C CA . ASN A 1 404 ? -31.101 -0.500 27.495 1.00 88.94 404 ASN A CA 1
ATOM 3197 C C . ASN A 1 404 ? -30.313 -1.446 28.414 1.00 88.94 404 ASN A C 1
ATOM 3199 O O . ASN A 1 404 ? -30.891 -2.396 28.944 1.00 88.94 404 ASN A O 1
ATOM 3203 N N . PHE A 1 405 ? -29.007 -1.227 28.583 1.00 87.62 405 PHE A N 1
ATOM 3204 C CA . PHE A 1 405 ? -28.148 -2.124 29.345 1.00 87.62 405 PHE A CA 1
ATOM 3205 C C . PHE A 1 405 ? -28.624 -2.246 30.796 1.00 87.62 405 PHE A C 1
ATOM 3207 O O . PHE A 1 405 ? -28.814 -1.237 31.484 1.00 87.62 405 PHE A O 1
ATOM 3214 N N . THR A 1 406 ? -28.776 -3.477 31.293 1.00 81.38 406 THR A N 1
ATOM 3215 C CA . THR A 1 406 ? -29.290 -3.727 32.640 1.00 81.38 406 THR A CA 1
ATOM 3216 C C . THR A 1 406 ? -28.287 -3.241 33.683 1.00 81.38 406 THR A C 1
ATOM 3218 O O . THR A 1 406 ? -27.207 -3.824 33.828 1.00 81.38 406 THR A O 1
ATOM 3221 N N . PRO A 1 407 ? -28.624 -2.219 34.486 1.00 73.81 407 PRO A N 1
ATOM 3222 C CA . PRO A 1 407 ? -27.693 -1.734 35.477 1.00 73.81 407 PRO A CA 1
ATOM 3223 C C . PRO A 1 407 ? -27.589 -2.685 36.671 1.00 73.81 407 PRO A C 1
ATOM 3225 O O . PRO A 1 407 ? -28.537 -3.383 37.053 1.00 73.81 407 PRO A O 1
ATOM 3228 N N . GLN A 1 408 ? -26.419 -2.699 37.305 1.00 71.12 408 GLN A N 1
ATOM 3229 C CA . GLN A 1 408 ? -26.175 -3.535 38.472 1.00 71.12 408 GLN A CA 1
ATOM 3230 C C . GLN A 1 408 ? -27.046 -3.068 39.655 1.00 71.12 408 GLN A C 1
ATOM 3232 O O . GLN A 1 408 ? -26.870 -1.977 40.189 1.00 71.12 408 GLN A O 1
ATOM 3237 N N . LYS A 1 409 ? -27.982 -3.917 40.111 1.00 60.31 409 LYS A N 1
ATOM 3238 C CA . LYS A 1 409 ? -28.974 -3.565 41.156 1.00 60.31 409 LYS A CA 1
ATOM 3239 C C . LYS A 1 409 ? -28.378 -3.232 42.535 1.00 60.31 409 LYS A C 1
ATOM 3241 O O . LYS A 1 409 ? -29.043 -2.587 43.339 1.00 60.31 409 LYS A O 1
ATOM 3246 N N . LYS A 1 410 ? -27.159 -3.692 42.835 1.00 58.12 410 LYS A N 1
ATOM 3247 C CA . LYS A 1 410 ? -26.404 -3.358 44.054 1.00 58.12 410 LYS A CA 1
ATOM 3248 C C . LYS A 1 410 ? -25.053 -2.787 43.633 1.00 58.12 410 LYS A C 1
ATOM 3250 O O . LYS A 1 410 ? -24.151 -3.574 43.359 1.00 58.12 410 LYS A O 1
ATOM 3255 N N . GLY A 1 411 ? -24.935 -1.460 43.582 1.00 54.06 411 GLY A N 1
ATOM 3256 C CA . GLY A 1 411 ? -23.655 -0.791 43.338 1.00 54.06 411 GLY A CA 1
ATOM 3257 C C . GLY A 1 411 ? -22.603 -1.145 44.396 1.00 54.06 411 GLY A C 1
ATOM 3258 O O . GLY A 1 411 ? -22.934 -1.671 45.467 1.00 54.06 411 GLY A O 1
ATOM 3259 N N . LEU A 1 412 ? -21.335 -0.872 44.081 1.00 61.94 412 LEU A N 1
ATOM 3260 C CA . LEU A 1 412 ? -20.251 -0.841 45.067 1.00 61.94 412 LEU A CA 1
ATOM 3261 C C . LEU A 1 412 ? -20.615 0.148 46.188 1.00 61.94 412 LEU A C 1
ATOM 3263 O O . LEU A 1 412 ? -21.354 1.106 45.949 1.00 61.94 412 LEU A O 1
ATOM 3267 N N . GLU A 1 413 ? -20.152 -0.087 47.415 1.00 60.81 413 GLU A N 1
ATOM 3268 C CA . GLU A 1 413 ? -20.383 0.861 48.512 1.00 60.81 413 GLU A CA 1
ATOM 3269 C C . GLU A 1 413 ? -19.547 2.123 48.308 1.00 60.81 413 GLU A C 1
ATOM 3271 O O . GLU A 1 413 ? -18.373 2.053 47.944 1.00 60.81 413 GLU A O 1
ATOM 3276 N N . ARG A 1 414 ? -20.165 3.294 48.505 1.00 63.72 414 ARG A N 1
ATOM 3277 C CA . ARG A 1 414 ? -19.502 4.581 48.289 1.00 63.72 414 ARG A CA 1
ATOM 3278 C C . ARG A 1 414 ? -18.526 4.886 49.408 1.00 63.72 414 ARG A C 1
ATOM 3280 O O . ARG A 1 414 ? -18.940 5.309 50.476 1.00 63.72 414 ARG A O 1
ATOM 3287 N N . ASN A 1 415 ? -17.237 4.711 49.126 1.00 68.81 415 ASN A N 1
ATOM 3288 C CA . ASN A 1 415 ? -16.150 5.030 50.043 1.00 68.81 415 ASN A CA 1
ATOM 3289 C C . ASN A 1 415 ? -15.139 5.957 49.354 1.00 68.81 415 ASN A C 1
ATOM 3291 O O . ASN A 1 415 ? -14.186 5.499 48.723 1.00 68.81 415 ASN A O 1
ATOM 3295 N N . THR A 1 416 ? -15.383 7.265 49.402 1.00 64.81 416 THR A N 1
ATOM 3296 C CA . THR A 1 416 ? -14.498 8.275 48.793 1.00 64.81 416 THR A CA 1
ATOM 3297 C C . THR A 1 416 ? -13.112 8.284 49.436 1.00 64.81 416 THR A C 1
ATOM 3299 O O . THR A 1 416 ? -12.116 8.416 48.731 1.00 64.81 416 THR A O 1
ATOM 3302 N N . ASP A 1 417 ? -13.038 8.012 50.739 1.00 66.19 417 ASP A N 1
ATOM 3303 C CA . ASP A 1 417 ? -11.791 8.023 51.513 1.00 66.19 417 ASP A CA 1
ATOM 3304 C C . ASP A 1 417 ? -10.824 6.913 51.082 1.00 66.19 417 ASP A C 1
ATOM 3306 O O . ASP A 1 417 ? -9.608 7.052 51.214 1.00 66.19 417 ASP A O 1
ATOM 3310 N N . LYS A 1 418 ? -11.346 5.806 50.536 1.00 73.94 418 LYS A N 1
ATOM 3311 C CA . LYS A 1 418 ? -10.538 4.723 49.959 1.00 73.94 418 LYS A CA 1
ATOM 3312 C C . LYS A 1 418 ? -9.865 5.149 48.648 1.00 73.94 418 LYS A C 1
ATOM 3314 O O . LYS A 1 418 ? -8.731 4.746 48.430 1.00 73.94 418 LYS A O 1
ATOM 3319 N N . VAL A 1 419 ? -10.498 5.979 47.806 1.00 70.88 419 VAL A N 1
ATOM 3320 C CA . VAL A 1 419 ? -9.884 6.448 46.539 1.00 70.88 419 VAL A CA 1
ATOM 3321 C C . VAL A 1 419 ? -8.762 7.445 46.807 1.00 70.88 419 VAL A C 1
ATOM 3323 O O . VAL A 1 419 ? -7.694 7.330 46.214 1.00 70.88 419 VAL A O 1
ATOM 3326 N N . CYS A 1 420 ? -8.976 8.378 47.738 1.00 69.69 420 CYS A N 1
ATOM 3327 C CA . CYS A 1 420 ? -7.984 9.393 48.105 1.00 69.69 420 CYS A CA 1
ATOM 3328 C C . CYS A 1 420 ? -6.693 8.801 48.693 1.00 69.69 420 CYS A C 1
ATOM 3330 O O . CYS A 1 420 ? -5.664 9.458 48.682 1.00 69.69 420 CYS A O 1
ATOM 3332 N N . LYS A 1 421 ? -6.728 7.555 49.188 1.00 76.56 421 LYS A N 1
ATOM 3333 C CA . LYS A 1 421 ? -5.540 6.824 49.662 1.00 76.56 421 LYS A CA 1
ATOM 3334 C C . LYS A 1 421 ? -4.767 6.102 48.552 1.00 76.56 421 LYS A C 1
ATOM 3336 O O . LYS A 1 421 ? -3.676 5.610 48.819 1.00 76.56 421 LYS A O 1
ATOM 3341 N N . LEU A 1 422 ? -5.343 5.970 47.355 1.00 74.56 422 LEU A N 1
ATOM 3342 C CA . LEU A 1 422 ? -4.793 5.161 46.258 1.00 74.56 422 LEU A CA 1
ATOM 3343 C C . LEU A 1 422 ? -4.071 5.987 45.185 1.00 74.56 422 LEU A C 1
ATOM 3345 O O . LEU A 1 422 ? -3.279 5.431 44.433 1.00 74.56 422 LEU A O 1
ATOM 3349 N N . THR A 1 423 ? -4.364 7.280 45.070 1.00 76.94 423 THR A N 1
ATOM 3350 C CA . THR A 1 423 ? -3.750 8.182 44.086 1.00 76.94 423 THR A CA 1
ATOM 3351 C C . THR A 1 423 ? -3.861 9.618 44.578 1.00 76.94 423 THR A C 1
ATOM 3353 O O . THR A 1 423 ? -4.887 9.985 45.148 1.00 76.94 423 THR A O 1
ATOM 3356 N N . ASP A 1 424 ? -2.841 10.434 44.313 1.00 79.69 424 ASP A N 1
ATOM 3357 C CA . ASP A 1 424 ? -2.852 11.877 44.590 1.00 79.69 424 ASP A CA 1
ATOM 3358 C C . ASP A 1 424 ? -3.461 12.688 43.428 1.00 79.69 424 ASP A C 1
ATOM 3360 O O . ASP A 1 424 ? -3.703 13.888 43.553 1.00 79.69 424 ASP A O 1
ATOM 3364 N N . ASN A 1 425 ? -3.733 12.053 42.281 1.00 81.94 425 ASN A N 1
ATOM 3365 C CA . ASN A 1 425 ? -4.306 12.723 41.121 1.00 81.94 425 ASN A CA 1
ATOM 3366 C C . ASN A 1 425 ? -5.825 12.902 41.291 1.00 81.94 425 ASN A C 1
ATOM 3368 O O . ASN A 1 425 ? -6.608 11.969 41.092 1.00 81.94 425 ASN A O 1
ATOM 3372 N N . GLU A 1 426 ? -6.255 14.129 41.593 1.00 82.56 426 GLU A N 1
ATOM 3373 C CA . GLU A 1 426 ? -7.671 14.488 41.775 1.00 82.56 426 GLU A CA 1
ATOM 3374 C C . GLU A 1 426 ? -8.562 14.124 40.573 1.00 82.56 426 GLU A C 1
ATOM 3376 O O . GLU A 1 426 ? -9.726 13.746 40.745 1.00 82.56 426 GLU A O 1
ATOM 3381 N N . SER A 1 427 ? -8.028 14.198 39.348 1.00 85.31 427 SER A N 1
ATOM 3382 C CA . SER A 1 427 ? -8.758 13.840 38.129 1.00 85.31 427 SER A CA 1
ATOM 3383 C C . SER A 1 427 ? -9.063 12.340 38.088 1.00 85.31 427 SER A C 1
ATOM 3385 O O . SER A 1 427 ? -10.211 11.943 37.855 1.00 85.31 427 SER A O 1
ATOM 3387 N N . ILE A 1 428 ? -8.072 11.505 38.426 1.00 84.75 428 ILE A N 1
ATOM 3388 C CA . ILE A 1 428 ? -8.241 10.051 38.565 1.00 84.75 428 ILE A CA 1
ATOM 3389 C C . ILE A 1 428 ? -9.210 9.743 39.710 1.00 84.75 428 ILE A C 1
ATOM 3391 O O . ILE A 1 428 ? -10.151 8.969 39.512 1.00 84.75 428 ILE A O 1
ATOM 3395 N N . GLN A 1 429 ? -9.053 10.382 40.876 1.00 83.44 429 GLN A N 1
ATOM 3396 C CA . GLN A 1 429 ? -9.945 10.165 42.020 1.00 83.44 429 GLN A CA 1
ATOM 3397 C C . GLN A 1 429 ? -11.413 10.415 41.647 1.00 83.44 429 GLN A C 1
ATOM 3399 O O . GLN A 1 429 ? -12.296 9.587 41.917 1.00 83.44 429 GLN A O 1
ATOM 3404 N N . LYS A 1 430 ? -11.677 11.547 40.985 1.00 85.12 430 LYS A N 1
ATOM 3405 C CA . LYS A 1 430 ? -13.015 11.949 40.547 1.00 85.12 430 LYS A CA 1
ATOM 3406 C C . LYS A 1 430 ? -13.577 10.981 39.511 1.00 85.12 430 LYS A C 1
ATOM 3408 O O . LYS A 1 430 ? -14.708 10.521 39.683 1.00 85.12 430 LYS A O 1
ATOM 3413 N N . ALA A 1 431 ? -12.809 10.641 38.476 1.00 87.50 431 ALA A N 1
ATOM 3414 C CA . ALA A 1 431 ? -13.263 9.755 37.410 1.00 87.50 431 ALA A CA 1
ATOM 3415 C C . ALA A 1 431 ? -13.554 8.335 37.917 1.00 87.50 431 ALA A C 1
ATOM 3417 O O . ALA A 1 431 ? -14.620 7.797 37.621 1.00 87.50 431 ALA A O 1
ATOM 3418 N N . VAL A 1 432 ? -12.669 7.753 38.735 1.00 86.25 432 VAL A N 1
ATOM 3419 C CA . VAL A 1 432 ? -12.846 6.405 39.307 1.00 86.25 432 VAL A CA 1
ATOM 3420 C C . VAL A 1 432 ? -14.075 6.348 40.211 1.00 86.25 432 VAL A C 1
ATOM 3422 O O . VAL A 1 432 ? -14.920 5.463 40.053 1.00 86.25 432 VAL A O 1
ATOM 3425 N N . THR A 1 433 ? -14.220 7.327 41.109 1.00 83.94 433 THR A N 1
ATOM 3426 C CA . THR A 1 433 ? -15.388 7.436 41.993 1.00 83.94 433 THR A CA 1
ATOM 3427 C C . THR A 1 433 ? -16.668 7.529 41.164 1.00 83.94 433 THR A C 1
ATOM 3429 O O . THR A 1 433 ? -17.597 6.741 41.336 1.00 83.94 433 THR A O 1
ATOM 3432 N N . GLN A 1 434 ? -16.733 8.472 40.224 1.00 86.00 434 GLN A N 1
ATOM 3433 C CA . GLN A 1 434 ? -17.944 8.689 39.438 1.00 86.00 434 GLN A CA 1
ATOM 3434 C C . GLN A 1 434 ? -18.277 7.490 38.542 1.00 86.00 434 GLN A C 1
ATOM 3436 O O . GLN A 1 434 ? -19.442 7.094 38.481 1.00 86.00 434 GLN A O 1
ATOM 3441 N N . ALA A 1 435 ? -17.277 6.863 37.918 1.00 86.19 435 ALA A N 1
ATOM 3442 C CA . ALA A 1 435 ? -17.460 5.678 37.092 1.00 86.19 435 ALA A CA 1
ATOM 3443 C C . ALA A 1 435 ? -18.015 4.503 37.901 1.00 86.19 435 ALA A C 1
ATOM 3445 O O . ALA A 1 435 ? -19.024 3.920 37.503 1.00 86.19 435 ALA A O 1
ATOM 3446 N N . LEU A 1 436 ? -17.434 4.185 39.062 1.00 80.56 436 LEU A N 1
ATOM 3447 C CA . LEU A 1 436 ? -17.842 3.032 39.874 1.00 80.56 436 LEU A CA 1
ATOM 3448 C C . LEU A 1 436 ? -19.192 3.235 40.578 1.00 80.56 436 LEU A C 1
ATOM 3450 O O . LEU A 1 436 ? -19.958 2.273 40.670 1.00 80.56 436 LEU A O 1
ATOM 3454 N N . PHE A 1 437 ? -19.555 4.468 40.951 1.00 79.12 437 PHE A N 1
ATOM 3455 C CA . PHE A 1 437 ? -20.856 4.781 41.573 1.00 79.12 437 PHE A CA 1
ATOM 3456 C C . PHE A 1 437 ? -21.976 5.139 40.610 1.00 79.12 437 PHE A C 1
ATOM 3458 O O . PHE A 1 437 ? -23.124 5.261 41.043 1.00 79.12 437 PHE A O 1
ATOM 3465 N N . ASN A 1 438 ? -21.682 5.299 39.320 1.00 83.19 438 ASN A N 1
ATOM 3466 C CA . ASN A 1 438 ? -22.734 5.537 38.346 1.00 83.19 438 ASN A CA 1
ATOM 3467 C C . ASN A 1 438 ? -23.771 4.399 38.383 1.00 83.19 438 ASN A C 1
ATOM 3469 O O . ASN A 1 438 ? -23.413 3.221 38.469 1.00 83.19 438 ASN A O 1
ATOM 3473 N N . LYS A 1 439 ? -25.051 4.769 38.317 1.00 80.62 439 LYS A N 1
ATOM 3474 C CA . LYS A 1 439 ? -26.158 3.823 38.207 1.00 80.62 439 LYS A CA 1
ATOM 3475 C C . LYS A 1 439 ? -26.161 3.104 36.864 1.00 80.62 439 LYS A C 1
ATOM 3477 O O . LYS A 1 439 ? -26.663 1.995 36.830 1.00 80.62 439 LYS A O 1
ATOM 3482 N N . GLU A 1 440 ? -25.618 3.699 35.803 1.00 84.06 440 GLU A N 1
ATOM 3483 C CA . GLU A 1 440 ? -25.479 3.070 34.486 1.00 84.06 440 GLU A CA 1
ATOM 3484 C C . GLU A 1 440 ? -24.559 1.841 34.546 1.00 84.06 440 GLU A C 1
ATOM 3486 O O . GLU A 1 440 ? -23.537 1.831 35.242 1.00 84.06 440 GLU A O 1
ATOM 3491 N N . GLY A 1 441 ? -24.942 0.785 33.821 1.00 84.06 441 GLY A N 1
ATOM 3492 C CA . GLY A 1 441 ? -24.181 -0.464 33.772 1.00 84.06 441 GLY A CA 1
ATOM 3493 C C . GLY A 1 441 ? -22.954 -0.404 32.861 1.00 84.06 441 GLY A C 1
ATOM 3494 O O . GLY A 1 441 ? -22.016 -1.162 33.085 1.00 84.06 441 GLY A O 1
ATOM 3495 N N . VAL A 1 442 ? -22.919 0.526 31.904 1.00 91.19 442 VAL A N 1
ATOM 3496 C CA . VAL A 1 442 ? -21.769 0.783 31.026 1.00 91.19 442 VAL A CA 1
ATOM 3497 C C . VAL A 1 442 ? -21.357 2.239 31.200 1.00 91.19 442 VAL A C 1
ATOM 3499 O O . VAL A 1 442 ? -22.191 3.133 31.105 1.00 91.19 442 VAL A O 1
ATOM 3502 N N . VAL A 1 443 ? -20.077 2.487 31.459 1.00 92.25 443 VAL A N 1
ATOM 3503 C CA . VAL A 1 443 ? -19.519 3.840 31.580 1.00 92.25 443 VAL A CA 1
ATOM 3504 C C . VAL A 1 443 ? -18.216 3.954 30.805 1.00 92.25 443 VAL A C 1
ATOM 3506 O O . VAL A 1 443 ? -17.499 2.967 30.634 1.00 92.25 443 VAL A O 1
ATOM 3509 N N . ARG A 1 444 ? -17.887 5.169 30.366 1.00 93.44 444 ARG A N 1
ATOM 3510 C CA . ARG A 1 444 ? -16.649 5.470 29.643 1.00 93.44 444 ARG A CA 1
ATOM 3511 C C . ARG A 1 444 ? -15.733 6.376 30.464 1.00 93.44 444 ARG A C 1
ATOM 3513 O O . ARG A 1 444 ? -16.192 7.376 31.013 1.00 93.44 444 ARG A O 1
ATOM 3520 N N . ILE A 1 445 ? -14.439 6.069 30.494 1.00 92.06 445 ILE A N 1
ATOM 3521 C CA . ILE A 1 445 ? -13.388 6.950 31.014 1.00 92.06 445 ILE A CA 1
ATOM 3522 C C . ILE A 1 445 ? -12.441 7.304 29.863 1.00 92.06 445 ILE A C 1
ATOM 3524 O O . ILE A 1 445 ? -11.828 6.415 29.274 1.00 92.06 445 ILE A O 1
ATOM 3528 N N . LYS A 1 446 ? -12.324 8.595 29.544 1.00 89.50 446 LYS A N 1
ATOM 3529 C CA . LYS A 1 446 ? -11.393 9.127 28.541 1.00 89.50 446 LYS A CA 1
ATOM 3530 C C . LYS A 1 446 ? -10.141 9.665 29.219 1.00 89.50 446 LYS A C 1
ATOM 3532 O O . LYS A 1 446 ? -10.248 10.474 30.134 1.00 89.50 446 LYS A O 1
ATOM 3537 N N . GLN A 1 447 ? -8.977 9.257 28.738 1.00 85.69 447 GLN A N 1
ATOM 3538 C CA . GLN A 1 447 ? -7.664 9.661 29.247 1.00 85.69 447 GLN A CA 1
ATOM 3539 C C . GLN A 1 447 ? -6.833 10.282 28.122 1.00 85.69 447 GLN A C 1
ATOM 3541 O O . GLN A 1 447 ? -6.890 9.834 26.970 1.00 85.69 447 GLN A O 1
ATOM 3546 N N . GLN A 1 448 ? -6.082 11.336 28.446 1.00 74.56 448 GLN A N 1
ATOM 3547 C CA . GLN A 1 448 ? -5.269 12.045 27.457 1.00 74.56 448 GLN A CA 1
ATOM 3548 C C . GLN A 1 448 ? -3.908 11.378 27.228 1.00 74.56 448 GLN A C 1
ATOM 3550 O O . GLN A 1 448 ? -3.425 11.392 26.096 1.00 74.56 448 GLN A O 1
ATOM 3555 N N . SER A 1 449 ? -3.304 10.772 28.252 1.00 69.19 449 SER A N 1
ATOM 3556 C CA . SER A 1 449 ? -2.031 10.060 28.135 1.00 69.19 449 SER A CA 1
ATOM 3557 C C . SER A 1 449 ? -2.179 8.668 27.512 1.00 69.19 449 SER A C 1
ATOM 3559 O O . SER A 1 449 ? -3.235 8.033 27.528 1.00 69.19 449 SER A O 1
ATOM 3561 N N . ALA A 1 450 ? -1.068 8.158 26.978 1.00 59.97 450 ALA A N 1
ATOM 3562 C CA . ALA A 1 450 ? -0.944 6.772 26.537 1.00 59.97 450 ALA A CA 1
ATOM 3563 C C . ALA A 1 450 ? -0.632 5.792 27.693 1.00 59.97 450 ALA A C 1
ATOM 3565 O O . ALA A 1 450 ? -0.777 4.580 27.519 1.00 59.97 450 ALA A O 1
ATOM 3566 N N . THR A 1 451 ? -0.196 6.284 28.863 1.00 61.16 451 THR A N 1
ATOM 3567 C CA . THR A 1 451 ? 0.243 5.459 30.005 1.00 61.16 451 THR A CA 1
ATOM 3568 C C . THR A 1 451 ? -0.806 5.406 31.118 1.00 61.16 451 THR A C 1
ATOM 3570 O O . THR A 1 451 ? -0.851 6.278 31.977 1.00 61.16 451 THR A O 1
ATOM 3573 N N . SER A 1 452 ? -1.596 4.334 31.151 1.00 64.50 452 SER A N 1
ATOM 3574 C CA . SER A 1 452 ? -2.796 4.204 32.006 1.00 64.50 452 SER A CA 1
ATOM 3575 C C . SER A 1 452 ? -2.578 3.511 33.348 1.00 64.50 452 SER A C 1
ATOM 3577 O O . SER A 1 452 ? -3.530 3.043 33.970 1.00 64.50 452 SER A O 1
ATOM 3579 N N . ARG A 1 453 ? -1.325 3.367 33.783 1.00 72.12 453 ARG A N 1
ATOM 3580 C CA . ARG A 1 453 ? -0.981 2.470 34.891 1.00 72.12 453 ARG A CA 1
ATOM 3581 C C . ARG A 1 453 ? -1.623 2.884 36.213 1.00 72.12 453 ARG A C 1
ATOM 3583 O O . ARG A 1 453 ? -2.191 2.034 36.889 1.00 72.12 453 ARG A O 1
ATOM 3590 N N . GLU A 1 454 ? -1.549 4.170 36.549 1.00 75.75 454 GLU A N 1
ATOM 3591 C CA . GLU A 1 454 ? -2.110 4.706 37.791 1.00 75.75 454 GLU A CA 1
ATOM 3592 C C . GLU A 1 454 ? -3.635 4.528 37.821 1.00 75.75 454 GLU A C 1
ATOM 3594 O O . GLU A 1 454 ? -4.149 3.849 38.705 1.00 75.75 454 GLU A O 1
ATOM 3599 N N . LEU A 1 455 ? -4.340 4.986 36.779 1.00 81.06 455 LEU A N 1
ATOM 3600 C CA . LEU A 1 455 ? -5.793 4.829 36.636 1.00 81.06 455 LEU A CA 1
ATOM 3601 C C . LEU A 1 455 ? -6.248 3.363 36.748 1.00 81.06 455 LEU A C 1
ATOM 3603 O O . LEU A 1 455 ? -7.191 3.058 37.481 1.00 81.06 455 LEU A O 1
ATOM 3607 N N . LEU A 1 456 ? -5.578 2.451 36.037 1.00 78.81 456 LEU A N 1
ATOM 3608 C CA . LEU A 1 456 ? -5.883 1.021 36.081 1.00 78.81 456 LEU A CA 1
ATOM 3609 C C . LEU A 1 456 ? -5.657 0.439 37.478 1.00 78.81 456 LEU A C 1
ATOM 3611 O O . LEU A 1 456 ? -6.528 -0.272 37.977 1.00 78.81 456 LEU A O 1
ATOM 3615 N N . SER A 1 457 ? -4.537 0.769 38.131 1.00 76.44 457 SER A N 1
ATOM 3616 C CA . SER A 1 457 ? -4.270 0.314 39.501 1.00 76.44 457 SER A CA 1
ATOM 3617 C C . SER A 1 457 ? -5.325 0.815 40.488 1.00 76.44 457 SER A C 1
ATOM 3619 O O . SER A 1 457 ? -5.875 0.014 41.242 1.00 76.44 457 SER A O 1
ATOM 3621 N N . THR A 1 458 ? -5.712 2.093 40.409 1.00 79.19 458 THR A N 1
ATOM 3622 C CA . THR A 1 458 ? -6.757 2.666 41.263 1.00 79.19 458 THR A CA 1
ATOM 3623 C C . THR A 1 458 ? -8.108 1.984 41.033 1.00 79.19 458 THR A C 1
ATOM 3625 O O . THR A 1 458 ? -8.806 1.681 41.999 1.00 79.19 458 THR A O 1
ATOM 3628 N N . LEU A 1 459 ? -8.481 1.684 39.781 1.00 80.62 459 LEU A N 1
ATOM 3629 C CA . LEU A 1 459 ? -9.719 0.955 39.470 1.00 80.62 459 LEU A CA 1
ATOM 3630 C C . LEU A 1 459 ? -9.726 -0.456 40.075 1.00 80.62 459 LEU A C 1
ATOM 3632 O O . LEU A 1 459 ? -10.740 -0.869 40.643 1.00 80.62 459 LEU A O 1
ATOM 3636 N N . ILE A 1 460 ? -8.614 -1.187 39.977 1.00 76.62 460 ILE A N 1
ATOM 3637 C CA . ILE A 1 460 ? -8.473 -2.550 40.518 1.00 76.62 460 ILE A CA 1
ATOM 3638 C C . ILE A 1 460 ? -8.534 -2.528 42.045 1.00 76.62 460 ILE A C 1
ATOM 3640 O O . ILE A 1 460 ? -9.307 -3.272 42.648 1.00 76.62 460 ILE A O 1
ATOM 3644 N N . ASP A 1 461 ? -7.759 -1.647 42.675 1.00 74.94 461 ASP A N 1
ATOM 3645 C CA . ASP A 1 461 ? -7.664 -1.572 44.133 1.00 74.94 461 ASP A CA 1
ATOM 3646 C C . ASP A 1 461 ? -8.952 -1.055 44.774 1.00 74.94 461 ASP A C 1
ATOM 3648 O O . ASP A 1 461 ? -9.337 -1.472 45.870 1.00 74.94 461 ASP A O 1
ATOM 3652 N N . TYR A 1 462 ? -9.680 -0.189 44.076 1.00 75.62 462 TYR A N 1
ATOM 3653 C CA . TYR A 1 462 ? -10.984 0.237 44.550 1.00 75.62 462 TYR A CA 1
ATOM 3654 C C . TYR A 1 462 ? -12.029 -0.869 44.441 1.00 75.62 462 TYR A C 1
ATOM 3656 O O . TYR A 1 462 ? -12.827 -1.081 45.357 1.00 75.62 462 TYR A O 1
ATOM 3664 N N . SER A 1 463 ? -12.013 -1.596 43.324 1.00 70.38 463 SER A N 1
ATOM 3665 C CA . SER A 1 463 ? -13.005 -2.624 43.027 1.00 70.38 463 SER A CA 1
ATOM 3666 C C . SER A 1 463 ? -12.804 -3.929 43.801 1.00 70.38 463 SER A C 1
ATOM 3668 O O . SER A 1 463 ? -13.603 -4.838 43.596 1.00 70.38 463 SER A O 1
ATOM 3670 N N . GLN A 1 464 ? -11.843 -4.014 44.735 1.00 68.19 464 GLN A N 1
ATOM 3671 C CA . GLN A 1 464 ? -11.585 -5.179 45.606 1.00 68.19 464 GLN A CA 1
ATOM 3672 C C . GLN A 1 464 ? -12.824 -5.717 46.338 1.00 68.19 464 GLN A C 1
ATOM 3674 O O . GLN A 1 464 ? -12.904 -6.911 46.613 1.00 68.19 464 GLN A O 1
ATOM 3679 N N . ASP A 1 465 ? -13.807 -4.857 46.618 1.00 63.00 465 ASP A N 1
ATOM 3680 C CA . ASP A 1 465 ? -15.063 -5.243 47.280 1.00 63.00 465 ASP A CA 1
ATOM 3681 C C . ASP A 1 465 ? -16.043 -5.957 46.315 1.00 63.00 465 ASP A C 1
ATOM 3683 O O . ASP A 1 465 ? -17.107 -6.453 46.710 1.00 63.00 465 ASP A O 1
ATOM 3687 N N . SER A 1 466 ? -15.698 -6.011 45.024 1.00 63.75 466 SER A N 1
ATOM 3688 C CA . SER A 1 466 ? -16.364 -6.825 44.005 1.00 63.75 466 SER A CA 1
ATOM 3689 C C . SER A 1 466 ? -15.940 -8.279 44.160 1.00 63.75 466 SER A C 1
ATOM 3691 O O . SER A 1 466 ? -14.771 -8.584 44.370 1.00 63.75 466 SER A O 1
ATOM 3693 N N . LYS A 1 467 ? -16.879 -9.210 43.966 1.00 63.97 467 LYS A N 1
ATOM 3694 C CA . LYS A 1 467 ? -16.553 -10.644 44.007 1.00 63.97 467 LYS A CA 1
ATOM 3695 C C . LYS A 1 467 ? -15.625 -11.060 42.867 1.00 63.97 467 LYS A C 1
ATOM 3697 O O . LYS A 1 467 ? -14.932 -12.065 42.991 1.00 63.97 467 LYS A O 1
ATOM 3702 N N . LYS A 1 468 ? -15.655 -10.324 41.750 1.00 73.44 468 LYS A N 1
ATOM 3703 C CA . LYS A 1 468 ? -14.899 -10.652 40.546 1.00 73.44 468 LYS A CA 1
ATOM 3704 C C . LYS A 1 468 ? -14.555 -9.401 39.744 1.00 73.44 468 LYS A C 1
ATOM 3706 O O . LYS A 1 468 ? -15.444 -8.637 39.376 1.00 73.44 468 LYS A O 1
ATOM 3711 N N . ILE A 1 469 ? -13.274 -9.217 39.456 1.00 77.31 469 ILE A N 1
ATOM 3712 C CA . ILE A 1 469 ? -12.761 -8.155 38.587 1.00 77.31 469 ILE A CA 1
ATOM 3713 C C . ILE A 1 469 ? -12.067 -8.845 37.420 1.00 77.31 469 ILE A C 1
ATOM 3715 O O . ILE A 1 469 ? -11.318 -9.801 37.632 1.00 77.31 469 ILE A O 1
ATOM 3719 N N . ARG A 1 470 ? -12.319 -8.383 36.196 1.00 83.00 470 ARG A N 1
ATOM 3720 C CA . ARG A 1 470 ? -11.588 -8.834 35.008 1.00 83.00 470 ARG A CA 1
ATOM 3721 C C . ARG A 1 470 ? -11.122 -7.642 34.207 1.00 83.00 470 ARG A C 1
ATOM 3723 O O . ARG A 1 470 ? -11.878 -6.684 34.028 1.00 83.00 470 ARG A O 1
ATOM 3730 N N . ILE A 1 471 ? -9.907 -7.749 33.689 1.00 85.81 471 ILE A N 1
ATOM 3731 C CA . ILE A 1 471 ? -9.353 -6.752 32.789 1.00 85.81 471 ILE A CA 1
ATOM 3732 C C . ILE A 1 471 ? -9.266 -7.356 31.398 1.00 85.81 471 ILE A C 1
ATOM 3734 O O . ILE A 1 471 ? -8.683 -8.421 31.198 1.00 85.81 471 ILE A O 1
ATOM 3738 N N . LEU A 1 472 ? -9.883 -6.670 30.448 1.00 89.62 472 LEU A N 1
ATOM 3739 C CA . LEU A 1 472 ? -9.998 -7.084 29.066 1.00 89.62 472 LEU A CA 1
ATOM 3740 C C . LEU A 1 472 ? -9.150 -6.151 28.205 1.00 89.62 472 LEU A C 1
ATOM 3742 O O . LEU A 1 472 ? -9.342 -4.937 28.218 1.00 89.62 472 LEU A O 1
ATOM 3746 N N . CYS A 1 473 ? -8.218 -6.724 27.453 1.00 88.50 473 CYS A N 1
ATOM 3747 C CA . CYS A 1 473 ? -7.358 -5.994 26.526 1.00 88.50 473 CYS A CA 1
ATOM 3748 C C . CYS A 1 473 ? -7.705 -6.353 25.069 1.00 88.50 473 CYS A C 1
ATOM 3750 O O . CYS A 1 473 ? -8.100 -7.493 24.796 1.00 88.50 473 CYS A O 1
ATOM 3752 N N . PRO A 1 474 ? -7.500 -5.443 24.101 1.00 86.38 474 PRO A N 1
ATOM 3753 C CA . PRO A 1 474 ? -7.832 -5.704 22.700 1.00 86.38 474 PRO A CA 1
ATOM 3754 C C . PRO A 1 474 ? -6.869 -6.702 22.043 1.00 86.38 474 PRO A C 1
ATOM 3756 O O . PRO A 1 474 ? -7.241 -7.399 21.109 1.00 86.38 474 PRO A O 1
ATOM 3759 N N . SER A 1 475 ? -5.624 -6.806 22.527 1.00 85.12 475 SER A N 1
ATOM 3760 C CA . SER A 1 475 ? -4.603 -7.671 21.930 1.00 85.12 475 SER A CA 1
ATOM 3761 C C . SER A 1 475 ? -3.862 -8.515 22.964 1.00 85.12 475 SER A C 1
ATOM 3763 O O . SER A 1 475 ? -3.699 -8.119 24.122 1.00 85.12 475 SER A O 1
ATOM 3765 N N . ALA A 1 476 ? -3.350 -9.670 22.525 1.00 84.19 476 ALA A N 1
ATOM 3766 C CA . ALA A 1 476 ? -2.505 -10.529 23.354 1.00 84.19 476 ALA A CA 1
ATOM 3767 C C . ALA A 1 476 ? -1.202 -9.829 23.771 1.00 84.19 476 ALA A C 1
ATOM 3769 O O . ALA A 1 476 ? -0.693 -10.086 24.859 1.00 84.19 476 ALA A O 1
ATOM 3770 N N . TYR A 1 477 ? -0.676 -8.932 22.931 1.00 81.56 477 TYR A N 1
ATOM 3771 C CA . TYR A 1 477 ? 0.485 -8.115 23.274 1.00 81.56 477 TYR A CA 1
ATOM 3772 C C . TYR A 1 477 ? 0.166 -7.171 24.438 1.00 81.56 477 TYR A C 1
ATOM 3774 O O . TYR A 1 477 ? 0.882 -7.190 25.435 1.00 81.56 477 TYR A O 1
ATOM 3782 N N . SER A 1 478 ? -0.940 -6.421 24.358 1.00 79.31 478 SER A N 1
ATOM 3783 C CA . SER A 1 478 ? -1.385 -5.528 25.437 1.00 79.31 478 SER A CA 1
ATOM 3784 C C . SER A 1 478 ? -1.604 -6.304 26.740 1.00 79.31 478 SER A C 1
ATOM 3786 O O . SER A 1 478 ? -1.073 -5.910 27.773 1.00 79.31 478 SER A O 1
ATOM 3788 N N . ALA A 1 479 ? -2.285 -7.456 26.680 1.00 81.69 479 ALA A N 1
ATOM 3789 C CA . ALA A 1 479 ? -2.516 -8.305 27.851 1.00 81.69 479 ALA A CA 1
ATOM 3790 C C . ALA A 1 479 ? -1.205 -8.811 28.483 1.00 81.69 479 ALA A C 1
ATOM 3792 O O . ALA A 1 479 ? -1.028 -8.722 29.696 1.00 81.69 479 ALA A O 1
ATOM 3793 N N . ARG A 1 480 ? -0.254 -9.303 27.673 1.00 80.88 480 ARG A N 1
ATOM 3794 C CA . ARG A 1 480 ? 1.049 -9.799 28.158 1.00 80.88 480 ARG A CA 1
ATOM 3795 C C . ARG A 1 480 ? 1.898 -8.695 28.772 1.00 80.88 480 ARG A C 1
ATOM 3797 O O . ARG A 1 480 ? 2.469 -8.906 29.838 1.00 80.88 480 ARG A O 1
ATOM 3804 N N . THR A 1 481 ? 1.986 -7.545 28.108 1.00 77.81 481 THR A N 1
ATOM 3805 C CA . THR A 1 481 ? 2.730 -6.384 28.614 1.00 77.81 481 THR A CA 1
ATOM 3806 C C . THR A 1 481 ? 2.149 -5.933 29.946 1.00 77.81 481 THR A C 1
ATOM 3808 O O . THR A 1 481 ? 2.886 -5.765 30.908 1.00 77.81 481 THR A O 1
ATOM 3811 N N . MET A 1 482 ? 0.823 -5.861 30.047 1.00 74.25 482 MET A N 1
ATOM 3812 C CA . MET A 1 482 ? 0.151 -5.428 31.265 1.00 74.25 482 MET A CA 1
ATOM 3813 C C . MET A 1 482 ? 0.286 -6.440 32.413 1.00 74.25 482 MET A C 1
ATOM 3815 O O . MET A 1 482 ? 0.594 -6.047 33.536 1.00 74.25 482 MET A O 1
ATOM 3819 N N . ASN A 1 483 ? 0.174 -7.745 32.137 1.00 76.31 483 ASN A N 1
ATOM 3820 C CA . ASN A 1 483 ? 0.461 -8.794 33.125 1.00 76.31 483 ASN A CA 1
ATOM 3821 C C . ASN A 1 483 ? 1.928 -8.740 33.600 1.00 76.31 483 ASN A C 1
ATOM 3823 O O . ASN A 1 483 ? 2.206 -8.880 34.792 1.00 76.31 483 ASN A O 1
ATOM 3827 N N . LYS A 1 484 ? 2.882 -8.487 32.694 1.00 74.44 484 LYS A N 1
ATOM 3828 C CA . LYS A 1 484 ? 4.299 -8.308 33.048 1.00 74.44 484 LYS A CA 1
ATOM 3829 C C . LYS A 1 484 ? 4.510 -7.069 33.924 1.00 74.44 484 LYS A C 1
ATOM 3831 O O . LYS A 1 484 ? 5.160 -7.165 34.961 1.00 74.44 484 LYS A O 1
ATOM 3836 N N . ASP A 1 485 ? 3.925 -5.937 33.553 1.00 69.56 485 ASP A N 1
ATOM 3837 C CA . ASP A 1 485 ? 4.050 -4.689 34.310 1.00 69.56 485 ASP A CA 1
ATOM 3838 C C . ASP A 1 485 ? 3.451 -4.813 35.722 1.00 69.56 485 ASP A C 1
ATOM 3840 O O . ASP A 1 485 ? 4.017 -4.296 36.688 1.00 69.56 485 ASP A O 1
ATOM 3844 N N . MET A 1 486 ? 2.343 -5.547 35.862 1.00 65.31 486 MET A N 1
ATOM 3845 C CA . MET A 1 486 ? 1.694 -5.796 37.154 1.00 65.31 486 MET A CA 1
ATOM 3846 C C . MET A 1 486 ? 2.448 -6.803 38.030 1.00 65.31 486 MET A C 1
ATOM 3848 O O . MET A 1 486 ? 2.488 -6.632 39.245 1.00 65.31 486 MET A O 1
ATOM 3852 N N . THR A 1 487 ? 3.088 -7.818 37.442 1.00 64.06 487 THR A N 1
ATOM 3853 C CA . THR A 1 487 ? 3.907 -8.796 38.190 1.00 64.06 487 THR A CA 1
ATOM 3854 C C . THR A 1 487 ? 5.240 -8.212 38.663 1.00 64.06 487 THR A C 1
ATOM 3856 O O . THR A 1 487 ? 5.693 -8.530 39.760 1.00 64.06 487 THR A O 1
ATOM 3859 N N . GLN A 1 488 ? 5.875 -7.342 37.870 1.00 58.84 488 GLN A N 1
ATOM 3860 C CA . GLN A 1 488 ? 7.197 -6.783 38.186 1.00 58.84 488 GLN A CA 1
ATOM 3861 C C . GLN A 1 488 ? 7.158 -5.630 39.191 1.00 58.84 488 GLN A C 1
ATOM 3863 O O . GLN A 1 488 ? 8.192 -5.252 39.742 1.00 58.84 488 GLN A O 1
ATOM 3868 N N . SER A 1 489 ? 5.999 -5.017 39.410 1.00 53.84 489 SER A N 1
ATOM 3869 C CA . SER A 1 489 ? 5.886 -3.822 40.240 1.00 53.84 489 SER A CA 1
ATOM 3870 C C . SER A 1 489 ? 4.446 -3.637 40.716 1.00 53.84 489 SER A C 1
ATOM 3872 O O . SER A 1 489 ? 3.800 -2.651 40.359 1.00 53.84 489 SER A O 1
ATOM 3874 N N . ALA A 1 490 ? 3.937 -4.597 41.491 1.00 54.88 490 ALA A N 1
ATOM 3875 C CA . ALA A 1 490 ? 2.622 -4.508 42.117 1.00 54.88 490 ALA A CA 1
ATOM 3876 C C . ALA A 1 490 ? 2.620 -3.374 43.169 1.00 54.88 490 ALA A C 1
ATOM 3878 O O . ALA A 1 490 ? 3.273 -3.525 44.202 1.00 54.88 490 ALA A O 1
ATOM 3879 N N . PRO A 1 491 ? 1.928 -2.238 42.946 1.00 54.62 491 PRO A N 1
ATOM 3880 C CA . PRO A 1 491 ? 1.834 -1.156 43.927 1.00 54.62 491 PRO A CA 1
ATOM 3881 C C . PRO A 1 491 ? 1.113 -1.562 45.224 1.00 54.62 491 PRO A C 1
ATOM 3883 O O . PRO A 1 491 ? 1.297 -0.899 46.242 1.00 54.62 491 PRO A O 1
ATOM 3886 N N . THR A 1 492 ? 0.316 -2.641 45.222 1.00 61.00 492 THR A N 1
ATOM 3887 C CA . THR A 1 492 ? -0.447 -3.095 46.397 1.00 61.00 492 THR A CA 1
ATOM 3888 C C . THR A 1 492 ? -0.343 -4.603 46.650 1.00 61.00 492 THR A C 1
ATOM 3890 O O . THR A 1 492 ? -0.178 -5.416 45.736 1.00 61.00 492 THR A O 1
ATOM 3893 N N . LEU A 1 493 ? -0.507 -4.991 47.924 1.00 44.81 493 LEU A N 1
ATOM 3894 C CA . LEU A 1 493 ? -0.520 -6.385 48.396 1.00 44.81 493 LEU A CA 1
ATOM 3895 C C . LEU A 1 493 ? -1.561 -7.245 47.654 1.00 44.81 493 LEU A C 1
ATOM 3897 O O . LEU A 1 493 ? -1.335 -8.424 47.412 1.00 44.81 493 LEU A O 1
ATOM 3901 N N . TRP A 1 494 ? -2.696 -6.661 47.264 1.00 57.31 494 TRP A N 1
ATOM 3902 C CA . TRP A 1 494 ? -3.772 -7.378 46.578 1.00 57.31 494 TRP A CA 1
ATOM 3903 C C . TRP A 1 494 ? -3.429 -7.707 45.123 1.00 57.31 494 TRP A C 1
ATOM 3905 O O . TRP A 1 494 ? -3.705 -8.810 44.654 1.00 57.31 494 TRP A O 1
ATOM 3915 N N . GLN A 1 495 ? -2.756 -6.788 44.426 1.00 57.41 495 GLN A N 1
ATOM 3916 C CA . GLN A 1 495 ? -2.241 -7.032 43.076 1.00 57.41 495 GLN A CA 1
ATOM 3917 C C . GLN A 1 495 ? -1.113 -8.068 43.091 1.00 57.41 495 GLN A C 1
ATOM 3919 O O . GLN A 1 495 ? -1.052 -8.932 42.216 1.00 57.41 495 GLN A O 1
ATOM 3924 N N . TRP A 1 496 ? -0.287 -8.057 44.139 1.00 54.19 496 TRP A N 1
ATOM 3925 C CA . TRP A 1 496 ? 0.698 -9.108 44.386 1.00 54.19 496 TRP A CA 1
ATOM 3926 C C . TRP A 1 496 ? 0.036 -10.475 44.662 1.00 54.19 496 TRP A C 1
ATOM 3928 O O . TRP A 1 496 ? 0.417 -11.470 44.046 1.00 54.19 496 TRP A O 1
ATOM 3938 N N . ILE A 1 497 ? -1.017 -10.539 45.488 1.00 49.06 497 ILE A N 1
ATOM 3939 C CA . ILE A 1 497 ? -1.776 -11.777 45.769 1.00 49.06 497 ILE A CA 1
ATOM 3940 C C . ILE A 1 497 ? -2.415 -12.353 44.495 1.00 49.06 497 ILE A C 1
ATOM 3942 O O . ILE A 1 497 ? -2.323 -13.557 44.252 1.00 49.06 497 ILE A O 1
ATOM 3946 N N . LEU A 1 498 ? -3.009 -11.507 43.649 1.00 56.34 498 LEU A N 1
ATOM 3947 C CA . LEU A 1 498 ? -3.566 -11.932 42.361 1.00 56.34 498 LEU A CA 1
ATOM 3948 C C . LEU A 1 498 ? -2.477 -12.456 41.410 1.00 56.34 498 LEU A C 1
ATOM 3950 O O . LEU A 1 498 ? -2.705 -13.434 40.701 1.00 56.34 498 LEU A O 1
ATOM 3954 N N . SER A 1 499 ? -1.274 -11.871 41.445 1.00 55.03 499 SER A N 1
ATOM 3955 C CA . SER A 1 499 ? -0.144 -12.285 40.599 1.00 55.03 499 SER A CA 1
ATOM 3956 C C . SER A 1 499 ? 0.445 -13.662 40.953 1.00 55.03 499 SER A C 1
ATOM 3958 O O . SER A 1 499 ? 0.994 -14.342 40.088 1.00 55.03 499 SER A O 1
ATOM 3960 N N . ILE A 1 500 ? 0.297 -14.112 42.205 1.00 43.84 500 ILE A N 1
ATOM 3961 C CA . ILE A 1 500 ? 0.809 -15.410 42.685 1.00 43.84 500 ILE A CA 1
ATOM 3962 C C . ILE A 1 500 ? -0.156 -16.563 42.356 1.00 43.84 500 ILE A C 1
ATOM 3964 O O . ILE A 1 500 ? 0.257 -17.717 42.220 1.00 43.84 500 ILE A O 1
ATOM 3968 N N . GLY A 1 501 ? -1.442 -16.262 42.162 1.00 48.22 501 GLY A N 1
ATOM 3969 C CA . GLY A 1 501 ? -2.520 -17.233 41.974 1.00 48.22 501 GLY A CA 1
ATOM 3970 C C . GLY A 1 501 ? -2.801 -17.683 40.533 1.00 48.22 501 GLY A C 1
ATOM 3971 O O . GLY A 1 501 ? -3.965 -17.873 40.219 1.00 48.22 501 GLY A O 1
ATOM 3972 N N . LYS A 1 502 ? -1.800 -17.843 39.651 1.00 48.22 502 LYS A N 1
ATOM 3973 C CA . LYS A 1 502 ? -1.860 -18.554 38.337 1.00 48.22 502 LYS A CA 1
ATOM 3974 C C . LYS A 1 502 ? -3.135 -18.411 37.454 1.00 48.22 502 LYS A C 1
ATOM 3976 O O . LYS A 1 502 ? -3.430 -19.306 36.660 1.00 48.22 502 LYS A O 1
ATOM 3981 N N . GLN A 1 503 ? -3.870 -17.304 37.512 1.00 53.12 503 GLN A N 1
ATOM 3982 C CA . GLN A 1 503 ? -4.797 -16.889 36.456 1.00 53.12 503 GLN A CA 1
ATOM 3983 C C . GLN A 1 503 ? -4.368 -15.498 36.006 1.00 53.12 503 GLN A C 1
ATOM 3985 O O . GLN A 1 503 ? -4.247 -14.599 36.833 1.00 53.12 503 GLN A O 1
ATOM 3990 N N . ASP A 1 504 ? -4.089 -15.342 34.712 1.00 58.75 504 ASP A N 1
ATOM 3991 C CA . ASP A 1 504 ? -3.743 -14.049 34.126 1.00 58.75 504 ASP A CA 1
ATOM 3992 C C . ASP A 1 504 ? -4.820 -13.014 34.500 1.00 58.75 504 ASP A C 1
ATOM 3994 O O . ASP A 1 504 ? -5.997 -13.195 34.183 1.00 58.75 504 ASP A O 1
ATOM 3998 N N . LEU A 1 505 ? -4.427 -11.947 35.207 1.00 65.62 505 LEU A N 1
ATOM 3999 C CA . LEU A 1 505 ? -5.338 -10.877 35.635 1.00 65.62 505 LEU A CA 1
ATOM 4000 C C . LEU A 1 505 ? -5.965 -10.168 34.421 1.00 65.62 505 LEU A C 1
ATOM 4002 O O . LEU A 1 505 ? -7.146 -9.809 34.434 1.00 65.62 505 LEU A O 1
ATOM 4006 N N . CYS A 1 506 ? -5.154 -9.983 33.376 1.00 76.81 506 CYS A N 1
ATOM 4007 C CA . CYS A 1 506 ? -5.569 -9.443 32.091 1.00 76.81 506 CYS A CA 1
ATOM 4008 C C . CYS A 1 506 ? -5.732 -10.566 31.069 1.00 76.81 506 CYS A C 1
ATOM 4010 O O . CYS A 1 506 ? -4.817 -11.363 30.846 1.00 76.81 506 CYS A O 1
ATOM 4012 N N . GLU A 1 507 ? -6.861 -10.566 30.375 1.00 85.38 507 GLU A N 1
ATOM 4013 C CA . GLU A 1 507 ? -7.157 -11.472 29.271 1.00 85.38 507 GLU A CA 1
ATOM 4014 C C . GLU A 1 507 ? -7.574 -10.690 28.026 1.00 85.38 507 GLU A C 1
ATOM 4016 O O . GLU A 1 507 ? -7.891 -9.503 28.092 1.00 85.38 507 GLU A O 1
ATOM 4021 N N . THR A 1 508 ? -7.570 -11.330 26.857 1.00 89.88 508 THR A N 1
ATOM 4022 C CA . THR A 1 508 ? -8.042 -10.669 25.635 1.00 89.88 508 THR A CA 1
ATOM 4023 C C . THR A 1 508 ? -9.566 -10.643 25.581 1.00 89.88 508 THR A C 1
ATOM 4025 O O . THR A 1 508 ? -10.226 -11.586 26.024 1.00 89.88 508 THR A O 1
ATOM 4028 N N . VAL A 1 509 ? -10.137 -9.601 24.973 1.00 88.88 509 VAL A N 1
ATOM 4029 C CA . VAL A 1 509 ? -11.592 -9.493 24.753 1.00 88.88 509 VAL A CA 1
ATOM 4030 C C . VAL A 1 509 ? -12.090 -10.673 23.917 1.00 88.88 509 VAL A C 1
ATOM 4032 O O . VAL A 1 509 ? -13.057 -11.330 24.295 1.00 88.88 509 VAL A O 1
ATOM 4035 N N . ALA A 1 510 ? -11.374 -11.024 22.845 1.00 87.69 510 ALA A N 1
ATOM 4036 C CA . ALA A 1 510 ? -11.666 -12.205 22.035 1.00 87.69 510 ALA A CA 1
ATOM 4037 C C . ALA A 1 510 ? -11.619 -13.513 22.851 1.00 87.69 510 ALA A C 1
ATOM 4039 O O . ALA A 1 510 ? -12.502 -14.360 22.716 1.00 87.69 510 ALA A O 1
ATOM 4040 N N . GLY A 1 511 ? -10.631 -13.674 23.740 1.00 85.88 511 GLY A N 1
ATOM 4041 C CA . GLY A 1 511 ? -10.510 -14.847 24.610 1.00 85.88 511 GLY A CA 1
ATOM 4042 C C . GLY A 1 511 ? -11.647 -14.944 25.630 1.00 85.88 511 GLY A C 1
ATOM 4043 O O . GLY A 1 511 ? -12.217 -16.021 25.820 1.00 85.88 511 GLY A O 1
ATOM 4044 N N . PHE A 1 512 ? -12.028 -13.820 26.237 1.00 88.38 512 PHE A N 1
ATOM 4045 C CA . PHE A 1 512 ? -13.191 -13.727 27.119 1.00 88.38 512 PHE A CA 1
ATOM 4046 C C . PHE A 1 512 ? -14.488 -14.077 26.377 1.00 88.38 512 PHE A C 1
ATOM 4048 O O . PHE A 1 512 ? -15.233 -14.958 26.817 1.00 88.38 512 PHE A O 1
ATOM 4055 N N . ASN A 1 513 ? -14.711 -13.450 25.218 1.00 89.38 513 ASN A N 1
ATOM 4056 C CA . ASN A 1 513 ? -15.875 -13.681 24.368 1.00 89.38 513 ASN A CA 1
ATOM 4057 C C . ASN A 1 513 ? -15.970 -15.144 23.931 1.00 89.38 513 ASN A C 1
ATOM 4059 O O . ASN A 1 513 ? -17.054 -15.714 23.988 1.00 89.38 513 ASN A O 1
ATOM 4063 N N . TYR A 1 514 ? -14.856 -15.780 23.553 1.00 87.25 514 TYR A N 1
ATOM 4064 C CA . TYR A 1 514 ? -14.818 -17.193 23.169 1.00 87.25 514 TYR A CA 1
ATOM 4065 C C . TYR A 1 514 ? -15.210 -18.121 24.325 1.00 87.25 514 TYR A C 1
ATOM 4067 O O . TYR A 1 514 ? -16.110 -18.950 24.175 1.00 87.25 514 TYR A O 1
ATOM 4075 N N . ARG A 1 515 ? -14.587 -17.961 25.501 1.00 82.94 515 ARG A N 1
ATOM 4076 C CA . ARG A 1 515 ? -14.837 -18.839 26.661 1.00 82.94 515 ARG A CA 1
ATOM 4077 C C . ARG A 1 515 ? -16.252 -18.715 27.213 1.00 82.94 515 ARG A C 1
ATOM 4079 O O . ARG A 1 515 ? -16.776 -19.680 27.760 1.00 82.94 515 ARG A O 1
ATOM 4086 N N . HIS A 1 516 ? -16.862 -17.545 27.059 1.00 81.25 516 HIS A N 1
ATOM 4087 C CA . HIS A 1 516 ? -18.194 -17.252 27.581 1.00 81.25 516 HIS A CA 1
ATOM 4088 C C . HIS A 1 516 ? -19.265 -17.170 26.481 1.00 81.25 516 HIS A C 1
ATOM 4090 O O . HIS A 1 516 ? -20.418 -16.837 26.748 1.00 81.25 516 HIS A O 1
ATOM 4096 N N . ARG A 1 517 ? -18.924 -17.560 25.243 1.00 72.38 517 ARG A N 1
ATOM 4097 C CA . ARG A 1 517 ? -19.829 -17.531 24.082 1.00 72.38 517 ARG A CA 1
ATOM 4098 C C . ARG A 1 517 ? -21.054 -18.426 24.257 1.00 72.38 517 ARG A C 1
ATOM 4100 O O . ARG A 1 517 ? -22.129 -18.108 23.757 1.00 72.38 517 ARG A O 1
ATOM 4107 N N . SER A 1 518 ? -20.910 -19.561 24.937 1.00 63.75 518 SER A N 1
ATOM 4108 C CA . SER A 1 518 ? -22.014 -20.495 25.198 1.00 63.75 518 SER A CA 1
ATOM 4109 C C . SER A 1 518 ? -23.038 -19.924 26.184 1.00 63.75 518 SER A C 1
ATOM 4111 O O . SER A 1 518 ? -24.233 -20.180 26.040 1.00 63.75 518 SER A O 1
ATOM 4113 N N . GLU A 1 519 ? -22.609 -19.065 27.111 1.00 64.44 519 GLU A N 1
ATOM 4114 C CA . GLU A 1 519 ? -23.491 -18.370 28.057 1.00 64.44 519 GLU A CA 1
ATOM 4115 C C . GLU A 1 519 ? -24.447 -17.405 27.328 1.00 64.44 519 GLU A C 1
ATOM 4117 O O . GLU A 1 519 ? -25.578 -17.170 27.768 1.00 64.44 519 GLU A O 1
ATOM 4122 N N . HIS A 1 520 ? -24.061 -16.930 26.134 1.00 54.47 520 HIS A N 1
ATOM 4123 C CA . HIS A 1 520 ? -24.973 -16.216 25.242 1.00 54.47 520 HIS A CA 1
ATOM 4124 C C . HIS A 1 520 ? -26.086 -17.041 24.649 1.00 54.47 520 HIS A C 1
ATOM 4126 O O . HIS A 1 520 ? -27.169 -16.494 24.445 1.00 54.47 520 HIS A O 1
ATOM 4132 N N . LYS A 1 521 ? -25.859 -18.324 24.399 1.00 54.38 521 LYS A N 1
ATOM 4133 C CA . LYS A 1 521 ? -26.805 -19.160 23.660 1.00 54.38 521 LYS A CA 1
ATOM 4134 C C . LYS A 1 521 ? -27.781 -19.919 24.560 1.00 54.38 521 LYS A C 1
ATOM 4136 O O . LYS A 1 521 ? -28.761 -20.448 24.056 1.00 54.38 521 LYS A O 1
ATOM 4141 N N . LEU A 1 522 ? -27.552 -19.958 25.874 1.00 53.59 522 LEU A N 1
ATOM 4142 C CA . LEU A 1 522 ? -28.384 -20.718 26.809 1.00 53.59 522 LEU A CA 1
ATOM 4143 C C . LEU A 1 522 ? -29.510 -19.844 27.410 1.00 53.59 522 LEU A C 1
ATOM 4145 O O . LEU A 1 522 ? -29.207 -18.863 28.096 1.00 53.59 522 LEU A O 1
ATOM 4149 N N . PRO A 1 523 ? -30.799 -20.186 27.194 1.00 49.84 523 PRO A N 1
ATOM 4150 C CA . PRO A 1 523 ? -31.946 -19.409 27.683 1.00 49.84 523 PRO A CA 1
ATOM 4151 C C . PRO A 1 523 ? -32.213 -19.540 29.196 1.00 49.84 523 PRO A C 1
ATOM 4153 O O . PRO A 1 523 ? -33.022 -18.791 29.731 1.00 49.84 523 PRO A O 1
ATOM 4156 N N . PHE A 1 524 ? -31.506 -20.430 29.906 1.00 48.53 524 PHE A N 1
ATOM 4157 C CA . PHE A 1 524 ? -31.723 -20.708 31.338 1.00 48.53 524 PHE A CA 1
ATOM 4158 C C . PHE A 1 524 ? -30.461 -20.576 32.205 1.00 48.53 524 PHE A C 1
ATOM 4160 O O . PHE A 1 524 ? -30.410 -21.103 33.317 1.00 48.53 524 PHE A O 1
ATOM 4167 N N . PHE A 1 525 ? -29.422 -19.886 31.721 1.00 46.69 525 PHE A N 1
ATOM 4168 C CA . PHE A 1 525 ? -28.201 -19.690 32.505 1.00 46.69 525 PHE A CA 1
ATOM 4169 C C . PHE A 1 525 ? -28.419 -18.627 33.593 1.00 46.69 525 PHE A C 1
ATOM 4171 O O . PHE A 1 525 ? -28.099 -17.453 33.426 1.00 46.69 525 PHE A O 1
ATOM 4178 N N . ASN A 1 526 ? -28.968 -19.048 34.732 1.00 48.28 526 ASN A N 1
ATOM 4179 C CA . ASN A 1 526 ? -28.982 -18.261 35.962 1.00 48.28 526 ASN A CA 1
ATOM 4180 C C . ASN A 1 526 ? -27.588 -18.310 36.601 1.00 48.28 526 ASN A C 1
ATOM 4182 O O . ASN A 1 526 ? -27.350 -19.013 37.584 1.00 48.28 526 ASN A O 1
ATOM 4186 N N . SER A 1 527 ? -26.648 -17.548 36.040 1.00 52.25 527 SER A N 1
ATOM 4187 C CA . SER A 1 527 ? -25.459 -17.153 36.791 1.00 52.25 527 SER A CA 1
ATOM 4188 C C . SER A 1 527 ? -25.941 -16.448 38.065 1.00 52.25 527 SER A C 1
ATOM 4190 O O . SER A 1 527 ? -26.786 -15.549 38.006 1.00 52.25 527 SER A O 1
ATOM 4192 N N . LYS A 1 528 ? -25.460 -16.884 39.240 1.00 53.00 528 LYS A N 1
ATOM 4193 C CA . LYS A 1 528 ? -25.629 -16.104 40.474 1.00 53.00 528 LYS A CA 1
ATOM 4194 C C . LYS A 1 528 ? -25.213 -14.674 40.134 1.00 53.00 528 LYS A C 1
ATOM 4196 O O . LYS A 1 528 ? -24.098 -14.484 39.666 1.00 53.00 528 LYS A O 1
ATOM 4201 N N . LYS A 1 529 ? -26.106 -13.700 40.348 1.00 54.28 529 LYS A N 1
ATOM 4202 C CA . LYS A 1 529 ? -25.845 -12.263 40.157 1.00 54.28 529 LYS A CA 1
ATOM 4203 C C . LYS A 1 529 ? -24.740 -11.818 41.114 1.00 54.28 529 LYS A C 1
ATOM 4205 O O . LYS A 1 529 ? -25.005 -11.293 42.197 1.00 54.28 529 LYS A O 1
ATOM 4210 N N . GLU A 1 530 ? -23.505 -12.138 40.769 1.00 58.62 530 GLU A N 1
ATOM 4211 C CA . GLU A 1 530 ? -22.312 -11.743 41.491 1.00 58.62 530 GLU A CA 1
ATOM 4212 C C . GLU A 1 530 ? -21.915 -10.337 41.052 1.00 58.62 530 GLU A C 1
ATOM 4214 O O . GLU A 1 530 ? -22.189 -9.907 39.933 1.00 58.62 530 GLU A O 1
ATOM 4219 N N . ARG A 1 531 ? -21.300 -9.586 41.967 1.00 70.25 531 ARG A N 1
ATOM 4220 C CA . ARG A 1 531 ? -20.753 -8.268 41.653 1.00 70.25 531 ARG A CA 1
ATOM 4221 C C . ARG A 1 531 ? -19.512 -8.465 40.774 1.00 70.25 531 ARG A C 1
ATOM 4223 O O . ARG A 1 531 ? -18.426 -8.649 41.321 1.00 70.25 531 ARG A O 1
ATOM 4230 N N . GLU A 1 532 ? -19.698 -8.502 39.453 1.00 79.88 532 GLU A N 1
ATOM 4231 C CA . GLU A 1 532 ? -18.621 -8.544 38.451 1.00 79.88 532 GLU A CA 1
ATOM 4232 C C . GLU A 1 532 ? -18.400 -7.144 37.854 1.00 79.88 532 GLU A C 1
ATOM 4234 O O . GLU A 1 532 ? -19.360 -6.451 37.499 1.00 79.88 532 GLU A O 1
ATOM 4239 N N . VAL A 1 533 ? -17.134 -6.731 37.762 1.00 84.19 533 VAL A N 1
ATOM 4240 C CA . VAL A 1 533 ? -16.699 -5.510 37.069 1.00 84.19 533 VAL A CA 1
ATOM 4241 C C . VAL A 1 533 ? -15.759 -5.909 35.933 1.00 84.19 533 VAL A C 1
ATOM 4243 O O . VAL A 1 533 ? -14.761 -6.597 36.156 1.00 84.19 533 VAL A O 1
ATOM 4246 N N . LEU A 1 534 ? -16.093 -5.482 34.717 1.00 88.94 534 LEU A N 1
ATOM 4247 C CA . LEU A 1 534 ? -15.304 -5.678 33.507 1.00 88.94 534 LEU A CA 1
ATOM 4248 C C . LEU A 1 534 ? -14.660 -4.345 33.126 1.00 88.94 534 LEU A C 1
ATOM 4250 O O . LEU A 1 534 ? -15.357 -3.392 32.776 1.00 88.94 534 LEU A O 1
ATOM 4254 N N . ILE A 1 535 ? -13.335 -4.279 33.201 1.00 89.56 535 ILE A N 1
ATOM 4255 C CA . ILE A 1 535 ? -12.560 -3.109 32.783 1.00 89.56 535 ILE A CA 1
ATOM 4256 C C . ILE A 1 535 ? -11.977 -3.418 31.411 1.00 89.56 535 ILE A C 1
ATOM 4258 O O . ILE A 1 535 ? -11.215 -4.369 31.267 1.00 89.56 535 ILE A O 1
ATOM 4262 N N . VAL A 1 536 ? -12.333 -2.629 30.405 1.00 91.00 536 VAL A N 1
ATOM 4263 C CA . VAL A 1 536 ? -11.838 -2.786 29.036 1.00 91.00 536 VAL A CA 1
ATOM 4264 C C . VAL A 1 536 ? -10.789 -1.715 28.786 1.00 91.00 536 VAL A C 1
ATOM 4266 O O . VAL A 1 536 ? -11.137 -0.540 28.657 1.00 91.00 536 VAL A O 1
ATOM 4269 N N . ASP A 1 537 ? -9.517 -2.106 28.724 1.00 87.88 537 ASP A N 1
ATOM 4270 C CA . ASP A 1 537 ? -8.462 -1.186 28.297 1.00 87.88 537 ASP A CA 1
ATOM 4271 C C . ASP A 1 537 ? -8.511 -0.985 26.779 1.00 87.88 537 ASP A C 1
ATOM 4273 O O . ASP A 1 537 ? -8.883 -1.894 26.038 1.00 87.88 537 ASP A O 1
ATOM 4277 N N . GLU A 1 538 ? -8.125 0.205 26.320 1.00 85.88 538 GLU A N 1
ATOM 4278 C CA . GLU A 1 538 ? -8.103 0.576 24.898 1.00 85.88 538 GLU A CA 1
ATOM 4279 C C . GLU A 1 538 ? -9.388 0.197 24.147 1.00 85.88 538 GLU A C 1
ATOM 4281 O O . GLU A 1 538 ? -9.346 -0.347 23.043 1.00 85.88 538 GLU A O 1
ATOM 4286 N N . SER A 1 539 ? -10.543 0.491 24.745 1.00 88.19 539 SER A N 1
ATOM 4287 C CA . SER A 1 539 ? -11.864 0.158 24.197 1.00 88.19 539 SER A CA 1
ATOM 4288 C C . SER A 1 539 ? -12.103 0.707 22.785 1.00 88.19 539 SER A C 1
ATOM 4290 O O . SER A 1 539 ? -12.848 0.108 22.013 1.00 88.19 539 SER A O 1
ATOM 4292 N N . GLN A 1 540 ? -11.407 1.782 22.398 1.00 86.31 540 GLN A N 1
ATOM 4293 C CA . GLN A 1 540 ? -11.407 2.302 21.033 1.00 86.31 540 GLN A CA 1
ATOM 4294 C C . GLN A 1 540 ? -10.794 1.340 20.007 1.00 86.31 540 GLN A C 1
ATOM 4296 O O . GLN A 1 540 ? -10.936 1.573 18.820 1.00 86.31 540 GLN A O 1
ATOM 4301 N N . ARG A 1 541 ? -10.103 0.270 20.403 1.00 85.69 541 ARG A N 1
ATOM 4302 C CA . ARG A 1 541 ? -9.533 -0.724 19.475 1.00 85.69 541 ARG A CA 1
ATOM 4303 C C . ARG A 1 541 ? -10.429 -1.940 19.253 1.00 85.69 541 ARG A C 1
ATOM 4305 O O . ARG A 1 541 ? -10.041 -2.827 18.500 1.00 85.69 541 ARG A O 1
ATOM 4312 N N . LEU A 1 542 ? -11.586 -1.997 19.911 1.00 87.31 542 LEU A N 1
ATOM 4313 C CA . LEU A 1 542 ? -12.530 -3.094 19.730 1.00 87.31 542 LEU A CA 1
ATOM 4314 C C . LEU A 1 542 ? -13.245 -3.000 18.387 1.00 87.31 542 LEU A C 1
ATOM 4316 O O . LEU A 1 542 ? -13.546 -1.909 17.904 1.00 87.31 542 LEU A O 1
ATOM 4320 N N . THR A 1 543 ? -13.573 -4.160 17.832 1.00 87.31 543 THR A N 1
ATOM 4321 C CA . THR A 1 543 ? -14.500 -4.259 16.701 1.00 87.31 543 THR A CA 1
ATOM 4322 C C . THR A 1 543 ? -15.960 -4.171 17.173 1.00 87.31 543 THR A C 1
ATOM 4324 O O . THR A 1 543 ? -16.261 -4.486 18.336 1.00 87.31 543 THR A O 1
ATOM 4327 N N . PRO A 1 544 ? -16.903 -3.788 16.292 1.00 87.75 544 PRO A N 1
ATOM 4328 C CA . PRO A 1 544 ? -18.330 -3.783 16.616 1.00 87.75 544 PRO A CA 1
ATOM 4329 C C . PRO A 1 544 ? -18.838 -5.148 17.101 1.00 87.75 544 PRO A C 1
ATOM 4331 O O . PRO A 1 544 ? -19.582 -5.213 18.080 1.00 87.75 544 PRO A O 1
ATOM 4334 N N . ASP A 1 545 ? -18.389 -6.244 16.484 1.00 87.12 545 ASP A N 1
ATOM 4335 C CA . ASP A 1 545 ? -18.819 -7.603 16.834 1.00 87.12 545 ASP A CA 1
ATOM 4336 C C . ASP A 1 545 ? -18.249 -8.066 18.193 1.00 87.12 545 ASP A C 1
ATOM 4338 O O . ASP A 1 545 ? -18.951 -8.714 18.987 1.00 87.12 545 ASP A O 1
ATOM 4342 N N . GLU A 1 546 ? -17.005 -7.686 18.519 1.00 89.50 546 GLU A N 1
ATOM 4343 C CA . GLU A 1 546 ? -16.418 -7.916 19.846 1.00 89.50 546 GLU A CA 1
ATOM 4344 C C . GLU A 1 546 ? -17.158 -7.144 20.935 1.00 89.50 546 GLU A C 1
ATOM 4346 O O . GLU A 1 546 ? -17.474 -7.730 21.976 1.00 89.50 546 GLU A O 1
ATOM 4351 N N . MET A 1 547 ? -17.464 -5.865 20.689 1.00 90.62 547 MET A N 1
ATOM 4352 C CA . MET A 1 547 ? -18.243 -5.025 21.601 1.00 90.62 547 MET A CA 1
ATOM 4353 C C . MET A 1 547 ? -19.649 -5.600 21.801 1.00 90.62 547 MET A C 1
ATOM 4355 O O . MET A 1 547 ? -20.121 -5.715 22.932 1.00 90.62 547 MET A O 1
ATOM 4359 N N . ASN A 1 548 ? -20.303 -6.029 20.719 1.00 90.12 548 ASN A N 1
ATOM 4360 C CA . ASN A 1 548 ? -21.647 -6.598 20.757 1.00 90.12 548 ASN A CA 1
ATOM 4361 C C . ASN A 1 548 ? -21.712 -7.853 21.637 1.00 90.12 548 ASN A C 1
ATOM 4363 O O . ASN A 1 548 ? -22.607 -7.994 22.477 1.00 90.12 548 ASN A O 1
ATOM 4367 N N . THR A 1 549 ? -20.741 -8.749 21.450 1.00 90.00 549 THR A N 1
ATOM 4368 C CA . THR A 1 549 ? -20.620 -9.990 22.220 1.00 90.00 549 THR A CA 1
ATOM 4369 C C . THR A 1 549 ? -20.299 -9.684 23.682 1.00 90.00 549 THR A C 1
ATOM 4371 O O . THR A 1 549 ? -20.982 -10.180 24.575 1.00 90.00 549 THR A O 1
ATOM 4374 N N . LEU A 1 550 ? -19.331 -8.799 23.936 1.00 91.88 550 LEU A N 1
ATOM 4375 C CA . LEU A 1 550 ? -18.933 -8.399 25.285 1.00 91.88 550 LEU A CA 1
ATOM 4376 C C . LEU A 1 550 ? -20.106 -7.812 26.080 1.00 91.88 550 LEU A C 1
ATOM 4378 O O . LEU A 1 550 ? -20.365 -8.245 27.206 1.00 91.88 550 LEU A O 1
ATOM 4382 N N . LEU A 1 551 ? -20.822 -6.846 25.497 1.00 91.62 551 LEU A N 1
ATOM 4383 C CA . LEU A 1 551 ? -21.959 -6.195 26.149 1.00 91.62 551 LEU A CA 1
ATOM 4384 C C . LEU A 1 551 ? -23.082 -7.188 26.415 1.00 91.62 551 LEU A C 1
ATOM 4386 O O . LEU A 1 551 ? -23.704 -7.135 27.471 1.00 91.62 551 LEU A O 1
ATOM 4390 N N . SER A 1 552 ? -23.311 -8.139 25.509 1.00 89.44 552 SER A N 1
ATOM 4391 C CA . SER A 1 552 ? -24.245 -9.215 25.795 1.00 89.44 552 SER A CA 1
ATOM 4392 C C . SER A 1 552 ? -23.806 -10.032 27.015 1.00 89.44 552 SER A C 1
ATOM 4394 O O . SER A 1 552 ? -24.683 -10.367 27.821 1.00 89.44 552 SER A O 1
ATOM 4396 N N . ILE A 1 553 ? -22.513 -10.406 27.165 1.00 87.12 553 ILE A N 1
ATOM 4397 C CA . ILE A 1 553 ? -22.049 -11.267 28.295 1.00 87.12 553 ILE A CA 1
ATOM 4398 C C . ILE A 1 553 ? -22.301 -10.475 29.564 1.00 87.12 553 ILE A C 1
ATOM 4400 O O . ILE A 1 553 ? -22.877 -10.994 30.523 1.00 87.12 553 ILE A O 1
ATOM 4404 N N . ALA A 1 554 ? -21.887 -9.212 29.539 1.00 88.50 554 ALA A N 1
ATOM 4405 C CA . ALA A 1 554 ? -21.986 -8.322 30.670 1.00 88.50 554 ALA A CA 1
ATOM 4406 C C . ALA A 1 554 ? -23.442 -8.114 31.112 1.00 88.50 554 ALA A C 1
ATOM 4408 O O . ALA A 1 554 ? -23.730 -8.253 32.300 1.00 88.50 554 ALA A O 1
ATOM 4409 N N . ASP A 1 555 ? -24.368 -7.881 30.178 1.00 87.50 555 ASP A N 1
ATOM 4410 C CA . ASP A 1 555 ? -25.790 -7.665 30.472 1.00 87.50 555 ASP A CA 1
ATOM 4411 C C . ASP A 1 555 ? -26.432 -8.905 31.120 1.00 87.50 555 ASP A C 1
ATOM 4413 O O . ASP A 1 555 ? -27.030 -8.818 32.198 1.00 87.50 555 ASP A O 1
ATOM 4417 N N . LYS A 1 556 ? -26.187 -10.101 30.557 1.00 83.62 556 LYS A N 1
ATOM 4418 C CA . LYS A 1 556 ? -26.663 -11.376 31.134 1.00 83.62 556 LYS A CA 1
ATOM 4419 C C . LYS A 1 556 ? -26.156 -11.618 32.554 1.00 83.62 556 LYS A C 1
ATOM 4421 O O . LYS A 1 556 ? -26.866 -12.200 33.375 1.00 83.62 556 LYS A O 1
ATOM 4426 N N . ARG A 1 557 ? -24.935 -11.176 32.850 1.00 81.31 557 ARG A N 1
ATOM 4427 C CA . ARG A 1 557 ? -24.324 -11.288 34.180 1.00 81.31 557 ARG A CA 1
ATOM 4428 C C . ARG A 1 557 ? -24.659 -10.120 35.104 1.00 81.31 557 ARG A C 1
ATOM 4430 O O . ARG A 1 557 ? -24.300 -10.165 36.278 1.00 81.31 557 ARG A O 1
ATOM 4437 N N . SER A 1 558 ? -25.346 -9.090 34.602 1.00 82.44 558 SER A N 1
ATOM 4438 C CA . SER A 1 558 ? -25.517 -7.807 35.295 1.00 82.44 558 SER A CA 1
ATOM 4439 C C . SER A 1 558 ? -24.173 -7.233 35.781 1.00 82.44 558 SER A C 1
ATOM 4441 O O . SER A 1 558 ? -24.076 -6.688 36.889 1.00 82.44 558 SER A O 1
ATOM 4443 N N . ALA A 1 559 ? -23.128 -7.423 34.972 1.00 85.62 559 ALA A N 1
ATOM 4444 C CA . ALA A 1 559 ? -21.783 -6.938 35.233 1.00 85.62 559 ALA A CA 1
ATOM 4445 C C . ALA A 1 559 ? -21.686 -5.449 34.892 1.00 85.62 559 ALA A C 1
ATOM 4447 O O . ALA A 1 559 ? -22.315 -4.972 33.947 1.00 85.62 559 ALA A O 1
ATOM 4448 N N . LYS A 1 560 ? -20.868 -4.721 35.650 1.00 88.00 560 LYS A N 1
ATOM 4449 C CA . LYS A 1 560 ? -20.561 -3.325 35.343 1.00 88.00 560 LYS A CA 1
ATOM 4450 C C . LYS A 1 560 ? -19.404 -3.256 34.354 1.00 88.00 560 LYS A C 1
ATOM 4452 O O . LYS A 1 560 ? -18.357 -3.841 34.614 1.00 88.00 560 LYS A O 1
ATOM 4457 N N . VAL A 1 561 ? -19.577 -2.534 33.254 1.00 91.88 561 VAL A N 1
ATOM 4458 C CA . VAL A 1 561 ? -18.572 -2.374 32.199 1.00 91.88 561 VAL A CA 1
ATOM 4459 C C . VAL A 1 561 ? -17.977 -0.973 32.265 1.00 91.88 561 VAL A C 1
ATOM 4461 O O . VAL A 1 561 ? -18.699 0.023 32.229 1.00 91.88 561 VAL A O 1
ATOM 4464 N N . ILE A 1 562 ? -16.652 -0.894 32.348 1.00 91.75 562 ILE A N 1
ATOM 4465 C CA . ILE A 1 562 ? -15.892 0.356 32.320 1.00 91.75 562 ILE A CA 1
ATOM 4466 C C . ILE A 1 562 ? -15.014 0.335 31.074 1.00 91.75 562 ILE A C 1
ATOM 4468 O O . ILE A 1 562 ? -14.078 -0.457 30.982 1.00 91.75 562 ILE A O 1
ATOM 4472 N N . LEU A 1 563 ? -15.329 1.201 30.116 1.00 93.00 563 LEU A N 1
ATOM 4473 C CA . LEU A 1 563 ? -14.598 1.353 28.864 1.00 93.00 563 LEU A CA 1
ATOM 4474 C C . LEU A 1 563 ? -13.534 2.438 29.030 1.00 93.00 563 LEU A C 1
ATOM 4476 O O . LEU A 1 563 ? -13.873 3.604 29.242 1.00 93.00 563 LEU A O 1
ATOM 4480 N N . LEU A 1 564 ? -12.259 2.069 28.947 1.00 90.38 564 LEU A N 1
ATOM 4481 C CA . LEU A 1 564 ? -11.151 3.020 28.984 1.00 90.38 564 LEU A CA 1
ATOM 4482 C C . LEU A 1 564 ? -10.763 3.406 27.555 1.00 90.38 564 LEU A C 1
ATOM 4484 O O . LEU A 1 564 ? -10.509 2.538 26.719 1.00 90.38 564 LEU A O 1
ATOM 4488 N N . GLU A 1 565 ? -10.717 4.702 27.267 1.00 88.50 565 GLU A N 1
ATOM 4489 C CA . GLU A 1 565 ? -10.381 5.258 25.953 1.00 88.50 565 GLU A CA 1
ATOM 4490 C C . GLU A 1 565 ? -9.122 6.127 26.059 1.00 88.50 565 GLU A C 1
ATOM 4492 O O . GLU A 1 565 ? -9.091 7.062 26.856 1.00 88.50 565 GLU A O 1
ATOM 4497 N N . LYS A 1 566 ? -8.087 5.833 25.259 1.00 84.31 566 LYS A N 1
ATOM 4498 C CA . LYS A 1 566 ? -6.829 6.611 25.210 1.00 84.31 566 LYS A CA 1
ATOM 4499 C C . LYS A 1 566 ? -6.823 7.538 23.999 1.00 84.31 566 LYS A C 1
ATOM 4501 O O . LYS A 1 566 ? -6.612 7.072 22.879 1.00 84.31 566 LYS A O 1
ATOM 4506 N N . SER A 1 567 ? -6.974 8.842 24.219 1.00 69.06 567 SER A N 1
ATOM 4507 C CA . SER A 1 567 ? -7.083 9.834 23.140 1.00 69.06 567 SER A CA 1
ATOM 4508 C C . SER A 1 567 ? -5.814 9.934 22.278 1.00 69.06 567 SER A C 1
ATOM 4510 O O . SER A 1 567 ? -5.907 10.153 21.074 1.00 69.06 567 SER A O 1
ATOM 4512 N N . GLN A 1 568 ? -4.619 9.733 22.854 1.00 63.09 568 GLN A N 1
ATOM 4513 C CA . GLN A 1 568 ? -3.343 9.809 22.119 1.00 63.09 568 GLN A CA 1
ATOM 4514 C C . GLN A 1 568 ? -2.875 8.487 21.486 1.00 63.09 568 GLN A C 1
ATOM 4516 O O . GLN A 1 568 ? -1.938 8.504 20.690 1.00 63.09 568 GLN A O 1
ATOM 4521 N N . SER A 1 569 ? -3.506 7.338 21.779 1.00 55.47 569 SER A N 1
ATOM 4522 C CA . SER A 1 569 ? -3.099 6.052 21.169 1.00 55.47 569 SER A CA 1
ATOM 4523 C C . SER A 1 569 ? -3.669 5.824 19.757 1.00 55.47 569 SER A C 1
ATOM 4525 O O . SER A 1 569 ? -3.448 4.766 19.161 1.00 55.47 569 SER A O 1
ATOM 4527 N N . LEU A 1 570 ? -4.375 6.830 19.224 1.00 50.75 570 LEU A N 1
ATOM 4528 C CA . LEU A 1 570 ? -5.046 6.845 17.922 1.00 50.75 570 LEU A CA 1
ATOM 4529 C C . LEU A 1 570 ? -4.122 7.169 16.736 1.00 50.75 570 LEU A C 1
ATOM 4531 O O . LEU A 1 570 ? -4.619 7.317 15.619 1.00 50.75 570 LEU A O 1
ATOM 4535 N N . SER A 1 571 ? -2.800 7.279 16.918 1.00 40.22 571 SER A N 1
ATOM 4536 C CA . SER A 1 571 ? -1.896 7.487 15.780 1.00 40.22 571 SER A CA 1
ATOM 4537 C C . SER A 1 571 ? -1.977 6.299 14.805 1.00 40.22 571 SER A C 1
ATOM 4539 O O . SER A 1 571 ? -1.407 5.234 15.023 1.00 40.22 571 SER A O 1
ATOM 4541 N N . GLY A 1 572 ? -2.740 6.485 13.724 1.00 44.56 572 GLY A N 1
ATOM 4542 C CA . GLY A 1 572 ? -2.909 5.522 12.633 1.00 44.56 572 GLY A CA 1
ATOM 4543 C C . GLY A 1 572 ? -4.085 4.540 12.747 1.00 44.56 572 GLY A C 1
ATOM 4544 O O . GLY A 1 572 ? -4.260 3.747 11.828 1.00 44.56 572 GLY A O 1
ATOM 4545 N N . PHE A 1 573 ? -4.911 4.578 13.803 1.00 48.06 573 PHE A N 1
ATOM 4546 C CA . PHE A 1 573 ? -6.089 3.699 13.9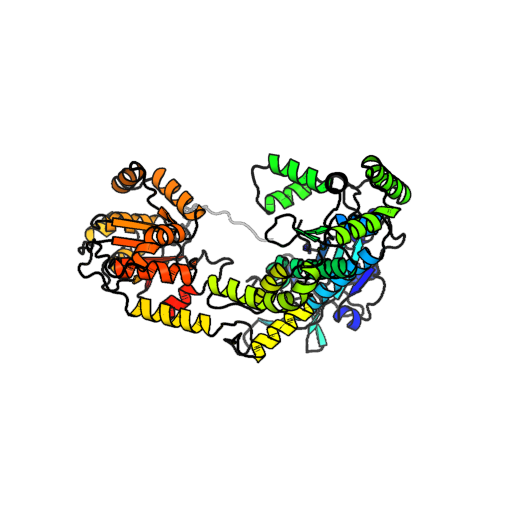27 1.00 48.06 573 PHE A CA 1
ATOM 4547 C C . PHE A 1 573 ? -7.360 4.520 14.174 1.00 48.06 573 PHE A C 1
ATOM 4549 O O . PHE A 1 573 ? -7.588 4.991 15.285 1.00 48.06 573 PHE A O 1
ATOM 4556 N N . LYS A 1 574 ? -8.190 4.694 13.137 1.00 55.53 574 LYS A N 1
ATOM 4557 C CA . LYS A 1 574 ? -9.553 5.230 13.274 1.00 55.53 574 LYS A CA 1
ATOM 4558 C C . LYS A 1 574 ? -10.499 4.074 13.593 1.00 55.53 574 LYS A C 1
ATOM 4560 O O . LYS A 1 574 ? -10.533 3.093 12.855 1.00 55.53 574 LYS A O 1
ATOM 4565 N N . SER A 1 575 ? -11.228 4.193 14.694 1.00 67.94 575 SER A N 1
ATOM 4566 C CA . SER A 1 575 ? -12.255 3.243 15.116 1.00 67.94 575 SER A CA 1
ATOM 4567 C C . SER A 1 575 ? -13.580 3.960 15.251 1.00 67.94 575 SER A C 1
ATOM 4569 O O . SER A 1 575 ? -13.608 5.099 15.713 1.00 67.94 575 SER A O 1
ATOM 4571 N N . ASP A 1 576 ? -14.661 3.272 14.904 1.00 78.69 576 ASP A N 1
ATOM 4572 C CA . ASP A 1 576 ? -16.019 3.803 14.995 1.00 78.69 576 ASP A CA 1
ATOM 4573 C C . ASP A 1 576 ? -16.598 3.703 16.417 1.00 78.69 576 ASP A C 1
ATOM 4575 O O . ASP A 1 576 ? -17.637 4.291 16.715 1.00 78.69 576 ASP A O 1
ATOM 4579 N N . ILE A 1 577 ? -15.933 2.972 17.324 1.00 86.75 577 ILE A N 1
ATOM 4580 C CA . ILE A 1 577 ? -16.428 2.750 18.689 1.00 86.75 577 ILE A CA 1
ATOM 4581 C C . ILE A 1 577 ? -16.588 4.063 19.474 1.00 86.75 577 ILE A C 1
ATOM 4583 O O . ILE A 1 577 ? -17.657 4.255 20.054 1.00 86.75 577 ILE A O 1
ATOM 4587 N N . PRO A 1 578 ? -15.615 4.997 19.515 1.00 86.75 578 PRO A N 1
ATOM 4588 C CA . PRO A 1 578 ? -15.791 6.262 20.232 1.00 86.75 578 PRO A CA 1
ATOM 4589 C C . PRO A 1 578 ? -17.001 7.077 19.758 1.00 86.75 578 PRO A C 1
ATOM 4591 O O . PRO A 1 578 ? -17.717 7.637 20.596 1.00 86.75 578 PRO A O 1
ATOM 4594 N N . ASP A 1 579 ? -17.254 7.109 18.448 1.00 85.88 579 ASP A N 1
ATOM 4595 C CA . ASP A 1 579 ? -18.387 7.822 17.852 1.00 85.88 579 ASP A CA 1
ATOM 4596 C C . ASP A 1 579 ? -19.713 7.121 18.140 1.00 85.88 579 ASP A C 1
ATOM 4598 O O . ASP A 1 579 ? -20.681 7.775 18.533 1.00 85.88 579 ASP A O 1
ATOM 4602 N N . LEU A 1 580 ? -19.743 5.789 18.067 1.00 88.06 580 LEU A N 1
ATOM 4603 C CA . LEU A 1 580 ? -20.890 4.986 18.488 1.00 88.06 580 LEU A CA 1
ATOM 4604 C C . LEU A 1 580 ? -21.239 5.230 19.962 1.00 88.06 580 LEU A C 1
ATOM 4606 O O . LEU A 1 580 ? -22.405 5.423 20.304 1.00 88.06 580 LEU A O 1
ATOM 4610 N N . LEU A 1 581 ? -20.233 5.279 20.840 1.00 89.00 581 LEU A N 1
ATOM 4611 C CA . LEU A 1 581 ? -20.416 5.575 22.262 1.00 89.00 581 LEU A CA 1
ATOM 4612 C C . LEU A 1 581 ? -20.951 6.999 22.486 1.00 89.00 581 LEU A C 1
ATOM 4614 O O . LEU A 1 581 ? -21.788 7.202 23.368 1.00 89.00 581 LEU A O 1
ATOM 4618 N N . ASN A 1 582 ? -20.512 7.976 21.681 1.00 89.50 582 ASN A N 1
ATOM 4619 C CA . ASN A 1 582 ? -21.058 9.336 21.706 1.00 89.50 582 ASN A CA 1
ATOM 4620 C C . ASN A 1 582 ? -22.540 9.345 21.294 1.00 89.50 582 ASN A C 1
ATOM 4622 O O . ASN A 1 582 ? -23.360 9.923 22.006 1.00 89.50 582 ASN A O 1
ATOM 4626 N N . LYS A 1 583 ? -22.895 8.669 20.190 1.00 88.69 583 LYS A N 1
ATOM 4627 C 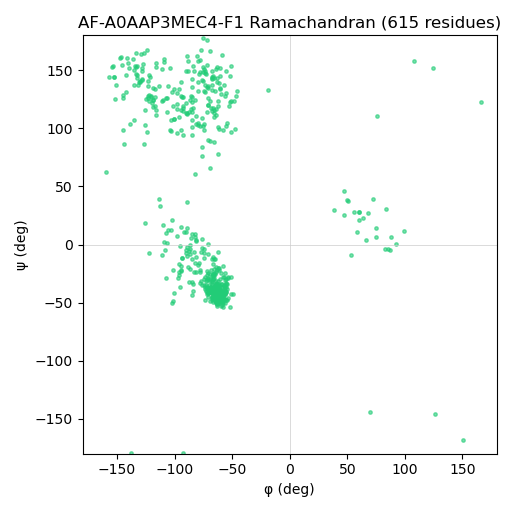CA . LYS A 1 583 ? -24.284 8.550 19.705 1.00 88.69 583 LYS A CA 1
ATOM 4628 C C . LYS A 1 583 ? -25.192 7.835 20.707 1.00 88.69 583 LYS A C 1
ATOM 4630 O O . LYS A 1 583 ? -26.346 8.220 20.863 1.00 88.69 583 LYS A O 1
ATOM 4635 N N . ALA A 1 584 ? -24.668 6.836 21.418 1.00 89.31 584 ALA A N 1
ATOM 4636 C CA . ALA A 1 584 ? -25.388 6.134 22.478 1.00 89.31 584 ALA A CA 1
ATOM 4637 C C . ALA A 1 584 ? -25.591 6.975 23.752 1.00 89.31 584 ALA A C 1
ATOM 4639 O O . ALA A 1 584 ? -26.303 6.539 24.654 1.00 89.31 584 ALA A O 1
ATOM 4640 N N . GLY A 1 585 ? -24.971 8.158 23.853 1.00 89.00 585 GLY A N 1
ATOM 4641 C CA . GLY A 1 585 ? -25.113 9.040 25.010 1.00 89.00 585 GLY A CA 1
ATOM 4642 C C . GLY A 1 585 ? -24.482 8.485 26.289 1.00 89.00 585 GLY A C 1
ATOM 4643 O O . GLY A 1 585 ? -24.933 8.829 27.381 1.00 89.00 585 GLY A O 1
ATOM 4644 N N . ILE A 1 586 ? -23.455 7.630 26.180 1.00 90.25 586 ILE A N 1
ATOM 4645 C CA . ILE A 1 586 ? -22.853 6.980 27.351 1.00 90.25 586 ILE A CA 1
ATOM 4646 C C . ILE A 1 586 ? -22.251 8.006 28.316 1.00 90.25 586 ILE A C 1
ATOM 4648 O O . ILE A 1 586 ? -21.548 8.946 27.902 1.00 90.25 586 ILE A O 1
ATOM 4652 N N . LYS A 1 587 ? -22.437 7.805 29.627 1.00 91.19 587 LYS A N 1
ATOM 4653 C CA . LYS A 1 587 ? -21.778 8.680 30.591 1.00 91.19 587 LYS A CA 1
ATOM 4654 C C . LYS A 1 587 ? -20.260 8.560 30.478 1.00 91.19 587 LYS A C 1
ATOM 4656 O O . LYS A 1 587 ? -19.681 7.482 30.611 1.00 91.19 587 LYS A O 1
ATOM 4661 N N . THR A 1 588 ? -19.632 9.707 30.238 1.00 91.31 588 THR A N 1
ATOM 4662 C CA . THR A 1 588 ? -18.195 9.829 30.002 1.00 91.31 588 THR A CA 1
ATOM 4663 C C . THR A 1 588 ? -17.546 10.661 31.095 1.00 91.31 588 THR A C 1
ATOM 4665 O O . THR A 1 588 ? -18.053 11.729 31.442 1.00 91.31 588 THR A O 1
ATOM 4668 N N . PHE A 1 589 ? -16.427 10.171 31.617 1.00 91.12 589 PHE A N 1
ATOM 4669 C CA . PHE A 1 589 ? -15.600 10.845 32.612 1.00 91.12 589 PHE A CA 1
ATOM 4670 C C . PHE A 1 589 ? -14.222 11.111 32.016 1.00 91.12 589 PHE A C 1
ATOM 4672 O O . PHE A 1 589 ? -13.596 10.195 31.491 1.00 91.12 589 PHE A O 1
ATOM 4679 N N . GLU A 1 590 ? -13.762 12.354 32.068 1.00 88.50 590 GLU A N 1
ATOM 4680 C CA . GLU A 1 590 ? -12.448 12.732 31.548 1.00 88.50 590 GLU A CA 1
ATOM 4681 C C . GLU A 1 590 ? -11.398 12.714 32.657 1.00 88.50 590 GLU A C 1
ATOM 4683 O O . GLU A 1 590 ? -11.668 13.136 33.785 1.00 88.50 590 GLU A O 1
ATOM 4688 N N . VAL A 1 591 ? -10.208 12.229 32.312 1.00 85.81 591 VAL A N 1
ATOM 4689 C CA . VAL A 1 591 ? -9.023 12.184 33.164 1.00 85.81 591 VAL A CA 1
ATOM 4690 C C . VAL A 1 591 ? -7.917 13.007 32.506 1.00 85.81 591 VAL A C 1
ATOM 4692 O O . VAL A 1 591 ? -7.514 12.716 31.377 1.00 85.81 591 VAL A O 1
ATOM 4695 N N . ASP A 1 592 ? -7.417 14.016 33.223 1.00 79.12 592 ASP A N 1
ATOM 4696 C CA . ASP A 1 592 ? -6.167 14.702 32.886 1.00 79.12 592 ASP A CA 1
ATOM 4697 C C . ASP A 1 592 ? -5.023 14.056 33.677 1.00 79.12 592 ASP A C 1
ATOM 4699 O O . ASP A 1 592 ? -4.830 14.286 34.872 1.00 79.12 592 ASP A O 1
ATOM 4703 N N . ASP A 1 593 ? -4.303 13.172 33.001 1.00 68.25 593 ASP A N 1
ATOM 4704 C CA . ASP A 1 593 ? -3.156 12.421 33.509 1.00 68.25 593 ASP A CA 1
ATOM 4705 C C . ASP A 1 593 ? -1.837 12.878 32.870 1.00 68.25 593 ASP A C 1
ATOM 4707 O O . ASP A 1 593 ? -0.809 12.196 32.953 1.00 68.25 593 ASP A O 1
ATOM 4711 N N . ARG A 1 594 ? -1.829 14.060 32.245 1.00 64.88 594 ARG A N 1
ATOM 4712 C CA . ARG A 1 594 ? -0.585 14.688 31.812 1.00 64.88 594 ARG A CA 1
ATOM 4713 C C . ARG A 1 594 ? 0.200 15.054 33.064 1.00 64.88 594 ARG A C 1
ATOM 4715 O O . ARG A 1 594 ? -0.231 15.894 33.850 1.00 64.88 594 ARG A O 1
ATOM 4722 N N . LYS A 1 595 ? 1.388 14.465 33.244 1.00 50.91 595 LYS A N 1
ATOM 4723 C CA . LYS A 1 595 ? 2.373 15.065 34.152 1.00 50.91 595 LYS A CA 1
ATOM 4724 C C . LYS A 1 595 ? 2.520 16.521 33.723 1.00 50.91 595 LYS A C 1
ATOM 4726 O O . LYS A 1 595 ? 2.830 16.767 32.555 1.00 50.91 595 LYS A O 1
ATOM 4731 N N . ALA A 1 596 ? 2.278 17.461 34.640 1.00 35.47 596 ALA A N 1
ATOM 4732 C CA . ALA A 1 596 ? 2.648 18.850 34.413 1.00 35.47 596 ALA A CA 1
ATOM 4733 C C . ALA A 1 596 ? 4.085 18.842 33.868 1.00 35.47 596 ALA A C 1
ATOM 4735 O O . ALA A 1 596 ? 4.912 18.091 34.406 1.00 35.47 596 ALA A O 1
ATOM 4736 N N . PRO A 1 597 ? 4.393 19.572 32.778 1.00 32.12 597 PRO A N 1
ATOM 4737 C CA . PRO A 1 597 ? 5.779 19.707 32.368 1.00 32.12 597 PRO A CA 1
ATOM 4738 C C . PRO A 1 597 ? 6.527 20.156 33.614 1.00 32.12 597 PRO A C 1
ATOM 4740 O O . PRO A 1 597 ? 6.112 21.125 34.247 1.00 32.12 597 PRO A O 1
ATOM 4743 N N . ALA A 1 598 ? 7.550 19.402 34.021 1.00 31.25 598 ALA A N 1
ATOM 4744 C CA . ALA A 1 598 ? 8.425 19.852 35.083 1.00 31.25 598 ALA A CA 1
ATOM 4745 C C . ALA A 1 598 ? 8.927 21.221 34.630 1.00 31.25 598 ALA A C 1
ATOM 4747 O O . ALA A 1 598 ? 9.708 21.321 33.680 1.00 31.25 598 ALA A O 1
ATOM 4748 N N . THR A 1 599 ? 8.394 22.281 35.230 1.00 30.66 599 THR A N 1
ATOM 4749 C CA . THR A 1 599 ? 8.917 23.622 35.080 1.00 30.66 599 THR A CA 1
ATOM 4750 C C . THR A 1 599 ? 10.285 23.554 35.729 1.00 30.66 599 THR A C 1
ATOM 4752 O O . THR A 1 599 ? 10.447 23.822 36.913 1.00 30.66 599 THR A O 1
ATOM 4755 N N . ASN A 1 600 ? 11.294 23.181 34.944 1.00 34.94 600 ASN A N 1
ATOM 4756 C CA . ASN A 1 600 ? 12.670 23.542 35.222 1.00 34.94 600 ASN A CA 1
ATOM 4757 C C . ASN A 1 600 ? 12.771 25.053 34.991 1.00 34.94 600 ASN A C 1
ATOM 4759 O O . ASN A 1 600 ? 13.428 25.524 34.065 1.00 34.94 600 ASN A O 1
ATOM 4763 N N . ILE A 1 601 ? 12.079 25.825 35.833 1.00 32.72 601 ILE A N 1
ATOM 4764 C CA . ILE A 1 601 ? 12.544 27.153 36.177 1.00 32.72 601 ILE A CA 1
ATOM 4765 C C . ILE A 1 601 ? 13.783 26.858 37.011 1.00 32.72 601 ILE A C 1
ATOM 4767 O O . ILE A 1 601 ? 13.712 26.674 38.223 1.00 32.72 601 ILE A O 1
ATOM 4771 N N . ASN A 1 602 ? 14.925 26.741 36.334 1.00 32.78 602 ASN A N 1
ATOM 4772 C CA . ASN A 1 602 ? 16.181 27.048 36.985 1.00 32.78 602 ASN A CA 1
ATOM 4773 C C . ASN A 1 602 ? 16.023 28.500 37.431 1.00 32.78 602 ASN A C 1
ATOM 4775 O O . ASN A 1 602 ? 16.130 29.416 36.613 1.00 32.78 602 ASN A O 1
ATOM 4779 N N . LEU A 1 603 ? 15.675 28.699 38.703 1.00 31.75 603 LEU A N 1
ATOM 4780 C CA . LEU A 1 603 ? 15.931 29.955 39.380 1.00 31.75 603 LEU A CA 1
ATOM 4781 C C . LEU A 1 603 ? 17.430 30.173 39.211 1.00 31.75 603 LEU A C 1
ATOM 4783 O O . LEU A 1 603 ? 18.246 29.492 39.828 1.00 31.75 603 LEU A O 1
ATOM 4787 N N . ILE A 1 604 ? 17.785 31.043 38.269 1.00 32.59 604 ILE A N 1
ATOM 4788 C CA . ILE A 1 604 ? 19.117 31.616 38.213 1.00 32.59 604 ILE A CA 1
ATOM 4789 C C . ILE A 1 604 ? 19.211 32.385 39.523 1.00 32.59 604 ILE A C 1
ATOM 4791 O O . ILE A 1 604 ? 18.587 33.435 39.667 1.00 32.59 604 ILE A O 1
ATOM 4795 N N . GLU A 1 605 ? 19.900 31.800 40.502 1.00 32.44 605 GLU A N 1
ATOM 4796 C CA . GLU A 1 605 ? 20.335 32.517 41.691 1.00 32.44 605 GLU A CA 1
ATOM 4797 C C . GLU A 1 605 ? 20.961 33.831 41.228 1.00 32.44 605 GLU A C 1
ATOM 4799 O O . GLU A 1 605 ? 21.806 33.839 40.324 1.00 32.44 605 GLU A O 1
ATOM 4804 N N . GLU A 1 606 ? 20.499 34.939 41.808 1.00 31.88 606 GLU A N 1
ATOM 4805 C CA . GLU A 1 606 ? 21.065 36.266 41.609 1.00 31.88 606 GLU A CA 1
ATOM 4806 C C . GLU A 1 606 ? 22.575 36.210 41.854 1.00 31.88 606 GLU A C 1
ATOM 4808 O O . GLU A 1 606 ? 23.062 36.301 42.979 1.00 31.88 606 GLU A O 1
ATOM 4813 N N . LYS A 1 607 ? 23.347 36.083 40.774 1.00 33.47 607 LYS A N 1
ATOM 4814 C CA . LYS A 1 607 ? 24.738 36.503 40.778 1.00 33.47 607 LYS A CA 1
ATOM 4815 C C . LYS A 1 607 ? 24.731 38.019 40.718 1.00 33.47 607 LYS A C 1
ATOM 4817 O O . LYS A 1 607 ? 24.606 38.612 39.648 1.00 33.47 607 LYS A O 1
ATOM 4822 N N . THR A 1 608 ? 24.890 38.628 41.884 1.00 33.19 608 THR A N 1
ATOM 4823 C CA . THR A 1 608 ? 25.478 39.953 42.054 1.00 33.19 608 THR A CA 1
ATOM 4824 C C . THR A 1 608 ? 26.774 40.005 41.245 1.00 33.19 608 THR A C 1
ATOM 4826 O O . THR A 1 608 ? 27.807 39.477 41.650 1.00 33.19 608 THR A O 1
ATOM 4829 N N . ILE A 1 609 ? 26.711 40.598 40.055 1.00 34.78 609 ILE A N 1
ATOM 4830 C CA . ILE A 1 609 ? 27.896 40.984 39.296 1.00 34.78 609 ILE A CA 1
ATOM 4831 C C . ILE A 1 609 ? 28.027 42.489 39.472 1.00 34.78 609 ILE A C 1
ATOM 4833 O O . ILE A 1 609 ? 27.342 43.283 38.827 1.00 34.78 609 ILE A O 1
ATOM 4837 N N . GLU A 1 610 ? 28.896 42.848 40.414 1.00 30.45 610 GLU A N 1
ATOM 4838 C CA . GLU A 1 610 ? 29.451 44.185 40.552 1.00 30.45 610 GLU A CA 1
ATOM 4839 C C . GLU A 1 610 ? 30.050 44.659 39.224 1.00 30.45 610 GLU A C 1
ATOM 4841 O O . GLU A 1 610 ? 30.576 43.889 38.416 1.00 30.45 610 GLU A O 1
ATOM 4846 N N . GLY A 1 611 ? 29.909 45.960 38.996 1.00 30.59 611 GLY A N 1
ATOM 4847 C CA . GLY A 1 611 ? 30.044 46.579 37.693 1.00 30.59 611 GLY A CA 1
ATOM 4848 C C . GLY A 1 611 ? 31.402 46.425 37.017 1.00 30.59 611 GLY A C 1
ATOM 4849 O O . GLY A 1 611 ? 32.468 46.435 37.629 1.00 30.59 611 GLY A O 1
ATOM 4850 N N . ARG A 1 612 ? 31.347 46.455 35.686 1.00 28.88 612 ARG A N 1
ATOM 4851 C CA . ARG A 1 612 ? 32.426 47.001 34.868 1.00 28.88 612 ARG A CA 1
ATOM 4852 C C . ARG A 1 612 ? 31.844 47.813 33.722 1.00 28.88 612 ARG A C 1
ATOM 4854 O O . ARG A 1 612 ? 31.333 47.297 32.736 1.00 28.88 612 ARG A O 1
ATOM 4861 N N . ILE A 1 613 ? 31.932 49.121 33.914 1.00 31.97 613 ILE A N 1
ATOM 4862 C CA . ILE A 1 613 ? 31.852 50.154 32.888 1.00 31.97 613 ILE A CA 1
ATOM 4863 C C . ILE A 1 613 ? 33.003 49.905 31.897 1.00 31.97 613 ILE A C 1
ATOM 4865 O O . ILE A 1 613 ? 34.129 49.686 32.344 1.00 31.97 613 ILE A O 1
ATOM 4869 N N . LEU A 1 614 ? 32.742 49.963 30.584 1.00 27.67 614 LEU A N 1
ATOM 4870 C CA . LEU A 1 614 ? 33.372 50.907 29.636 1.00 27.67 614 LEU A CA 1
ATOM 4871 C C . LEU A 1 614 ? 33.149 50.524 28.155 1.00 27.67 614 LEU A C 1
ATOM 4873 O O . LEU A 1 614 ? 33.632 49.507 27.678 1.00 27.67 614 LEU A O 1
ATOM 4877 N N . LYS A 1 615 ? 32.546 51.502 27.462 1.00 27.64 615 LYS A N 1
ATOM 4878 C CA . LYS A 1 615 ? 32.875 52.059 26.135 1.00 27.64 615 LYS A CA 1
ATOM 4879 C C . LYS A 1 615 ? 32.541 51.282 24.853 1.00 27.64 615 LYS A C 1
ATOM 4881 O O . LYS A 1 615 ? 33.208 50.343 24.451 1.00 27.64 615 LYS A O 1
ATOM 4886 N N . THR A 1 616 ? 31.561 51.871 24.167 1.00 30.03 616 THR A N 1
ATOM 4887 C CA . THR A 1 616 ? 31.474 52.128 22.721 1.00 30.03 616 THR A CA 1
ATOM 4888 C C . THR A 1 616 ? 32.789 52.080 21.932 1.00 30.03 616 THR A C 1
ATOM 4890 O O . THR A 1 616 ? 33.731 52.808 22.266 1.00 30.03 616 THR A O 1
ATOM 4893 N N . ALA A 1 617 ? 32.748 51.371 20.804 1.00 32.41 617 ALA A N 1
ATOM 4894 C CA . ALA A 1 617 ? 33.083 51.879 19.471 1.00 32.41 617 ALA A CA 1
ATOM 4895 C C . ALA A 1 617 ? 32.214 51.143 18.442 1.00 32.41 617 ALA A C 1
ATOM 4897 O O . ALA A 1 617 ? 32.065 49.910 18.608 1.00 32.41 617 ALA A O 1
#

Foldseek 3Di:
DQQKDKDFDDQLCVLVPPLFAFFPVDWQKFKDKPVCVVLVNTDHDDSVQLVCLLQQQGSVRDGAFADQDPVRDRDDRFFMWIKGWDDQQLLCLCGQLVPVLSVVLLVVLVNVLVLVLLQPQFWDWDQDPVGIDIARQSIWIWMWTWGQADLARFGITMITTTTGQWGAGPVRDIYGWDDDPVLPHTSVSVCVVCSLLSSLLSQLSSLQSCVVVQWHWDAPPDPSGDTHTPPDDPVLSVLRPVLVVQLVVQLVVVPDPDPVSSVVSSVVSGDGRDDDHSVVSSVVSQVSQVVVVHHSNCNSVVRSVVSVVPDDPVNVVCLVVVLLCLLVVQLVVVLQFAQKDFPSSSLSSSSNSQRSSDHSVVSSVSVVVCPVVQQWPQPDPVRGMTGGPVSVVLLVVLLCLQLPFQAQPDADDQDLVQLVVLDVAPLLSVQLNCQRPDRRQEAEEEEADPDCVSSVLSNVSSCPVFPEEAEEEQDPVVLVVVLVVLCVCPVDPVSVVVNVVPDRRYDYLVVVLVVCVVVLVDPPPPDPLGAYEYEYPQLQNDGSVSSVSSSSSCRSSSYRYYYYHHPPVCPPDHHCRVVSCVVSVHHYRYGYPDDDPPPPPPPPPDDPDDDDDDDDD

Nearest PDB structures (foldseek):
  1qx0-assembly1_A  TM=8.780E-01  e=1.808E-22  Escherichia coli
  1osb-assembly2_C  TM=8.996E-01  e=3.926E-22  Escherichia coli
  1zm5-assembly1_A  TM=8.791E-01  e=2.466E-22  Escherichia coli
  4pcb-assembly2_C  TM=9.063E-01  e=1.224E-21  Escherichia coli
  1omh-assembly1_A  TM=8.830E-01  e=1.851E-21  Escherichia coli

InterPro domains:
  IPR014059 TraI/TrwC, conjugative relaxase domain [TIGR02686] (14-295)
  IPR014862 TrwC relaxase [PF08751] (15-291)

Sequence (617 aa):
MLSLRVKPIKKPGYYFDQENYYFTNQLVTQWVGLSAARQNLSGEVNVNTLESLVGGELPSGDVIKGLKSATGEMNRRGGYDLTFSAPKSVSYLGLVCEHKEFIDLHLNAVKTVLKLIEKEAAQARKSGKDGMEYEKTGNLCFAAILHDTSRELDPQLHVHALLMNFTERLDGKWRALASDISRNNGTMEWIMDNQIFLGLVYRSEMALGLKEMGLEIEHTGDAHGLFEIKHFDKALLEQISKRRAQVEEHIKGMHSNSLKAYDRATLDSRKSKEMVSPDELRTRWSAESEALGVNPTTYLATLKEKTKESLTPKEAMSNNQELDRSVLDAIAHLEEKKLTFTYQEVLQTSLYFSLGEQGFEALMARIDKEIDAQNLIALNTENSSFTTSTLINKEQELIKKIVNFTPQKKGLERNTDKVCKLTDNESIQKAVTQALFNKEGVVRIKQQSATSRELLSTLIDYSQDSKKIRILCPSAYSARTMNKDMTQSAPTLWQWILSIGKQDLCETVAGFNYRHRSEHKLPFFNSKKEREVLIVDESQRLTPDEMNTLLSIADKRSAKVILLEKSQSLSGFKSDIPDLLNKAGIKTFEVDDRKAPATNINLIEEKTIEGRILKTA

Organism: Legionella pneumophila (NCBI:txid446)

Secondary structure (DSSP, 8-state):
--SEEEEE---SGGGG-GGG-SSSSS--EEEESHHHHHTT--SS--HHHHHHHHHTB-TTS-B---EEPTTS-EE---EEEEEEE--HHHHHHHHTS--HHHHHHHHHHHHHHHHHHHHHH-EEEEEETTEEEEEE-----EEEEEEEE-TTS-EEEEEEEEEES-EE-TTS-EEPBPB-TTSSSBHHHHHHHTHHHHHHHHHHHHHHHHHHTT--EEE-S-TT--EEETT--HHHHHHT-HHHHHHHHHHHTTT--SHHHHHHHHHHTPPPPPP--HHHHHHHHHHHHHTTT--HHHHHHHHHHHHHHH--TTHHHHHHHHGGGHHHHHHHHHHTT-S-B-HHHHHHHHHHHTTTTS-HHHHHHHHHHHHHTTSSEESSTT---EE-HHHHHHHHHHHHHHHT----SSPPP--HHHHHTT-S-HHHHHHHHHHHH-SSSEEEEEESSS--HHHHHHHHHHGGGSSEEEEEESSHHHHHHHHHHHHH--SSHHHHHHHHSSS-SEEEHHHHHHHTHHHHH-TT-------EEEEETTGGG--HHHHHHHHHHHHHHT-EEEEEEEGGGGTT---SHHHHHHHTT--EEEE--PPPP--------------------

Solvent-accessible surface area (backbone atoms only — not comparable to full-atom values): 34208 Å² total; per-residue (Å²): 128,76,36,46,46,80,44,74,59,85,60,71,68,69,78,69,42,70,92,39,43,55,84,68,86,53,77,55,39,32,46,40,51,58,40,18,53,77,53,71,42,62,56,66,68,52,64,68,59,51,45,37,40,39,71,22,43,43,86,84,71,51,70,49,79,52,48,70,43,97,85,68,49,70,56,62,76,28,27,36,31,39,34,39,47,57,43,61,55,51,14,35,42,25,61,71,42,60,36,58,67,48,50,52,44,51,54,50,22,49,50,57,42,52,52,50,46,22,60,74,26,21,26,29,69,42,86,51,97,93,42,85,40,77,44,78,43,53,24,27,27,27,45,36,37,51,31,43,53,42,76,78,69,26,58,32,37,30,34,41,33,34,34,45,43,42,31,50,40,96,87,73,46,76,37,46,51,22,75,46,95,86,53,83,47,27,25,62,41,46,48,61,78,37,36,69,53,51,27,38,52,28,46,17,38,42,35,28,54,40,38,77,73,50,40,51,74,36,71,73,79,52,99,71,64,50,50,37,52,42,88,59,60,64,68,58,56,54,69,54,34,58,63,56,56,51,32,55,56,48,36,70,75,60,85,45,92,46,71,68,46,52,56,48,27,56,56,72,71,56,73,83,68,80,92,71,56,47,67,60,51,53,52,48,55,51,51,61,32,47,76,72,74,41,54,52,89,52,43,67,59,54,42,34,49,55,40,56,72,67,57,51,83,70,58,74,72,48,51,80,69,56,61,77,41,31,56,55,53,24,45,54,59,44,59,58,55,39,58,62,48,36,64,64,57,44,51,48,43,16,47,62,71,28,59,33,73,49,43,68,69,61,52,50,56,53,50,51,52,33,40,76,68,56,56,39,36,62,74,45,98,80,59,59,38,30,32,32,72,68,37,54,51,51,51,52,51,47,33,51,49,63,64,66,41,48,43,42,92,73,67,68,82,92,56,68,72,62,43,64,74,65,46,88,50,64,38,47,42,50,32,50,52,51,56,60,64,43,70,63,17,56,31,36,39,40,31,56,42,77,76,58,62,66,58,52,50,42,49,53,66,65,46,63,87,37,83,37,77,43,36,28,19,72,36,69,65,58,16,50,52,49,45,48,54,42,64,77,59,45,93,44,73,66,52,44,54,51,60,72,63,86,52,79,67,38,39,31,45,67,57,52,42,60,78,48,47,64,67,72,72,47,96,77,71,77,66,78,81,49,53,34,39,41,37,28,46,50,42,46,67,46,29,64,60,56,50,52,49,46,52,51,53,31,40,77,44,34,22,35,36,40,36,30,33,44,68,58,67,43,82,90,55,92,51,53,45,62,58,48,42,57,75,41,64,55,57,72,33,68,30,76,66,68,74,73,77,80,76,80,70,73,75,75,72,84,74,84,73,80,85,79,90,81,80,91,130

pLDDT: mean 80.91, std 15.85, range [27.64, 97.75]

Radius of gyration: 30.48 Å; Cα contacts (8 Å, |Δi|>4): 969; chains: 1; bounding box: 65×81×76 Å

Mean predicted aligned error: 12.17 Å